Protein AF-0000000086154673 (afdb_homodimer)

Structure (mmCIF, N/CA/C/O backbone):
data_AF-0000000086154673-model_v1
#
loop_
_entity.id
_entity.type
_entity.pdbx_description
1 polymer 'Uncharacterized protein'
#
loop_
_atom_site.group_PDB
_atom_site.id
_atom_site.type_symbol
_atom_site.label_atom_id
_atom_site.label_alt_id
_atom_site.label_comp_id
_atom_site.label_asym_id
_atom_site.label_entity_id
_atom_site.label_seq_id
_atom_site.pdbx_PDB_ins_code
_atom_site.Cartn_x
_atom_site.Cartn_y
_atom_site.Cartn_z
_atom_site.occupancy
_atom_site.B_iso_or_equiv
_atom_site.auth_seq_id
_atom_site.auth_comp_id
_atom_site.auth_asym_id
_atom_site.auth_atom_id
_atom_site.pdbx_PDB_model_num
ATOM 1 N N . MET A 1 1 ? 23.328 -19.953 12.781 1 16.59 1 MET A N 1
ATOM 2 C CA . MET A 1 1 ? 22.953 -18.672 13.391 1 16.59 1 MET A CA 1
ATOM 3 C C . MET A 1 1 ? 21.578 -18.219 12.906 1 16.59 1 MET A C 1
ATOM 5 O O . MET A 1 1 ? 21.359 -18.078 11.703 1 16.59 1 MET A O 1
ATOM 9 N N . ALA A 1 2 ? 20.594 -18.547 13.5 1 20.58 2 ALA A N 1
ATOM 10 C CA . ALA A 1 2 ? 19.172 -18.422 13.195 1 20.58 2 ALA A CA 1
ATOM 11 C C . ALA A 1 2 ? 18.781 -16.969 12.969 1 20.58 2 ALA A C 1
ATOM 13 O O . ALA A 1 2 ? 19.031 -16.109 13.828 1 20.58 2 ALA A O 1
ATOM 14 N N . SER A 1 3 ? 19 -16.516 11.852 1 25.69 3 SER A N 1
ATOM 15 C CA . SER A 1 3 ? 18.766 -15.133 11.484 1 25.69 3 SER A CA 1
ATOM 16 C C . SER A 1 3 ? 17.484 -14.602 12.141 1 25.69 3 SER A C 1
ATOM 18 O O . SER A 1 3 ? 16.406 -15.18 11.977 1 25.69 3 SER A O 1
ATOM 20 N N . THR A 1 4 ? 17.734 -14.273 13.281 1 26.78 4 THR A N 1
ATOM 21 C CA . THR A 1 4 ? 16.734 -13.734 14.203 1 26.78 4 THR A CA 1
ATOM 22 C C . THR A 1 4 ? 15.852 -12.703 13.5 1 26.78 4 THR A C 1
ATOM 24 O O . THR A 1 4 ? 16.359 -11.734 12.938 1 26.78 4 THR A O 1
ATOM 27 N N . CYS A 1 5 ? 15 -13.141 12.781 1 32.12 5 CYS A N 1
ATOM 28 C CA . CYS A 1 5 ? 13.977 -12.398 12.055 1 32.12 5 CYS A CA 1
ATOM 29 C C . CYS A 1 5 ? 13.602 -11.117 12.797 1 32.12 5 CYS A C 1
ATOM 31 O O . CYS A 1 5 ? 13 -11.172 13.867 1 32.12 5 CYS A O 1
ATOM 33 N N . THR A 1 6 ? 14.461 -10.375 13.125 1 36.59 6 THR A N 1
ATOM 34 C CA . THR A 1 6 ? 14.289 -9.109 13.828 1 36.59 6 THR A CA 1
ATOM 35 C C . THR A 1 6 ? 13.07 -8.359 13.297 1 36.59 6 THR A C 1
ATOM 37 O O . THR A 1 6 ? 12.945 -8.133 12.086 1 36.59 6 THR A O 1
ATOM 40 N N . GLY A 1 7 ? 11.797 -8.711 13.82 1 46 7 GLY A N 1
ATOM 41 C CA . GLY A 1 7 ? 10.383 -8.594 13.477 1 46 7 GLY A CA 1
ATOM 42 C C . GLY A 1 7 ? 10.023 -7.234 12.906 1 46 7 GLY A C 1
ATOM 43 O O . GLY A 1 7 ? 8.859 -6.836 12.93 1 46 7 GLY A O 1
ATOM 44 N N . LEU A 1 8 ? 10.82 -6.191 12.938 1 56.22 8 LEU A N 1
ATOM 45 C CA . LEU A 1 8 ? 10.484 -4.883 12.383 1 56.22 8 LEU A CA 1
ATOM 46 C C . LEU A 1 8 ? 10.297 -4.965 10.867 1 56.22 8 LEU A C 1
ATOM 48 O O . LEU A 1 8 ? 11.031 -5.688 10.188 1 56.22 8 LEU A O 1
ATOM 52 N N . ARG A 1 9 ? 9.234 -4.367 10.578 1 71.5 9 ARG A N 1
ATOM 53 C CA . ARG A 1 9 ? 9.062 -4.234 9.133 1 71.5 9 ARG A CA 1
ATOM 54 C C . ARG A 1 9 ? 10.078 -3.258 8.547 1 71.5 9 ARG A C 1
ATOM 56 O O . ARG A 1 9 ? 10.234 -2.139 9.047 1 71.5 9 ARG A O 1
ATOM 63 N N . ARG A 1 10 ? 10.875 -3.709 7.609 1 72.38 10 ARG A N 1
ATOM 64 C CA . ARG A 1 10 ? 11.969 -2.916 7.051 1 72.38 10 ARG A CA 1
ATOM 65 C C . ARG A 1 10 ? 12.039 -3.078 5.535 1 72.38 10 ARG A C 1
ATOM 67 O O . ARG A 1 10 ? 11.789 -4.164 5.012 1 72.38 10 ARG A O 1
ATOM 74 N N . VAL A 1 11 ? 12.312 -1.932 4.996 1 73.38 11 VAL A N 1
ATOM 75 C CA . VAL A 1 11 ? 12.727 -2.031 3.6 1 73.38 11 VAL A CA 1
ATOM 76 C C . VAL A 1 11 ? 14.07 -2.744 3.508 1 73.38 11 VAL A C 1
ATOM 78 O O . VAL A 1 11 ? 15.031 -2.361 4.184 1 73.38 11 VAL A O 1
ATOM 81 N N . PRO A 1 12 ? 14.094 -3.771 2.768 1 77.19 12 PRO A N 1
ATOM 82 C CA . PRO A 1 12 ? 15.375 -4.48 2.682 1 77.19 12 PRO A CA 1
ATOM 83 C C . PRO A 1 12 ? 16.469 -3.639 2.043 1 77.19 12 PRO A C 1
ATOM 85 O O . PRO A 1 12 ? 16.203 -2.865 1.118 1 77.19 12 PRO A O 1
ATOM 88 N N . PRO A 1 13 ? 17.625 -3.736 2.572 1 75.5 13 PRO A N 1
ATOM 89 C CA . PRO A 1 13 ? 18.75 -3.031 1.96 1 75.5 13 PRO A CA 1
ATOM 90 C C . PRO A 1 13 ? 19.219 -3.682 0.659 1 75.5 13 PRO A C 1
ATOM 92 O O . PRO A 1 13 ? 20.406 -3.996 0.511 1 75.5 13 PRO A O 1
ATOM 95 N N . CYS A 1 14 ? 18.375 -3.988 -0.207 1 81.62 14 CYS A N 1
ATOM 96 C CA . CYS A 1 14 ? 18.594 -4.641 -1.493 1 81.62 14 CYS A CA 1
ATOM 97 C C . CYS A 1 14 ? 17.828 -3.934 -2.604 1 81.62 14 CYS A C 1
ATOM 99 O O . CYS A 1 14 ? 16.609 -3.754 -2.508 1 81.62 14 CYS A O 1
ATOM 101 N N . ALA A 1 15 ? 18.578 -3.508 -3.557 1 82.38 15 ALA A N 1
ATOM 102 C CA . ALA A 1 15 ? 17.984 -2.871 -4.73 1 82.38 15 ALA A CA 1
ATOM 103 C C . ALA A 1 15 ? 18.062 -3.783 -5.949 1 82.38 15 ALA A C 1
ATOM 105 O O . ALA A 1 15 ? 19.125 -4.336 -6.25 1 82.38 15 ALA A O 1
ATOM 106 N N . PRO A 1 16 ? 16.938 -3.957 -6.578 1 86.81 16 PRO A N 1
ATOM 107 C CA . PRO A 1 16 ? 17.047 -4.672 -7.852 1 86.81 16 PRO A CA 1
ATOM 108 C C . PRO A 1 16 ? 18.062 -4.031 -8.797 1 86.81 16 PRO A C 1
ATOM 110 O O . PRO A 1 16 ? 18.094 -2.809 -8.945 1 86.81 16 PRO A O 1
ATOM 113 N N . PRO A 1 17 ? 18.875 -4.809 -9.391 1 88.69 17 PRO A N 1
ATOM 114 C CA . PRO A 1 17 ? 19.859 -4.254 -10.32 1 88.69 17 PRO A CA 1
ATOM 115 C C . PRO A 1 17 ? 19.203 -3.531 -11.5 1 88.69 17 PRO A C 1
ATOM 117 O O . PRO A 1 17 ? 18.172 -3.975 -12.016 1 88.69 17 PRO A O 1
ATOM 120 N N . PRO A 1 18 ? 19.859 -2.465 -11.938 1 84.38 18 PRO A N 1
ATOM 121 C CA . PRO A 1 18 ? 19.312 -1.725 -13.078 1 84.38 18 PRO A CA 1
ATOM 122 C C . PRO A 1 18 ? 19.109 -2.604 -14.312 1 84.38 18 PRO A C 1
ATOM 124 O O . PRO A 1 18 ? 18.172 -2.398 -15.078 1 84.38 18 PRO A O 1
ATOM 127 N N . GLU A 1 19 ? 20 -3.553 -14.492 1 90 19 GLU A N 1
ATOM 128 C CA . GLU A 1 19 ? 19.891 -4.453 -15.641 1 90 19 GLU A CA 1
ATOM 129 C C . GLU A 1 19 ? 18.625 -5.301 -15.555 1 90 19 GLU A C 1
ATOM 131 O O . GLU A 1 19 ? 18.016 -5.609 -16.578 1 90 19 GLU A O 1
ATOM 136 N N . LEU A 1 20 ? 18.297 -5.723 -14.359 1 92.94 20 LEU A N 1
ATOM 137 C CA . LEU A 1 20 ? 17.062 -6.457 -14.172 1 92.94 20 LEU A CA 1
ATOM 138 C C . LEU A 1 20 ? 15.852 -5.59 -14.523 1 92.94 20 LEU A C 1
ATOM 140 O O . LEU A 1 20 ? 14.945 -6.035 -15.234 1 92.94 20 LEU A O 1
ATOM 144 N N . ILE A 1 21 ? 15.883 -4.355 -14.062 1 88.25 21 ILE A N 1
ATOM 145 C CA . ILE A 1 21 ? 14.797 -3.426 -14.32 1 88.25 21 ILE A CA 1
ATOM 146 C C . ILE A 1 21 ? 14.641 -3.215 -15.828 1 88.25 21 ILE A C 1
ATOM 148 O O . ILE A 1 21 ? 13.531 -3.283 -16.359 1 88.25 21 ILE A O 1
ATOM 152 N N . ALA A 1 22 ? 15.742 -2.959 -16.406 1 88.25 22 ALA A N 1
ATOM 153 C CA . ALA A 1 22 ? 15.719 -2.764 -17.859 1 88.25 22 ALA A CA 1
ATOM 154 C C . ALA A 1 22 ? 15.164 -3.994 -18.578 1 88.25 22 ALA A C 1
ATOM 156 O O . ALA A 1 22 ? 14.352 -3.873 -19.484 1 88.25 22 ALA A O 1
ATOM 157 N N . ALA A 1 23 ? 15.594 -5.145 -18.156 1 93.69 23 ALA A N 1
ATOM 158 C CA . ALA A 1 23 ? 15.133 -6.391 -18.766 1 93.69 23 ALA A CA 1
ATOM 159 C C . ALA A 1 23 ? 13.633 -6.578 -18.547 1 93.69 23 ALA A C 1
ATOM 161 O O . ALA A 1 23 ? 12.93 -7.059 -19.438 1 93.69 23 ALA A O 1
ATOM 162 N N . MET A 1 24 ? 13.18 -6.258 -17.375 1 92.69 24 MET A N 1
ATOM 163 C CA . MET A 1 24 ? 11.758 -6.387 -17.062 1 92.69 24 MET A CA 1
ATOM 164 C C . MET A 1 24 ? 10.93 -5.438 -17.922 1 92.69 24 MET A C 1
ATOM 166 O O . MET A 1 24 ? 9.859 -5.809 -18.406 1 92.69 24 MET A O 1
ATOM 170 N N . VAL A 1 25 ? 11.406 -4.234 -18.078 1 88.56 25 VAL A N 1
ATOM 171 C CA . VAL A 1 25 ? 10.719 -3.266 -18.922 1 88.56 25 VAL A CA 1
ATOM 172 C C . VAL A 1 25 ? 10.672 -3.771 -20.359 1 88.56 25 VAL A C 1
ATOM 174 O O . VAL A 1 25 ? 9.625 -3.74 -21 1 88.56 25 VAL A O 1
ATOM 177 N N . ASP A 1 26 ? 11.75 -4.254 -20.812 1 91.81 26 ASP A N 1
ATOM 178 C CA . ASP A 1 26 ? 11.828 -4.816 -22.156 1 91.81 26 ASP A CA 1
ATOM 179 C C . ASP A 1 26 ? 10.867 -5.988 -22.328 1 91.81 26 ASP A C 1
ATOM 181 O O . ASP A 1 26 ? 10.336 -6.223 -23.406 1 91.81 26 ASP A O 1
ATOM 185 N N . ALA A 1 27 ? 10.664 -6.652 -21.203 1 94.81 27 ALA A N 1
ATOM 186 C CA . ALA A 1 27 ? 9.812 -7.84 -21.219 1 94.81 27 ALA A CA 1
ATOM 187 C C . ALA A 1 27 ? 8.344 -7.465 -21.031 1 94.81 27 ALA A C 1
ATOM 189 O O . ALA A 1 27 ? 7.473 -8.336 -21 1 94.81 27 ALA A O 1
ATOM 190 N N . GLY A 1 28 ? 8.086 -6.172 -20.797 1 90.5 28 GLY A N 1
ATOM 191 C CA . GLY A 1 28 ? 6.691 -5.754 -20.812 1 90.5 28 GLY A CA 1
ATOM 192 C C . GLY A 1 28 ? 6.258 -5.078 -19.516 1 90.5 28 GLY A C 1
ATOM 193 O O . GLY A 1 28 ? 5.102 -4.672 -19.391 1 90.5 28 GLY A O 1
ATOM 194 N N . ALA A 1 29 ? 7.117 -5.07 -18.547 1 89.44 29 ALA A N 1
ATOM 195 C CA . ALA A 1 29 ? 6.777 -4.293 -17.359 1 89.44 29 ALA A CA 1
ATOM 196 C C . ALA A 1 29 ? 6.699 -2.805 -17.688 1 89.44 29 ALA A C 1
ATOM 198 O O . ALA A 1 29 ? 7.398 -2.32 -18.578 1 89.44 29 ALA A O 1
ATOM 199 N N . HIS A 1 30 ? 5.82 -2.07 -16.953 1 83.25 30 HIS A N 1
ATOM 200 C CA . HIS A 1 30 ? 5.621 -0.643 -17.172 1 83.25 30 HIS A CA 1
ATOM 201 C C . HIS A 1 30 ? 6.277 0.182 -16.078 1 83.25 30 HIS A C 1
ATOM 203 O O . HIS A 1 30 ? 5.977 0.003 -14.898 1 83.25 30 HIS A O 1
ATOM 209 N N . MET A 1 31 ? 7.242 0.851 -16.609 1 75.25 31 MET A N 1
ATOM 210 C CA . MET A 1 31 ? 7.789 1.834 -15.68 1 75.25 31 MET A CA 1
ATOM 211 C C . MET A 1 31 ? 6.883 3.057 -15.586 1 75.25 31 MET A C 1
ATOM 213 O O . MET A 1 31 ? 6.453 3.598 -16.609 1 75.25 31 MET A O 1
ATOM 217 N N . GLU A 1 32 ? 6.09 3.061 -14.672 1 54.09 32 GLU A N 1
ATOM 218 C CA . GLU A 1 32 ? 5.129 4.156 -14.609 1 54.09 32 GLU A CA 1
ATOM 219 C C . GLU A 1 32 ? 5.824 5.492 -14.367 1 54.09 32 GLU A C 1
ATOM 221 O O . GLU A 1 32 ? 6.586 5.633 -13.414 1 54.09 32 GLU A O 1
ATOM 226 N N . GLU A 1 33 ? 6.293 5.977 -15.586 1 46.03 33 GLU A N 1
ATOM 227 C CA . GLU A 1 33 ? 6.922 7.293 -15.672 1 46.03 33 GLU A CA 1
ATOM 228 C C . GLU A 1 33 ? 5.949 8.398 -15.266 1 46.03 33 GLU A C 1
ATOM 230 O O . GLU A 1 33 ? 4.754 8.305 -15.539 1 46.03 33 GLU A O 1
ATOM 235 N N . VAL A 1 34 ? 6.082 8.945 -14.156 1 36.53 34 VAL A N 1
ATOM 236 C CA . VAL A 1 34 ? 5.309 10.18 -14.078 1 36.53 34 VAL A CA 1
ATOM 237 C C . VAL A 1 34 ? 5.637 11.078 -15.266 1 36.53 34 VAL A C 1
ATOM 239 O O . VAL A 1 34 ? 6.77 11.07 -15.758 1 36.53 34 VAL A O 1
ATOM 242 N N . GLU A 1 35 ? 4.773 11.469 -16.016 1 34.97 35 GLU A N 1
ATOM 243 C CA . GLU A 1 35 ? 4.801 12.469 -17.094 1 34.97 35 GLU A CA 1
ATOM 244 C C . GLU A 1 35 ? 5.59 13.703 -16.672 1 34.97 35 GLU A C 1
ATOM 246 O O . GLU A 1 35 ? 5.352 14.266 -15.594 1 34.97 35 GLU A O 1
ATOM 251 N N . GLY A 1 36 ? 6.965 13.867 -17 1 31.97 36 GLY A N 1
ATOM 252 C CA . GLY A 1 36 ? 7.793 15.062 -17.078 1 31.97 36 GLY A CA 1
ATOM 253 C C . GLY A 1 36 ? 9.211 14.836 -16.594 1 31.97 36 GLY A C 1
ATOM 254 O O . GLY A 1 36 ? 9.945 15.789 -16.344 1 31.97 36 GLY A O 1
ATOM 255 N N . GLY A 1 37 ? 9.484 13.688 -15.992 1 33.53 37 GLY A N 1
ATOM 256 C CA . GLY A 1 37 ? 10.859 13.719 -15.523 1 33.53 37 GLY A CA 1
ATOM 257 C C . GLY A 1 37 ? 11.875 13.594 -16.656 1 33.53 37 GLY A C 1
ATOM 258 O O . GLY A 1 37 ? 11.602 12.961 -17.672 1 33.53 37 GLY A O 1
ATOM 259 N N . GLU A 1 38 ? 12.586 14.594 -16.797 1 32.56 38 GLU A N 1
ATOM 260 C CA . GLU A 1 38 ? 13.75 14.594 -17.672 1 32.56 38 GLU A CA 1
ATOM 261 C C . GLU A 1 38 ? 14.617 13.359 -17.438 1 32.56 38 GLU A C 1
ATOM 263 O O . GLU A 1 38 ? 14.641 12.812 -16.328 1 32.56 38 GLU A O 1
ATOM 268 N N . GLU A 1 39 ? 15.102 12.617 -18.5 1 35.38 39 GLU A N 1
ATOM 269 C CA . GLU A 1 39 ? 16.031 11.508 -18.688 1 35.38 39 GLU A CA 1
ATOM 270 C C . GLU A 1 39 ? 17.234 11.641 -17.766 1 35.38 39 GLU A C 1
ATOM 272 O O . GLU A 1 39 ? 18.25 10.961 -17.969 1 35.38 39 GLU A O 1
ATOM 277 N N . GLY A 1 40 ? 17.469 12.609 -16.984 1 33.56 40 GLY A N 1
ATOM 278 C CA . GLY A 1 40 ? 18.844 12.609 -16.516 1 33.56 40 GLY A CA 1
ATOM 279 C C . GLY A 1 40 ? 19.219 11.352 -15.734 1 33.56 40 GLY A C 1
ATOM 280 O O . GLY A 1 40 ? 18.344 10.555 -15.391 1 33.56 40 GLY A O 1
ATOM 281 N N . ASP A 1 41 ? 20.609 11.117 -15.438 1 37.56 41 ASP A N 1
ATOM 282 C CA . ASP A 1 41 ? 21.406 9.984 -14.969 1 37.56 41 ASP A CA 1
ATOM 283 C C . ASP A 1 41 ? 20.75 9.305 -13.773 1 37.56 41 ASP A C 1
ATOM 285 O O . ASP A 1 41 ? 20.812 8.078 -13.633 1 37.56 41 ASP A O 1
ATOM 289 N N . ASP A 1 42 ? 20.906 9.945 -12.516 1 42.69 42 ASP A N 1
ATOM 290 C CA . ASP A 1 42 ? 20.812 9.281 -11.211 1 42.69 42 ASP A CA 1
ATOM 291 C C . ASP A 1 42 ? 19.391 8.812 -10.93 1 42.69 42 ASP A C 1
ATOM 293 O O . ASP A 1 42 ? 18.5 9.633 -10.719 1 42.69 42 ASP A O 1
ATOM 297 N N . ARG A 1 43 ? 19.094 7.762 -11.508 1 43.16 43 ARG A N 1
ATOM 298 C CA . ARG A 1 43 ? 17.766 7.203 -11.773 1 43.16 43 ARG A CA 1
ATOM 299 C C . ARG A 1 43 ? 16.984 7.004 -10.484 1 43.16 43 ARG A C 1
ATOM 301 O O . ARG A 1 43 ? 17.375 6.191 -9.641 1 43.16 43 ARG A O 1
ATOM 308 N N . PRO A 1 44 ? 16.25 8.102 -9.984 1 47.19 44 PRO A N 1
ATOM 309 C CA . PRO A 1 44 ? 15.375 7.949 -8.82 1 47.19 44 PRO A CA 1
ATOM 310 C C . PRO A 1 44 ? 14.477 6.719 -8.914 1 47.19 44 PRO A C 1
ATOM 312 O O . PRO A 1 44 ? 14.188 6.242 -10.016 1 47.19 44 PRO A O 1
ATOM 315 N N . LEU A 1 45 ? 14.383 5.895 -7.809 1 53.25 45 LEU A N 1
ATOM 316 C CA . LEU A 1 45 ? 13.656 4.66 -7.531 1 53.25 45 LEU A CA 1
ATOM 317 C C . LEU A 1 45 ? 12.219 4.746 -8.039 1 53.25 45 LEU A C 1
ATOM 319 O O . LEU A 1 45 ? 11.555 5.766 -7.855 1 53.25 45 LEU A O 1
ATOM 323 N N . CYS A 1 46 ? 11.828 3.939 -9.125 1 66.38 46 CYS A N 1
ATOM 324 C CA . CYS A 1 46 ? 10.609 3.953 -9.93 1 66.38 46 CYS A CA 1
ATOM 325 C C . CYS A 1 46 ? 9.648 2.857 -9.477 1 66.38 46 CYS A C 1
ATOM 327 O O . CYS A 1 46 ? 10.031 1.969 -8.719 1 66.38 46 CYS A O 1
ATOM 329 N N . VAL A 1 47 ? 8.453 3.107 -9.586 1 74.31 47 VAL A N 1
ATOM 330 C CA . VAL A 1 47 ? 7.414 2.09 -9.492 1 74.31 47 VAL A CA 1
ATOM 331 C C . VAL A 1 47 ? 7.348 1.296 -10.789 1 74.31 47 VAL A C 1
ATOM 333 O O . VAL A 1 47 ? 7.207 1.874 -11.875 1 74.31 47 VAL A O 1
ATOM 336 N N . LEU A 1 48 ? 7.645 -0.012 -10.688 1 85.5 48 LEU A N 1
ATOM 337 C CA . LEU A 1 48 ? 7.531 -0.931 -11.82 1 85.5 48 LEU A CA 1
ATOM 338 C C . LEU A 1 48 ? 6.262 -1.769 -11.711 1 85.5 48 LEU A C 1
ATOM 340 O O . LEU A 1 48 ? 6.023 -2.41 -10.68 1 85.5 48 LEU A O 1
ATOM 344 N N . ARG A 1 49 ? 5.477 -1.688 -12.75 1 87.94 49 ARG A N 1
ATOM 345 C CA . ARG A 1 49 ? 4.238 -2.459 -12.758 1 87.94 49 ARG A CA 1
ATOM 346 C C . ARG A 1 49 ? 4.344 -3.656 -13.695 1 87.94 49 ARG A C 1
ATOM 348 O O . ARG A 1 49 ? 4.66 -3.502 -14.875 1 87.94 49 ARG A O 1
ATOM 355 N N . ILE A 1 50 ? 4.141 -4.812 -13.125 1 89.81 50 ILE A N 1
ATOM 356 C CA . ILE A 1 50 ? 4.012 -6.055 -13.883 1 89.81 50 ILE A CA 1
ATOM 357 C C . ILE A 1 50 ? 2.535 -6.43 -14.008 1 89.81 50 ILE A C 1
ATOM 359 O O . ILE A 1 50 ? 1.831 -6.547 -13 1 89.81 50 ILE A O 1
ATOM 363 N N . ASP A 1 51 ? 2.039 -6.605 -15.117 1 85.38 51 ASP A N 1
ATOM 364 C CA . ASP A 1 51 ? 0.607 -6.746 -15.367 1 85.38 51 ASP A CA 1
ATOM 365 C C . ASP A 1 51 ? 0.056 -8 -14.695 1 85.38 51 ASP A C 1
ATOM 367 O O . ASP A 1 51 ? -1.032 -7.977 -14.117 1 85.38 51 ASP A O 1
ATOM 371 N N . LYS A 1 52 ? 0.848 -9.055 -14.906 1 89.12 52 LYS A N 1
ATOM 372 C CA . LYS A 1 52 ? 0.311 -10.297 -14.359 1 89.12 52 LYS A CA 1
ATOM 373 C C . LYS A 1 52 ? 1.429 -11.281 -14.031 1 89.12 52 LYS A C 1
ATOM 375 O O . LYS A 1 52 ? 2.488 -11.258 -14.664 1 89.12 52 LYS A O 1
ATOM 380 N N . VAL A 1 53 ? 1.025 -12.133 -13.164 1 86.31 53 VAL A N 1
ATOM 381 C CA . VAL A 1 53 ? 1.893 -13.266 -12.859 1 86.31 53 VAL A CA 1
ATOM 382 C C . VAL A 1 53 ? 2.035 -14.164 -14.086 1 86.31 53 VAL A C 1
ATOM 384 O O . VAL A 1 53 ? 1.133 -14.227 -14.922 1 86.31 53 VAL A O 1
ATOM 387 N N . GLU A 1 54 ? 3.17 -14.695 -14.352 1 84 54 GLU A N 1
ATOM 388 C CA . GLU A 1 54 ? 3.516 -15.633 -15.414 1 84 54 GLU A CA 1
ATOM 389 C C . GLU A 1 54 ? 3.887 -14.891 -16.703 1 84 54 GLU A C 1
ATOM 391 O O . GLU A 1 54 ? 4.168 -15.516 -17.719 1 84 54 GLU A O 1
ATOM 396 N N . SER A 1 55 ? 3.785 -13.578 -16.641 1 89.94 55 SER A N 1
ATOM 397 C CA . SER A 1 55 ? 4.332 -12.82 -17.766 1 89.94 55 SER A CA 1
ATOM 398 C C . SER A 1 55 ? 5.848 -12.984 -17.844 1 89.94 55 SER A C 1
ATOM 400 O O . SER A 1 55 ? 6.477 -13.484 -16.922 1 89.94 55 SER A O 1
ATOM 402 N N . LYS A 1 56 ? 6.348 -12.562 -18.922 1 93.38 56 LYS A N 1
ATOM 403 C CA . LYS A 1 56 ? 7.797 -12.625 -19.094 1 93.38 56 LYS A CA 1
ATOM 404 C C . LYS A 1 56 ? 8.508 -11.75 -18.078 1 93.38 56 LYS A C 1
ATOM 406 O O . LYS A 1 56 ? 9.508 -12.164 -17.484 1 93.38 56 LYS A O 1
ATOM 411 N N . ALA A 1 57 ? 7.996 -10.57 -17.922 1 93.5 57 ALA A N 1
ATOM 412 C CA . ALA A 1 57 ? 8.578 -9.664 -16.938 1 93.5 57 ALA A CA 1
ATOM 413 C C . ALA A 1 57 ? 8.531 -10.273 -15.531 1 93.5 57 ALA A C 1
ATOM 415 O O . ALA A 1 57 ? 9.492 -10.172 -14.766 1 93.5 57 ALA A O 1
ATOM 416 N N . TRP A 1 58 ? 7.449 -10.883 -15.211 1 94.5 58 TRP A N 1
ATOM 417 C CA . TRP A 1 58 ? 7.293 -11.531 -13.922 1 94.5 58 TRP A CA 1
ATOM 418 C C . TRP A 1 58 ? 8.344 -12.617 -13.727 1 94.5 58 TRP A C 1
ATOM 420 O O . TRP A 1 58 ? 8.945 -12.727 -12.648 1 94.5 58 TRP A O 1
ATOM 430 N N . LYS A 1 59 ? 8.562 -13.414 -14.727 1 95.19 59 LYS A N 1
ATOM 431 C CA . LYS A 1 59 ? 9.523 -14.516 -14.633 1 95.19 59 LYS A CA 1
ATOM 432 C C . LYS A 1 59 ? 10.93 -13.992 -14.328 1 95.19 59 LYS A C 1
ATOM 434 O O . LYS A 1 59 ? 11.672 -14.609 -13.562 1 95.19 59 LYS A O 1
ATOM 439 N N . LEU A 1 60 ? 11.227 -12.914 -14.891 1 95.56 60 LEU A N 1
ATOM 440 C CA . LEU A 1 60 ? 12.516 -12.289 -14.609 1 95.56 60 LEU A CA 1
ATOM 441 C C . LEU A 1 60 ? 12.617 -11.883 -13.141 1 95.56 60 LEU A C 1
ATOM 443 O O . LEU A 1 60 ? 13.641 -12.125 -12.5 1 95.56 60 LEU A O 1
ATOM 447 N N . TYR A 1 61 ? 11.609 -11.297 -12.633 1 95.31 61 TYR A N 1
ATOM 448 C CA . TYR A 1 61 ? 11.578 -10.898 -11.234 1 95.31 61 TYR A CA 1
ATOM 449 C C . TYR A 1 61 ? 11.648 -12.117 -10.32 1 95.31 61 TYR A C 1
ATOM 451 O O . TYR A 1 61 ? 12.43 -12.141 -9.359 1 95.31 61 TYR A O 1
ATOM 459 N N . GLN A 1 62 ? 10.867 -13.062 -10.633 1 94.88 62 GLN A N 1
ATOM 460 C CA . GLN A 1 62 ? 10.836 -14.289 -9.844 1 94.88 62 GLN A CA 1
ATOM 461 C C . GLN A 1 62 ? 12.211 -14.953 -9.805 1 94.88 62 GLN A C 1
ATOM 463 O O . GLN A 1 62 ? 12.688 -15.352 -8.742 1 94.88 62 GLN A O 1
ATOM 468 N N . ASP A 1 63 ? 12.844 -15.07 -10.938 1 94.75 63 ASP A N 1
ATOM 469 C CA . ASP A 1 63 ? 14.18 -15.656 -11.016 1 94.75 63 ASP A CA 1
ATOM 470 C C . ASP A 1 63 ? 15.172 -14.891 -10.133 1 94.75 63 ASP A C 1
ATOM 472 O O . ASP A 1 63 ? 15.984 -15.5 -9.438 1 94.75 63 ASP A O 1
ATOM 476 N N . TRP A 1 64 ? 15.039 -13.602 -10.18 1 96.06 64 TRP A N 1
ATOM 477 C CA . TRP A 1 64 ? 15.93 -12.766 -9.383 1 96.06 64 TRP A CA 1
ATOM 478 C C . TRP A 1 64 ? 15.695 -12.992 -7.891 1 96.06 64 TRP A C 1
ATOM 480 O O . TRP A 1 64 ? 16.656 -13.094 -7.113 1 96.06 64 TRP A O 1
ATOM 490 N N . THR A 1 65 ? 14.445 -13.031 -7.484 1 94.31 65 THR A N 1
ATOM 491 C CA . THR A 1 65 ? 14.141 -13.227 -6.07 1 94.31 65 THR A CA 1
ATOM 492 C C . THR A 1 65 ? 14.664 -14.578 -5.594 1 94.31 65 THR A C 1
ATOM 494 O O . THR A 1 65 ? 15.062 -14.727 -4.438 1 94.31 65 THR A O 1
ATOM 497 N N . GLU A 1 66 ? 14.672 -15.562 -6.441 1 91.69 66 GLU A N 1
ATOM 498 C CA . GLU A 1 66 ? 15.148 -16.891 -6.094 1 91.69 66 GLU A CA 1
ATOM 499 C C . GLU A 1 66 ? 16.656 -16.906 -5.859 1 91.69 66 GLU A C 1
ATOM 501 O O . GLU A 1 66 ? 17.188 -17.781 -5.18 1 91.69 66 GLU A O 1
ATOM 506 N N . LEU A 1 67 ? 17.297 -15.859 -6.371 1 92.06 67 LEU A N 1
ATOM 507 C CA . LEU A 1 67 ? 18.75 -15.766 -6.246 1 92.06 67 LEU A CA 1
ATOM 508 C C . LEU A 1 67 ? 19.141 -15.016 -4.977 1 92.06 67 LEU A C 1
ATOM 510 O O . LEU A 1 67 ? 20.297 -15.047 -4.566 1 92.06 67 LEU A O 1
ATOM 514 N N . LEU A 1 68 ? 18.266 -14.219 -4.336 1 88.94 68 LEU A N 1
ATOM 515 C CA . LEU A 1 68 ? 18.578 -13.289 -3.258 1 88.94 68 LEU A CA 1
ATOM 516 C C . LEU A 1 68 ? 18.812 -14.039 -1.947 1 88.94 68 LEU A C 1
ATOM 518 O O . LEU A 1 68 ? 19.5 -13.531 -1.056 1 88.94 68 LEU A O 1
ATOM 522 N N . GLY A 1 69 ? 18.578 -15.266 -1.802 1 79.38 69 GLY A N 1
ATOM 523 C CA . GLY A 1 69 ? 18.797 -15.977 -0.552 1 79.38 69 GLY A CA 1
ATOM 524 C C . GLY A 1 69 ? 17.969 -15.422 0.596 1 79.38 69 GLY A C 1
ATOM 525 O O . GLY A 1 69 ? 16.734 -15.328 0.496 1 79.38 69 GLY A O 1
ATOM 526 N N . ASP A 1 70 ? 18.75 -14.727 1.701 1 81.75 70 ASP A N 1
ATOM 527 C CA . ASP A 1 70 ? 18.094 -14.336 2.951 1 81.75 70 ASP A CA 1
ATOM 528 C C . ASP A 1 70 ? 17.719 -12.859 2.936 1 81.75 70 ASP A C 1
ATOM 530 O O . ASP A 1 70 ? 18.156 -12.094 3.791 1 81.75 70 ASP A O 1
ATOM 534 N N . VAL A 1 71 ? 16.969 -12.414 1.938 1 85.56 71 VAL A N 1
ATOM 535 C CA . VAL A 1 71 ? 16.453 -11.055 1.855 1 85.56 71 VAL A CA 1
ATOM 536 C C . VAL A 1 71 ? 14.93 -11.078 2.002 1 85.56 71 VAL A C 1
ATOM 538 O O . VAL A 1 71 ? 14.242 -11.859 1.332 1 85.56 71 VAL A O 1
ATOM 541 N N . ASP A 1 72 ? 14.469 -10.219 2.859 1 85.88 72 ASP A N 1
ATOM 542 C CA . ASP A 1 72 ? 13.055 -10.195 3.197 1 85.88 72 ASP A CA 1
ATOM 543 C C . ASP A 1 72 ? 12.367 -8.969 2.6 1 85.88 72 ASP A C 1
ATOM 545 O O . ASP A 1 72 ? 12.398 -7.883 3.182 1 85.88 72 ASP A O 1
ATOM 549 N N . PRO A 1 73 ? 11.727 -9.148 1.475 1 88.44 73 PRO A N 1
ATOM 550 C CA . PRO A 1 73 ? 11.023 -7.992 0.916 1 88.44 73 PRO A CA 1
ATOM 551 C C . PRO A 1 73 ? 9.812 -7.578 1.758 1 88.44 73 PRO A C 1
ATOM 553 O O . PRO A 1 73 ? 9.258 -8.398 2.492 1 88.44 73 PRO A O 1
ATOM 556 N N . LEU A 1 74 ? 9.523 -6.328 1.694 1 88.62 74 LEU A N 1
ATOM 557 C CA . LEU A 1 74 ? 8.258 -5.832 2.219 1 88.62 74 LEU A CA 1
ATOM 558 C C . LEU A 1 74 ? 7.133 -6.043 1.212 1 88.62 74 LEU A C 1
ATOM 560 O O . LEU A 1 74 ? 7.266 -5.684 0.04 1 88.62 74 LEU A O 1
ATOM 564 N N . VAL A 1 75 ? 6.07 -6.691 1.724 1 92 75 VAL A N 1
ATOM 565 C CA . VAL A 1 75 ? 5.023 -7.117 0.8 1 92 75 VAL A CA 1
ATOM 566 C C . VAL A 1 75 ? 3.656 -6.691 1.334 1 92 75 VAL A C 1
ATOM 568 O O . VAL A 1 75 ? 3.4 -6.773 2.537 1 92 75 VAL A O 1
ATOM 571 N N . GLN A 1 76 ? 2.83 -6.188 0.44 1 93.19 76 GLN A N 1
ATOM 572 C CA . GLN A 1 76 ? 1.432 -5.949 0.776 1 93.19 76 GLN A CA 1
ATOM 573 C C . GLN A 1 76 ? 0.535 -6.117 -0.447 1 93.19 76 GLN A C 1
ATOM 575 O O . GLN A 1 76 ? 1.011 -6.062 -1.583 1 93.19 76 GLN A O 1
ATOM 580 N N . ALA A 1 77 ? -0.736 -6.316 -0.192 1 96.56 77 ALA A N 1
ATOM 581 C CA . ALA A 1 77 ? -1.749 -6.352 -1.243 1 96.56 77 ALA A CA 1
ATOM 582 C C . ALA A 1 77 ? -2.582 -5.074 -1.245 1 96.56 77 ALA A C 1
ATOM 584 O O . ALA A 1 77 ? -3.012 -4.602 -0.189 1 96.56 77 ALA A O 1
ATOM 585 N N . VAL A 1 78 ? -2.762 -4.523 -2.424 1 94.31 78 VAL A N 1
ATOM 586 C CA . VAL A 1 78 ? -3.609 -3.348 -2.6 1 94.31 78 VAL A CA 1
ATOM 587 C C . VAL A 1 78 ? -4.566 -3.57 -3.771 1 94.31 78 VAL A C 1
ATOM 589 O O . VAL A 1 78 ? -4.398 -4.516 -4.543 1 94.31 78 VAL A O 1
ATOM 592 N N . PHE A 1 79 ? -5.602 -2.793 -3.756 1 94.75 79 PHE A N 1
ATOM 593 C CA . PHE A 1 79 ? -6.523 -2.844 -4.883 1 94.75 79 PHE A CA 1
ATOM 594 C C . PHE A 1 79 ? -6.199 -1.751 -5.895 1 94.75 79 PHE A C 1
ATOM 596 O O . PHE A 1 79 ? -6.496 -0.576 -5.664 1 94.75 79 PHE A O 1
ATOM 603 N N . ALA A 1 80 ? -5.547 -2.148 -6.941 1 91.12 80 ALA A N 1
ATOM 604 C CA . ALA A 1 80 ? -5.078 -1.202 -7.949 1 91.12 80 ALA A CA 1
ATOM 605 C C . ALA A 1 80 ? -5.23 -1.777 -9.352 1 91.12 80 ALA A C 1
ATOM 607 O O . ALA A 1 80 ? -4.242 -1.947 -10.07 1 91.12 80 ALA A O 1
ATOM 608 N N . PRO A 1 81 ? -6.418 -2.016 -9.719 1 90.62 81 PRO A N 1
ATOM 609 C CA . PRO A 1 81 ? -6.613 -2.508 -11.078 1 90.62 81 PRO A CA 1
ATOM 610 C C . PRO A 1 81 ? -6.195 -1.492 -12.141 1 90.62 81 PRO A C 1
ATOM 612 O O . PRO A 1 81 ? -6.18 -0.288 -11.875 1 90.62 81 PRO A O 1
ATOM 615 N N . SER A 1 82 ? -5.77 -2.002 -13.289 1 83.94 82 SER A N 1
ATOM 616 C CA . SER A 1 82 ? -5.508 -1.105 -14.414 1 83.94 82 SER A CA 1
ATOM 617 C C . SER A 1 82 ? -6.793 -0.455 -14.914 1 83.94 82 SER A C 1
ATOM 619 O O . SER A 1 82 ? -7.887 -0.995 -14.719 1 83.94 82 SER A O 1
ATOM 621 N N . THR A 1 83 ? -6.598 0.659 -15.555 1 83.69 83 THR A N 1
ATOM 622 C CA . THR A 1 83 ? -7.738 1.388 -16.094 1 83.69 83 THR A CA 1
ATOM 623 C C . THR A 1 83 ? -8.508 0.524 -17.094 1 83.69 83 THR A C 1
ATOM 625 O O . THR A 1 83 ? -9.727 0.643 -17.219 1 83.69 83 THR A O 1
ATOM 628 N N . ALA A 1 84 ? -7.781 -0.334 -17.766 1 85.81 84 ALA A N 1
ATOM 629 C CA . ALA A 1 84 ? -8.398 -1.181 -18.797 1 85.81 84 ALA A CA 1
ATOM 630 C C . ALA A 1 84 ? -9.305 -2.229 -18.156 1 85.81 84 ALA A C 1
ATOM 632 O O . ALA A 1 84 ? -10.227 -2.736 -18.797 1 85.81 84 ALA A O 1
ATOM 633 N N . LEU A 1 85 ? -9.109 -2.51 -16.891 1 90.5 85 LEU A N 1
ATOM 634 C CA . LEU A 1 85 ? -9.852 -3.566 -16.203 1 90.5 85 LEU A CA 1
ATOM 635 C C . LEU A 1 85 ? -11.125 -3.014 -15.57 1 90.5 85 LEU A C 1
ATOM 637 O O . LEU A 1 85 ? -12.125 -3.723 -15.461 1 90.5 85 LEU A O 1
ATOM 641 N N . VAL A 1 86 ? -11.008 -1.812 -15.188 1 89.44 86 VAL A N 1
ATOM 642 C CA . VAL A 1 86 ? -12.102 -1.223 -14.422 1 89.44 86 VAL A CA 1
ATOM 643 C C . VAL A 1 86 ? -13.359 -1.141 -15.297 1 89.44 86 VAL A C 1
ATOM 645 O O . VAL A 1 86 ? -13.281 -0.754 -16.469 1 89.44 86 VAL A O 1
ATOM 648 N N . GLY A 1 87 ? -14.445 -1.545 -14.75 1 88.06 87 GLY A N 1
ATOM 649 C CA . GLY A 1 87 ? -15.711 -1.517 -15.477 1 88.06 87 GLY A CA 1
ATOM 650 C C . GLY A 1 87 ? -15.984 -2.795 -16.25 1 88.06 87 GLY A C 1
ATOM 651 O O . GLY A 1 87 ? -17.047 -2.941 -16.859 1 88.06 87 GLY A O 1
ATOM 652 N N . THR A 1 88 ? -15.008 -3.66 -16.297 1 92.06 88 THR A N 1
ATOM 653 C CA . THR A 1 88 ? -15.211 -4.945 -16.953 1 92.06 88 THR A CA 1
ATOM 654 C C . THR A 1 88 ? -15.594 -6.02 -15.938 1 92.06 88 THR A C 1
ATOM 656 O O . THR A 1 88 ? -15.414 -5.836 -14.727 1 92.06 88 THR A O 1
ATOM 659 N N . PRO A 1 89 ? -16.031 -7.125 -16.422 1 92.38 89 PRO A N 1
ATOM 660 C CA . PRO A 1 89 ? -16.391 -8.211 -15.508 1 92.38 89 PRO A CA 1
ATOM 661 C C . PRO A 1 89 ? -15.172 -8.836 -14.828 1 92.38 89 PRO A C 1
ATOM 663 O O . PRO A 1 89 ? -15.328 -9.602 -13.867 1 92.38 89 PRO A O 1
ATOM 666 N N . LEU A 1 90 ? -14.07 -8.516 -15.297 1 94.81 90 LEU A N 1
ATOM 667 C CA . LEU A 1 90 ? -12.859 -9.086 -14.711 1 94.81 90 LEU A CA 1
ATOM 668 C C . LEU A 1 90 ? -12.469 -8.336 -13.445 1 94.81 90 LEU A C 1
ATOM 670 O O . LEU A 1 90 ? -11.641 -8.812 -12.672 1 94.81 90 LEU A O 1
ATOM 674 N N . CYS A 1 91 ? -12.969 -7.215 -13.242 1 95.56 91 CYS A N 1
ATOM 675 C CA . CYS A 1 91 ? -12.695 -6.426 -12.047 1 95.56 91 CYS A CA 1
ATOM 676 C C . CYS A 1 91 ? -13.805 -6.582 -11.016 1 95.56 91 CYS A C 1
ATOM 678 O O . CYS A 1 91 ? -14.969 -6.309 -11.312 1 95.56 91 CYS A O 1
ATOM 680 N N . PRO A 1 92 ? -13.516 -7.039 -9.922 1 95.31 92 PRO A N 1
ATOM 681 C CA . PRO A 1 92 ? -14.562 -7.203 -8.914 1 95.31 92 PRO A CA 1
ATOM 682 C C . PRO A 1 92 ? -15.219 -5.879 -8.523 1 95.31 92 PRO A C 1
ATOM 684 O O . PRO A 1 92 ? -14.586 -4.824 -8.625 1 95.31 92 PRO A O 1
ATOM 687 N N . PRO A 1 93 ? -16.484 -5.977 -8.156 1 94.19 93 PRO A N 1
ATOM 688 C CA . PRO A 1 93 ? -17.125 -4.766 -7.648 1 94.19 93 PRO A CA 1
ATOM 689 C C . PRO A 1 93 ? -16.484 -4.25 -6.367 1 94.19 93 PRO A C 1
ATOM 691 O O . PRO A 1 93 ? -15.906 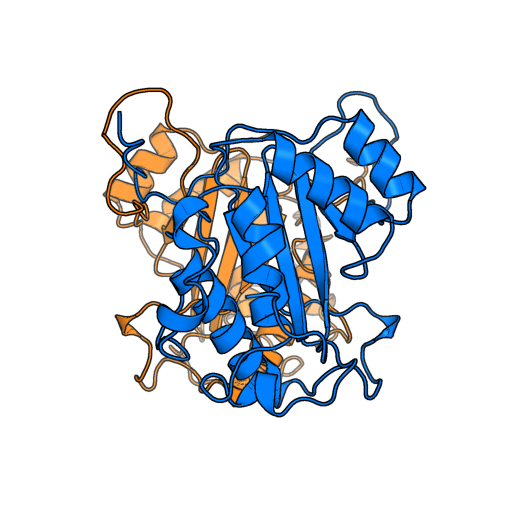-5.027 -5.605 1 94.19 93 PRO A O 1
ATOM 694 N N . LEU A 1 94 ? -16.609 -2.982 -6.086 1 93.88 94 LEU A N 1
ATOM 695 C CA . LEU A 1 94 ? -15.969 -2.33 -4.953 1 93.88 94 LEU A CA 1
ATOM 696 C C . LEU A 1 94 ? -16.438 -2.941 -3.635 1 93.88 94 LEU A C 1
ATOM 698 O O . LEU A 1 94 ? -15.695 -2.932 -2.646 1 93.88 94 LEU A O 1
ATOM 702 N N . THR A 1 95 ? -17.609 -3.518 -3.611 1 94.62 95 THR A N 1
ATOM 703 C CA . THR A 1 95 ? -18.172 -4.082 -2.389 1 94.62 95 THR A CA 1
ATOM 704 C C . THR A 1 95 ? -17.406 -5.328 -1.965 1 94.62 95 THR A C 1
ATOM 706 O O . THR A 1 95 ? -17.484 -5.754 -0.811 1 94.62 95 THR A O 1
ATOM 709 N N . LEU A 1 96 ? -16.578 -5.93 -2.863 1 96.38 96 LEU A N 1
ATOM 710 C CA . LEU A 1 96 ? -15.836 -7.148 -2.553 1 96.38 96 LEU A CA 1
ATOM 711 C C . LEU A 1 96 ? -14.406 -6.82 -2.152 1 96.38 96 LEU A C 1
ATOM 713 O O . LEU A 1 96 ? -13.695 -7.672 -1.608 1 96.38 96 LEU A O 1
ATOM 717 N N . VAL A 1 97 ? -14.008 -5.598 -2.363 1 96.25 97 VAL A N 1
ATOM 718 C CA . VAL A 1 97 ? -12.602 -5.215 -2.271 1 96.25 97 VAL A CA 1
ATOM 719 C C . VAL A 1 97 ? -12.109 -5.395 -0.837 1 96.25 97 VAL A C 1
ATOM 721 O O . VAL A 1 97 ? -11.008 -5.914 -0.61 1 96.25 97 VAL A O 1
ATOM 724 N N . GLY A 1 98 ? -12.891 -5.012 0.093 1 95.44 98 GLY A N 1
ATOM 725 C CA . GLY A 1 98 ? -12.484 -5.168 1.481 1 95.44 98 GLY A CA 1
ATOM 726 C C . GLY A 1 98 ? -12.211 -6.609 1.862 1 95.44 98 GLY A C 1
ATOM 727 O O . GLY A 1 98 ? -11.203 -6.902 2.512 1 95.44 98 GLY A O 1
ATOM 728 N N . GLY A 1 99 ? -13.102 -7.453 1.472 1 96.69 99 GLY A N 1
ATOM 729 C CA . GLY A 1 99 ? -12.906 -8.875 1.739 1 96.69 99 GLY A CA 1
ATOM 730 C C . GLY A 1 99 ? -11.703 -9.461 1.025 1 96.69 99 G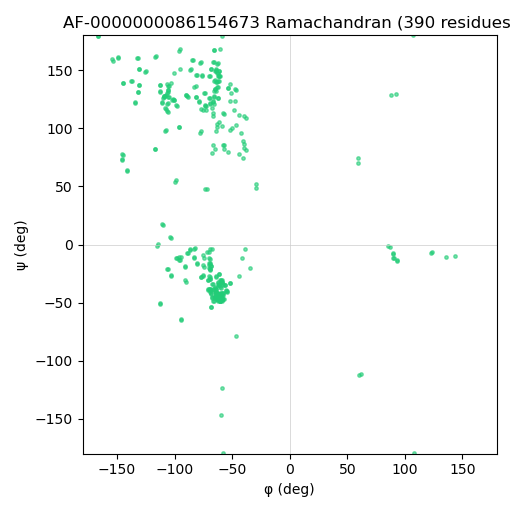LY A C 1
ATOM 731 O O . GLY A 1 99 ? -10.953 -10.242 1.605 1 96.69 99 GLY A O 1
ATOM 732 N N . ILE A 1 100 ? -11.531 -9.047 -0.199 1 97.88 100 ILE A N 1
ATOM 733 C CA . ILE A 1 100 ? -10.414 -9.523 -1.01 1 97.88 100 ILE A CA 1
ATOM 734 C C . ILE A 1 100 ? -9.094 -9.117 -0.36 1 97.88 100 ILE A C 1
ATOM 736 O O . ILE A 1 100 ? -8.211 -9.953 -0.165 1 97.88 100 ILE A O 1
ATOM 740 N N . LEU A 1 101 ? -9.023 -7.859 0.006 1 97.62 101 LEU A N 1
ATOM 741 C CA . LEU A 1 101 ? -7.777 -7.352 0.574 1 97.62 101 LEU A CA 1
ATOM 742 C C . LEU A 1 101 ? -7.527 -7.953 1.953 1 97.62 101 LEU A C 1
ATOM 744 O O . LEU A 1 101 ? -6.383 -8.234 2.312 1 97.62 101 LEU A O 1
ATOM 748 N N . ASN A 1 102 ? -8.547 -8.109 2.705 1 96.56 102 ASN A N 1
ATOM 749 C CA . ASN A 1 102 ? -8.391 -8.766 4 1 96.56 102 ASN A CA 1
ATOM 750 C C . ASN A 1 102 ? -7.824 -10.172 3.854 1 96.56 102 ASN A C 1
ATOM 752 O O . ASN A 1 102 ? -6.871 -10.539 4.539 1 96.56 102 ASN A O 1
ATOM 756 N N . GLU A 1 103 ? -8.383 -10.945 2.963 1 97.38 103 GLU A N 1
ATOM 757 C CA . GLU A 1 103 ? -7.941 -12.328 2.766 1 97.38 103 GLU A CA 1
ATOM 758 C C . GLU A 1 103 ? -6.531 -12.375 2.189 1 97.38 103 GLU A C 1
ATOM 760 O O . GLU A 1 103 ? -5.684 -13.133 2.672 1 97.38 103 GLU A O 1
ATOM 765 N N . ALA A 1 104 ? -6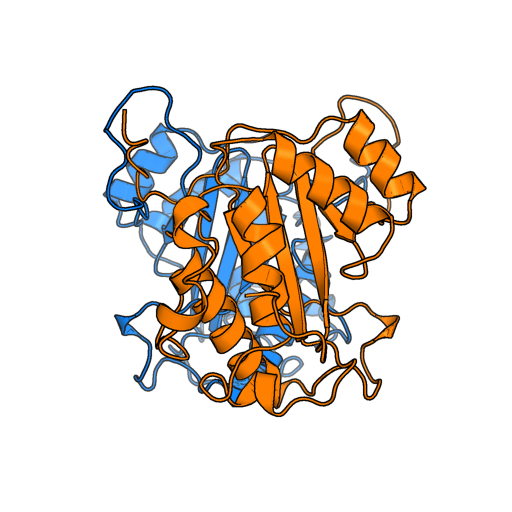.25 -11.57 1.18 1 97.5 104 ALA A N 1
ATOM 766 C CA . ALA A 1 104 ? -4.926 -11.562 0.558 1 97.5 104 ALA A CA 1
ATOM 767 C C . ALA A 1 104 ? -3.848 -11.188 1.57 1 97.5 104 ALA A C 1
ATOM 769 O O . ALA A 1 104 ? -2.818 -11.859 1.664 1 97.5 104 ALA A O 1
ATOM 770 N N . ASN A 1 105 ? -4.078 -10.125 2.312 1 96.25 105 ASN A N 1
ATOM 771 C CA . ASN A 1 105 ? -3.09 -9.695 3.295 1 96.25 105 ASN A CA 1
ATOM 772 C C . ASN A 1 105 ? -3.01 -10.672 4.469 1 96.25 105 ASN A C 1
ATOM 774 O O . ASN A 1 105 ? -1.95 -10.828 5.078 1 96.25 105 ASN A O 1
ATOM 778 N N . SER A 1 106 ? -4.055 -11.367 4.766 1 94.56 106 SER A N 1
ATOM 779 C CA . SER A 1 106 ? -3.994 -12.422 5.766 1 94.56 106 SER A CA 1
ATOM 780 C C . SER A 1 106 ? -3.055 -13.539 5.332 1 94.56 106 SER A C 1
ATOM 782 O O . SER A 1 106 ? -2.252 -14.031 6.129 1 94.56 106 SER A O 1
ATOM 784 N N . ILE A 1 107 ? -3.168 -13.898 4.133 1 94.56 107 ILE A N 1
ATOM 785 C CA . ILE A 1 107 ? -2.305 -14.938 3.58 1 94.56 107 ILE A CA 1
ATOM 786 C C . ILE A 1 107 ? -0.848 -14.484 3.646 1 94.56 107 ILE A C 1
ATOM 788 O O . ILE A 1 107 ? 0.025 -15.242 4.078 1 94.56 107 ILE A O 1
ATOM 792 N N . ILE A 1 108 ? -0.596 -13.266 3.248 1 93.75 108 ILE A N 1
ATOM 793 C CA . ILE A 1 108 ? 0.755 -12.719 3.314 1 93.75 108 ILE A CA 1
ATOM 794 C C . ILE A 1 108 ? 1.272 -12.789 4.75 1 93.75 108 ILE A C 1
ATOM 796 O O . ILE A 1 108 ? 2.395 -13.242 4.988 1 93.75 108 ILE A O 1
ATOM 800 N N . ASN A 1 109 ? 0.47 -12.383 5.691 1 92.12 109 ASN A N 1
ATOM 801 C CA . ASN A 1 109 ? 0.855 -12.375 7.098 1 92.12 109 ASN A CA 1
ATOM 802 C C . ASN A 1 109 ? 1.179 -13.781 7.594 1 92.12 109 ASN A C 1
ATOM 804 O O . ASN A 1 109 ? 2.17 -13.984 8.297 1 92.12 109 ASN A O 1
ATOM 808 N N . GLN A 1 110 ? 0.405 -14.695 7.227 1 90.94 110 GLN A N 1
ATOM 809 C CA . GLN A 1 110 ? 0.515 -16.047 7.762 1 90.94 110 GLN A CA 1
ATOM 810 C C . GLN A 1 110 ? 1.681 -16.797 7.125 1 90.94 110 GLN A C 1
ATOM 812 O O . GLN A 1 110 ? 2.32 -17.641 7.773 1 90.94 110 GLN A O 1
ATOM 817 N N . LEU A 1 111 ? 2.01 -16.438 5.926 1 90.88 111 LEU A N 1
ATOM 818 C CA . LEU A 1 111 ? 3.078 -17.141 5.23 1 90.88 111 LEU A CA 1
ATOM 819 C C . LEU A 1 111 ? 4.41 -16.422 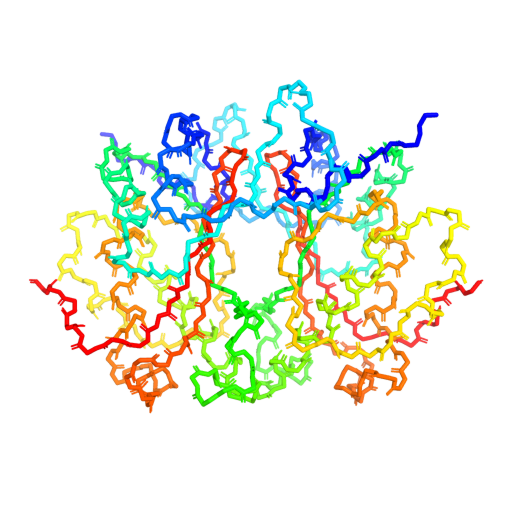5.395 1 90.88 111 LEU A C 1
ATOM 821 O O . LEU A 1 111 ? 5.465 -16.953 5.055 1 90.88 111 LEU A O 1
ATOM 825 N N . ALA A 1 112 ? 4.336 -15.242 5.863 1 88.62 112 ALA A N 1
ATOM 826 C CA . ALA A 1 112 ? 5.508 -14.375 5.957 1 88.62 112 ALA A CA 1
ATOM 827 C C . ALA A 1 112 ? 6.633 -15.055 6.73 1 88.62 112 ALA A C 1
ATOM 829 O O . ALA A 1 112 ? 7.801 -14.953 6.352 1 88.62 112 ALA A O 1
ATOM 830 N N . PRO A 1 113 ? 6.316 -15.758 7.812 1 83.69 113 PRO A N 1
ATOM 831 C CA . PRO A 1 113 ? 7.398 -16.344 8.609 1 83.69 113 PRO A CA 1
ATOM 832 C C . PRO A 1 113 ? 7.898 -17.672 8.047 1 83.69 113 PRO A C 1
ATOM 834 O O . PRO A 1 113 ? 8.82 -18.266 8.602 1 83.69 113 PRO A O 1
ATOM 837 N N . LEU A 1 114 ? 7.27 -18.125 7.004 1 80.56 114 LEU A N 1
ATOM 838 C CA . LEU A 1 114 ? 7.645 -19.438 6.473 1 80.56 114 LEU A CA 1
ATOM 839 C C . LEU A 1 114 ? 9.031 -19.391 5.836 1 80.56 114 LEU A C 1
ATOM 841 O O . LEU A 1 114 ? 9.375 -18.422 5.168 1 80.56 114 LEU A O 1
ATOM 845 N N . SER A 1 115 ? 9.766 -20.312 6.363 1 67 115 SER A N 1
ATOM 846 C CA . SER A 1 115 ? 11.047 -20.516 5.699 1 67 115 SER A CA 1
ATOM 847 C C . SER A 1 115 ? 10.922 -21.469 4.516 1 67 115 SER A C 1
ATOM 849 O O . SER A 1 115 ? 9.906 -22.141 4.371 1 67 115 SER A O 1
ATOM 851 N N . THR A 1 116 ? 11.883 -21.344 3.654 1 62.66 116 THR A N 1
ATOM 852 C CA . THR A 1 116 ? 11.891 -22.219 2.486 1 62.66 116 THR A CA 1
ATOM 853 C C . THR A 1 116 ? 11.766 -23.672 2.904 1 62.66 116 THR A C 1
ATOM 855 O O . THR A 1 116 ? 11.18 -24.484 2.186 1 62.66 116 THR A O 1
ATOM 858 N N . GLU A 1 117 ? 12.305 -23.922 3.998 1 60.56 117 GLU A N 1
ATOM 859 C CA . GLU A 1 117 ? 12.281 -25.297 4.453 1 60.56 117 GLU A CA 1
ATOM 860 C C . GLU A 1 117 ? 10.867 -25.734 4.824 1 60.56 117 GLU A C 1
ATOM 862 O O . GLU A 1 117 ? 10.539 -26.922 4.762 1 60.56 117 GLU A O 1
ATOM 867 N N . ASP A 1 118 ? 10.062 -24.75 5.09 1 58.75 118 ASP A N 1
ATOM 868 C CA . ASP A 1 118 ? 8.703 -25.031 5.52 1 58.75 118 ASP A CA 1
ATOM 869 C C . ASP A 1 118 ? 7.703 -24.781 4.387 1 58.75 118 ASP A C 1
ATOM 871 O O . ASP A 1 118 ? 6.492 -24.781 4.609 1 58.75 118 ASP A O 1
ATOM 875 N N . SER A 1 119 ? 8.227 -24.5 3.215 1 55.97 119 SER A N 1
ATOM 876 C CA . SER A 1 119 ? 7.391 -24.078 2.094 1 55.97 119 SER A CA 1
ATOM 877 C C . SER A 1 119 ? 6.344 -25.141 1.754 1 55.97 119 SER A C 1
ATOM 879 O O . SER A 1 119 ? 5.254 -24.812 1.278 1 55.97 119 SER A O 1
ATOM 881 N N . GLY A 1 120 ? 6.652 -26.375 1.986 1 56.72 120 GLY A N 1
ATOM 882 C CA . GLY A 1 120 ? 5.668 -27.422 1.726 1 56.72 120 GLY A CA 1
ATOM 883 C C . GLY A 1 120 ? 4.496 -27.391 2.686 1 56.72 120 GLY A C 1
ATOM 884 O O . GLY A 1 120 ? 3.502 -28.094 2.484 1 56.72 120 GLY A O 1
ATOM 885 N N . LYS A 1 121 ? 4.602 -26.484 3.627 1 58.28 121 LYS A N 1
ATOM 886 C CA . LYS A 1 121 ? 3.586 -26.469 4.676 1 58.28 121 LYS A CA 1
ATOM 887 C C . LYS A 1 121 ? 2.699 -25.234 4.574 1 58.28 121 LYS A C 1
ATOM 889 O O . LYS A 1 121 ? 2.07 -24.828 5.555 1 58.28 121 LYS A O 1
ATOM 894 N N . GLY A 1 122 ? 2.707 -24.609 3.475 1 59.66 122 GLY A N 1
ATOM 895 C CA . GLY A 1 122 ? 1.982 -23.359 3.33 1 59.66 122 GLY A CA 1
ATOM 896 C C . GLY A 1 122 ? 0.512 -23.484 3.68 1 59.66 122 GLY A C 1
ATOM 897 O O . GLY A 1 122 ? -0.024 -22.656 4.422 1 59.66 122 GLY A O 1
ATOM 898 N N . GLU A 1 123 ? -0.029 -24.484 3.324 1 65.62 123 GLU A N 1
ATOM 899 C CA . GLU A 1 123 ? -1.465 -24.641 3.541 1 65.62 123 GLU A CA 1
ATOM 900 C C . GLU A 1 123 ? -1.771 -24.953 5.004 1 65.62 123 GLU A C 1
ATOM 902 O O . GLU A 1 123 ? -2.834 -24.578 5.508 1 65.62 123 GLU A O 1
ATOM 907 N N . ASP A 1 124 ? -0.814 -25.531 5.59 1 74.94 124 ASP A N 1
ATOM 908 C CA . ASP A 1 124 ? -1.056 -25.969 6.965 1 74.94 124 ASP A CA 1
ATOM 909 C C . ASP A 1 124 ? -1.056 -24.766 7.922 1 74.94 124 ASP A C 1
ATOM 911 O O . ASP A 1 124 ? -1.66 -24.828 8.992 1 74.94 124 ASP A O 1
ATOM 915 N N . VAL A 1 125 ? -0.479 -23.734 7.441 1 83.38 125 VAL A N 1
ATOM 916 C CA . VAL A 1 125 ? -0.339 -22.594 8.352 1 83.38 125 VAL A CA 1
ATOM 917 C C . VAL A 1 125 ? -1.5 -21.625 8.148 1 83.38 125 VAL A C 1
ATOM 919 O O . VAL A 1 125 ? -1.757 -20.766 9 1 83.38 125 VAL A O 1
ATOM 922 N N . LEU A 1 126 ? -2.191 -21.875 7.145 1 90.56 126 LEU A N 1
ATOM 923 C CA . LEU A 1 126 ? -3.291 -20.984 6.805 1 90.56 126 LEU A CA 1
ATOM 924 C C . LEU A 1 126 ? -4.508 -21.266 7.684 1 90.56 126 LEU A C 1
ATOM 926 O O . LEU A 1 126 ? -5.031 -22.391 7.688 1 90.56 126 LEU A O 1
ATOM 930 N N . THR A 1 127 ? -4.961 -20.266 8.375 1 91.81 127 THR A N 1
ATOM 931 C CA . THR A 1 127 ? -6.043 -20.453 9.328 1 91.81 127 THR A CA 1
ATOM 932 C C . THR A 1 127 ? -7.289 -19.688 8.891 1 91.81 127 THR A C 1
ATOM 934 O O . THR A 1 127 ? -8.344 -19.781 9.531 1 91.81 127 THR A O 1
ATOM 937 N N . GLY A 1 128 ? -7.266 -19.016 7.816 1 94.19 128 GLY A N 1
ATOM 938 C CA . GLY A 1 128 ? -8.352 -18.141 7.391 1 94.19 128 GLY A CA 1
ATOM 939 C C . GLY A 1 128 ? -8.023 -16.672 7.539 1 94.19 128 GLY A C 1
ATOM 940 O O . GLY A 1 128 ? -6.934 -16.312 7.98 1 94.19 128 GLY A O 1
ATOM 941 N N . PRO A 1 129 ? -9 -15.859 7.156 1 94.56 129 PRO A N 1
ATOM 942 C CA . PRO A 1 129 ? -8.758 -14.422 7.23 1 94.56 129 PRO A CA 1
ATOM 943 C C . PRO A 1 129 ? -8.5 -13.938 8.656 1 94.56 129 PRO A C 1
ATOM 945 O O . PRO A 1 129 ? -9.172 -14.383 9.594 1 94.56 129 PRO A O 1
ATOM 948 N N . LEU A 1 130 ? -7.52 -13.109 8.812 1 92.06 130 LEU A N 1
ATOM 949 C CA . LEU A 1 130 ? -7.219 -12.461 10.086 1 92.06 130 LEU A CA 1
ATOM 950 C C . LEU A 1 130 ? -8.18 -11.305 10.352 1 92.06 130 LEU A C 1
ATOM 952 O O . LEU A 1 130 ? -8.727 -10.719 9.414 1 92.06 130 LEU A O 1
ATOM 956 N N . GLN A 1 131 ? -8.305 -11.023 11.555 1 87.25 131 GLN A N 1
ATOM 957 C CA . GLN A 1 131 ? -9.164 -9.898 11.93 1 87.25 131 GLN A CA 1
ATOM 958 C C . GLN A 1 131 ? -8.555 -8.57 11.477 1 87.25 131 GLN A C 1
ATOM 960 O O . GLN A 1 131 ? -9.266 -7.676 11.031 1 87.25 131 GLN A O 1
ATOM 965 N N . ALA A 1 132 ? -7.27 -8.484 11.617 1 86.25 132 ALA A N 1
ATOM 966 C CA . ALA A 1 132 ? -6.551 -7.258 11.273 1 86.25 132 ALA A CA 1
ATOM 967 C C . ALA A 1 132 ? -5.168 -7.574 10.703 1 86.25 132 ALA A C 1
ATOM 969 O O . ALA A 1 132 ? -4.16 -7.449 11.406 1 86.25 132 ALA A O 1
ATOM 970 N N . PRO A 1 133 ? -5.227 -7.961 9.453 1 89.06 133 PRO A N 1
ATOM 971 C CA . PRO A 1 133 ? -3.904 -8.219 8.883 1 89.06 133 PRO A CA 1
ATOM 972 C C . PRO A 1 133 ? -3.021 -6.973 8.852 1 89.06 133 PRO A C 1
ATOM 974 O O . PRO A 1 133 ? -3.514 -5.871 8.617 1 89.06 133 PRO A O 1
ATOM 977 N N . VAL A 1 134 ? -1.785 -7.195 9.047 1 84.25 134 VAL A N 1
ATOM 978 C CA . VAL A 1 134 ? -0.799 -6.121 9.016 1 84.25 134 VAL A CA 1
ATOM 979 C C . VAL A 1 134 ? -0.396 -5.828 7.57 1 84.25 134 VAL A C 1
ATOM 981 O O . VAL A 1 134 ? -0.209 -6.754 6.773 1 84.25 134 VAL A O 1
ATOM 984 N N . MET A 1 135 ? -0.344 -4.52 7.285 1 86.44 135 MET A N 1
ATOM 985 C CA . MET A 1 135 ? 0.121 -4.133 5.957 1 86.44 135 MET A CA 1
ATOM 986 C C . MET A 1 135 ? 1.643 -4.031 5.918 1 86.44 135 MET A C 1
ATOM 988 O O . MET A 1 135 ? 2.277 -3.773 6.945 1 86.44 135 MET A O 1
ATOM 992 N N . MET A 1 136 ? 2.184 -4.285 4.742 1 86.19 136 MET A N 1
ATOM 993 C CA . MET A 1 136 ? 3.617 -4.156 4.496 1 86.19 136 MET A CA 1
ATOM 994 C C . MET A 1 136 ? 4.41 -5.074 5.422 1 86.19 136 MET A C 1
ATOM 996 O O . MET A 1 136 ? 5.199 -4.605 6.242 1 86.19 136 MET A O 1
ATOM 1000 N N . VAL A 1 137 ? 4.316 -6.293 5.199 1 87.12 137 VAL A N 1
ATOM 1001 C CA . VAL A 1 137 ? 4.992 -7.285 6.031 1 87.12 137 VAL A CA 1
ATOM 1002 C C . VAL A 1 137 ? 6.227 -7.812 5.305 1 87.12 137 VAL A C 1
ATOM 1004 O O . VAL A 1 137 ? 6.203 -8.008 4.086 1 87.12 137 VAL A O 1
ATOM 1007 N N . ASN A 1 138 ? 7.273 -7.965 6.113 1 87.38 138 ASN A N 1
ATOM 1008 C CA . ASN A 1 138 ? 8.43 -8.656 5.547 1 87.38 138 ASN A CA 1
ATOM 1009 C C . ASN A 1 138 ? 8.18 -10.156 5.414 1 87.38 138 ASN A C 1
ATOM 1011 O O . ASN A 1 138 ? 7.836 -10.82 6.395 1 87.38 138 ASN A O 1
ATOM 1015 N N . VAL A 1 139 ? 8.242 -10.625 4.266 1 87.81 139 VAL A N 1
ATOM 1016 C CA . VAL A 1 139 ? 8.164 -12.062 4.02 1 87.81 139 VAL A CA 1
ATOM 1017 C C . VAL A 1 139 ? 9.562 -12.672 4.078 1 87.81 139 VAL A C 1
ATOM 1019 O O . VAL A 1 139 ? 10.484 -12.195 3.416 1 87.81 139 VAL A O 1
ATOM 1022 N N . ASP A 1 140 ? 9.609 -13.734 4.93 1 86.44 140 ASP A N 1
ATOM 1023 C CA . ASP A 1 140 ? 10.898 -14.391 5.129 1 86.44 140 ASP A CA 1
ATOM 1024 C C . ASP A 1 140 ? 11.391 -15.031 3.832 1 86.44 140 ASP A C 1
ATOM 1026 O O . ASP A 1 140 ? 10.93 -16.109 3.449 1 86.44 140 ASP A O 1
ATOM 1030 N N . ARG A 1 141 ? 12.273 -14.305 3.121 1 87.38 141 ARG A N 1
ATOM 1031 C CA . ARG A 1 141 ? 12.914 -14.719 1.879 1 87.38 141 ARG A CA 1
ATOM 1032 C C . ARG A 1 141 ? 12.117 -14.25 0.666 1 87.38 141 ARG A C 1
ATOM 1034 O O . ARG A 1 141 ? 10.922 -14.531 0.552 1 87.38 141 ARG A O 1
ATOM 1041 N N . ALA A 1 142 ? 12.758 -13.688 -0.155 1 90.94 142 ALA A N 1
ATOM 1042 C CA . ALA A 1 142 ? 12.156 -13.148 -1.373 1 90.94 142 ALA A CA 1
ATOM 1043 C C . ALA A 1 142 ? 11.539 -14.258 -2.217 1 90.94 142 ALA A C 1
ATOM 1045 O O . ALA A 1 142 ? 10.461 -14.078 -2.793 1 90.94 142 ALA A O 1
ATOM 1046 N N . SER A 1 143 ? 12.164 -15.414 -2.205 1 91.06 143 SER A N 1
ATOM 1047 C CA . SER A 1 143 ? 11.672 -16.516 -3.018 1 91.06 143 SER A CA 1
ATOM 1048 C C . SER A 1 143 ? 10.32 -17.031 -2.506 1 91.06 143 SER A C 1
ATOM 1050 O O . SER A 1 143 ? 9.461 -17.406 -3.295 1 91.06 143 SER A O 1
ATOM 1052 N N . VAL A 1 144 ? 10.078 -17.016 -1.245 1 88.81 144 VAL A N 1
ATOM 1053 C CA . VAL A 1 144 ? 8.82 -17.453 -0.648 1 88.81 144 VAL A CA 1
ATOM 1054 C C . VAL A 1 144 ? 7.691 -16.516 -1.075 1 88.81 144 VAL A C 1
ATOM 1056 O O . VAL A 1 144 ? 6.586 -16.953 -1.39 1 88.81 144 VAL A O 1
ATOM 1059 N N . SER A 1 145 ? 8.016 -15.266 -1.126 1 91.88 145 SER A N 1
ATOM 1060 C CA . SER A 1 145 ? 7.004 -14.273 -1.476 1 91.88 145 SER A CA 1
ATOM 1061 C C . SER A 1 145 ? 6.492 -14.484 -2.896 1 91.88 145 SER A C 1
ATOM 1063 O O . SER A 1 145 ? 5.336 -14.172 -3.197 1 91.88 145 SER A O 1
ATOM 1065 N N . THR A 1 146 ? 7.332 -15.055 -3.754 1 92.88 146 THR A N 1
ATOM 1066 C CA . THR A 1 146 ? 6.941 -15.156 -5.156 1 92.88 146 THR A CA 1
ATOM 1067 C C . THR A 1 146 ? 6.488 -16.578 -5.492 1 92.88 146 THR A C 1
ATOM 1069 O O . THR A 1 146 ? 5.629 -16.766 -6.352 1 92.88 146 THR A O 1
ATOM 1072 N N . THR A 1 147 ? 6.973 -17.531 -4.777 1 89.5 147 THR A N 1
ATOM 1073 C CA . THR A 1 147 ? 6.742 -18.906 -5.203 1 89.5 147 THR A CA 1
ATOM 1074 C C . THR A 1 147 ? 5.707 -19.578 -4.305 1 89.5 147 THR A C 1
ATOM 1076 O O . THR A 1 147 ? 5.117 -20.594 -4.684 1 89.5 147 THR A O 1
ATOM 1079 N N . VAL A 1 148 ? 5.531 -19.062 -3.158 1 90.06 148 VAL A N 1
ATOM 1080 C CA . VAL A 1 148 ? 4.605 -19.688 -2.223 1 90.06 148 VAL A CA 1
ATOM 1081 C C . VAL A 1 148 ? 3.393 -18.781 -2.006 1 90.06 14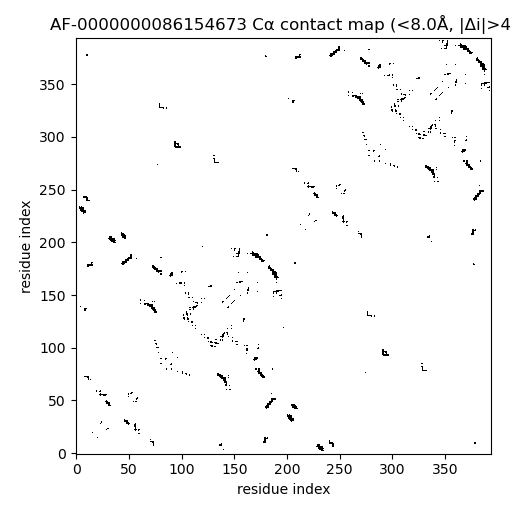8 VAL A C 1
ATOM 1083 O O . VAL A 1 148 ? 2.254 -19.203 -2.234 1 90.06 148 VAL A O 1
ATOM 1086 N N . VAL A 1 149 ? 3.656 -17.531 -1.695 1 92.38 149 VAL A N 1
ATOM 1087 C CA . VAL A 1 149 ? 2.604 -16.609 -1.289 1 92.38 149 VAL A CA 1
ATOM 1088 C C . VAL A 1 149 ? 1.654 -16.359 -2.459 1 92.38 149 VAL A C 1
ATOM 1090 O O . VAL A 1 149 ? 0.436 -16.484 -2.314 1 92.38 149 VAL A O 1
ATOM 1093 N N . LEU A 1 150 ? 2.203 -16.062 -3.617 1 93.62 150 LEU A N 1
ATOM 1094 C CA . LEU A 1 150 ? 1.375 -15.617 -4.73 1 93.62 150 LEU A CA 1
ATOM 1095 C C . LEU A 1 150 ? 0.486 -16.75 -5.238 1 93.62 150 LEU A C 1
ATOM 1097 O O . LEU A 1 150 ? -0.715 -16.562 -5.441 1 93.62 150 LEU A O 1
ATOM 1101 N N . PRO A 1 151 ? 1.009 -17.984 -5.355 1 91.88 151 PRO A N 1
ATOM 1102 C CA . PRO A 1 151 ? 0.118 -19.062 -5.773 1 91.88 151 PRO A CA 1
ATOM 1103 C C . PRO A 1 151 ? -1.024 -19.297 -4.789 1 91.88 151 PRO A C 1
ATOM 1105 O O . PRO A 1 151 ? -2.145 -19.609 -5.203 1 91.88 151 PRO A O 1
ATOM 1108 N N . VAL A 1 152 ? -0.772 -19.109 -3.529 1 92.94 152 VAL A N 1
ATOM 1109 C CA . VAL A 1 152 ? -1.816 -19.312 -2.529 1 92.94 152 VAL A CA 1
ATOM 1110 C C . VAL A 1 152 ? -2.871 -18.203 -2.658 1 92.94 152 VAL A C 1
ATOM 1112 O O . VAL A 1 152 ? -4.07 -18.484 -2.564 1 92.94 152 VAL A O 1
ATOM 1115 N N . ILE A 1 153 ? -2.463 -17 -2.924 1 95.06 153 ILE A N 1
ATOM 1116 C CA . ILE A 1 153 ? -3.408 -15.906 -3.105 1 95.06 153 ILE A CA 1
ATOM 1117 C C . ILE A 1 153 ? -4.258 -16.156 -4.348 1 95.06 153 ILE A C 1
ATOM 1119 O O . ILE A 1 153 ? -5.461 -15.891 -4.352 1 95.06 153 ILE A O 1
ATOM 1123 N N . ALA A 1 154 ? -3.646 -16.703 -5.344 1 95.5 154 ALA A N 1
ATOM 1124 C CA . ALA A 1 154 ? -4.34 -16.938 -6.609 1 95.5 154 ALA A CA 1
ATOM 1125 C C . ALA A 1 154 ? -5.387 -18.031 -6.473 1 95.5 154 ALA A C 1
ATOM 1127 O O . ALA A 1 154 ? -6.359 -18.078 -7.23 1 95.5 154 ALA A O 1
ATOM 1128 N N . ASN A 1 155 ? -5.145 -18.938 -5.609 1 94.06 155 ASN A N 1
ATOM 1129 C CA . ASN A 1 155 ? -6.043 -20.078 -5.402 1 94.06 155 ASN A CA 1
ATOM 1130 C C . ASN A 1 155 ? -6.078 -20.5 -3.938 1 94.06 155 ASN A C 1
ATOM 1132 O O . ASN A 1 155 ? -5.688 -21.625 -3.605 1 94.06 155 ASN A O 1
ATOM 1136 N N . PRO A 1 156 ? -6.754 -19.594 -3.281 1 91.75 156 PRO A N 1
ATOM 1137 C CA . PRO A 1 156 ? -6.777 -19.969 -1.865 1 91.75 156 PRO A CA 1
ATOM 1138 C C . PRO A 1 156 ? -7.836 -21.031 -1.55 1 91.75 156 PRO A C 1
ATOM 1140 O O . PRO A 1 156 ? -8.766 -21.234 -2.338 1 91.75 156 PRO A O 1
ATOM 1143 N N . GLY A 1 157 ? -7.668 -21.953 -0.65 1 89.88 157 GLY A N 1
ATOM 1144 C CA . GLY A 1 157 ? -8.641 -22.938 -0.216 1 89.88 157 GLY A CA 1
ATOM 1145 C C . GLY A 1 157 ? -9.914 -22.312 0.334 1 89.88 157 GLY A C 1
ATOM 1146 O O . GLY A 1 157 ? -10.094 -21.109 0.274 1 89.88 157 GLY A O 1
ATOM 1147 N N . ASP A 1 158 ? -10.844 -23.078 0.735 1 92.31 158 ASP A N 1
ATOM 1148 C CA . ASP A 1 158 ? -12.188 -22.656 1.129 1 92.31 158 ASP A CA 1
ATOM 1149 C C . ASP A 1 158 ? -12.164 -21.891 2.451 1 92.31 158 ASP A C 1
ATOM 1151 O O . ASP A 1 158 ? -13.148 -21.25 2.826 1 92.31 158 ASP A O 1
ATOM 1155 N N . LYS A 1 159 ? -10.977 -21.859 3.078 1 95 159 LYS A N 1
ATOM 1156 C CA . LYS A 1 159 ? -10.828 -21.047 4.289 1 95 159 LYS A CA 1
ATOM 1157 C C . LYS A 1 159 ? -10.883 -19.562 3.971 1 95 159 LYS A C 1
ATOM 1159 O O . LYS A 1 159 ? -11.062 -18.734 4.867 1 95 159 LYS A O 1
ATOM 1164 N N . TYR A 1 160 ? -10.711 -19.203 2.781 1 96.38 160 TYR A N 1
ATOM 1165 C CA . TYR A 1 160 ? -10.75 -17.844 2.293 1 96.38 160 TYR A CA 1
ATOM 1166 C C . TYR A 1 160 ? -11.883 -17.656 1.291 1 96.38 160 TYR A C 1
ATOM 1168 O O . TYR A 1 160 ? -11.648 -17.594 0.082 1 96.38 160 TYR A O 1
ATOM 1176 N N . PRO A 1 161 ? -13.031 -17.453 1.812 1 97 161 PRO A N 1
ATOM 1177 C CA . PRO A 1 161 ? -14.25 -17.625 1.011 1 97 161 PRO A CA 1
ATOM 1178 C C . PRO A 1 161 ? -14.414 -16.531 -0.047 1 97 161 PRO A C 1
ATOM 1180 O O . PRO A 1 161 ? -15.023 -16.781 -1.093 1 97 161 PRO A O 1
ATOM 1183 N N . VAL A 1 162 ? -13.953 -15.328 0.149 1 97.56 162 VAL A N 1
ATOM 1184 C CA . VAL A 1 162 ? -14.172 -14.234 -0.786 1 97.56 162 VAL A CA 1
ATOM 1185 C C . VAL A 1 162 ? -13.406 -14.492 -2.08 1 97.56 162 VAL A C 1
ATOM 1187 O O . VAL A 1 162 ? -13.992 -14.539 -3.162 1 97.56 162 VAL A O 1
ATOM 1190 N N . ILE A 1 163 ? -12.117 -14.742 -1.965 1 97.25 163 ILE A N 1
ATOM 1191 C CA . ILE A 1 163 ? -11.312 -15 -3.154 1 97.25 163 ILE A CA 1
ATOM 1192 C C . ILE A 1 163 ? -11.68 -16.359 -3.742 1 97.25 163 ILE A C 1
ATOM 1194 O O . ILE A 1 163 ? -11.742 -16.516 -4.965 1 97.25 163 ILE A O 1
ATOM 1198 N N . HIS A 1 164 ? -11.914 -17.312 -2.91 1 96.19 164 HIS A N 1
ATOM 1199 C CA . HIS A 1 164 ? -12.258 -18.656 -3.352 1 96.19 164 HIS A CA 1
ATOM 1200 C C . HIS A 1 164 ? -13.508 -18.641 -4.234 1 96.19 164 HIS A C 1
ATOM 1202 O O . HIS A 1 164 ? -13.617 -19.438 -5.168 1 96.19 164 HIS A O 1
ATOM 1208 N N . ALA A 1 165 ? -14.406 -17.781 -3.951 1 96.56 165 ALA A N 1
ATOM 1209 C CA . ALA A 1 165 ? -15.688 -17.75 -4.652 1 96.56 165 ALA A CA 1
ATOM 1210 C C . ALA A 1 165 ? -15.57 -16.984 -5.969 1 96.56 165 ALA A C 1
ATOM 1212 O O . ALA A 1 165 ? -16.484 -17.031 -6.801 1 96.56 165 ALA A O 1
ATOM 1213 N N . MET A 1 166 ? -14.469 -16.312 -6.156 1 96.56 166 MET A N 1
ATOM 1214 C CA . MET A 1 166 ? -14.305 -15.516 -7.371 1 96.56 166 MET A CA 1
ATOM 1215 C C . MET A 1 166 ? -14.133 -16.422 -8.594 1 96.56 166 MET A C 1
ATOM 1217 O O . MET A 1 166 ? -13.492 -17.469 -8.508 1 96.56 166 MET A O 1
ATOM 1221 N N . PRO A 1 167 ? -14.672 -16 -9.734 1 95.31 167 PRO A N 1
ATOM 1222 C CA . PRO A 1 167 ? -14.414 -16.734 -10.969 1 95.31 167 PRO A CA 1
ATOM 1223 C C . PRO A 1 167 ? -12.938 -16.75 -11.352 1 95.31 167 PRO A C 1
ATOM 1225 O O . PRO A 1 167 ? -12.227 -15.773 -11.109 1 95.31 167 PRO A O 1
ATOM 1228 N N . TYR A 1 168 ? -12.562 -17.844 -11.969 1 94.06 168 TYR A N 1
ATOM 1229 C CA . TYR A 1 168 ? -11.195 -17.922 -12.469 1 94.06 168 TYR A CA 1
ATOM 1230 C C . TYR A 1 168 ? -10.938 -16.844 -13.516 1 94.06 168 TYR A C 1
ATOM 1232 O O . TYR A 1 168 ? -11.828 -16.516 -14.312 1 94.06 168 TYR A O 1
ATOM 1240 N N . GLY A 1 169 ? -9.719 -16.25 -13.469 1 93.81 169 GLY A N 1
ATOM 1241 C CA . GLY A 1 169 ? -9.359 -15.219 -14.438 1 93.81 169 GLY A CA 1
ATOM 1242 C C . GLY A 1 169 ? -9.648 -13.812 -13.945 1 93.81 169 GLY A C 1
ATOM 1243 O O . GLY A 1 169 ? -9.148 -12.836 -14.508 1 93.81 169 GLY A O 1
ATOM 1244 N N . GLN A 1 170 ? -10.406 -13.633 -12.891 1 96 170 GLN A N 1
ATOM 1245 C CA . GLN A 1 170 ? -10.742 -12.312 -12.359 1 96 170 GLN A CA 1
ATOM 1246 C C . GLN A 1 170 ? -9.562 -11.719 -11.586 1 96 170 GLN A C 1
ATOM 1248 O O . GLN A 1 170 ? -8.828 -12.438 -10.914 1 96 170 GLN A O 1
ATOM 1253 N N . TYR A 1 171 ? -9.523 -10.453 -11.727 1 96.44 171 TYR A N 1
ATOM 1254 C CA . TYR A 1 171 ? -8.539 -9.688 -10.977 1 96.44 171 TYR A CA 1
ATOM 1255 C C . TYR A 1 171 ? -8.812 -9.758 -9.477 1 96.44 171 TYR A C 1
ATOM 1257 O O . TYR A 1 171 ? -9.953 -9.57 -9.039 1 96.44 171 TYR A O 1
ATOM 1265 N N . ILE A 1 172 ? -7.844 -10.117 -8.711 1 97.19 172 ILE A N 1
ATOM 1266 C CA . ILE A 1 172 ? -7.961 -10.164 -7.254 1 97.19 172 ILE A CA 1
ATOM 1267 C C . ILE A 1 172 ? -7.453 -8.859 -6.652 1 97.19 172 ILE A C 1
ATOM 1269 O O . ILE A 1 172 ? -8.234 -8.055 -6.145 1 97.19 172 ILE A O 1
ATOM 1273 N N . CYS A 1 173 ? -6.207 -8.602 -6.816 1 97.06 173 CYS A N 1
ATOM 1274 C CA . CYS A 1 173 ? -5.512 -7.453 -6.242 1 97.06 173 CYS A CA 1
ATOM 1275 C C . CYS A 1 173 ? -4.148 -7.258 -6.891 1 97.06 173 CYS A C 1
ATOM 1277 O O . CYS A 1 173 ? -3.818 -7.934 -7.867 1 97.06 173 CYS A O 1
ATOM 1279 N N . THR A 1 174 ? -3.434 -6.242 -6.457 1 95.31 174 THR A N 1
ATOM 1280 C CA . THR A 1 174 ? -2.043 -5.988 -6.812 1 95.31 174 THR A CA 1
ATOM 1281 C C . THR A 1 174 ? -1.125 -6.234 -5.621 1 95.31 174 THR A C 1
ATOM 1283 O O . THR A 1 174 ? -1.379 -5.734 -4.52 1 95.31 174 THR A O 1
ATOM 1286 N N . ILE A 1 175 ? -0.131 -7.066 -5.867 1 96.25 175 ILE A N 1
ATOM 1287 C CA . ILE A 1 175 ? 0.893 -7.266 -4.848 1 96.25 175 ILE A CA 1
ATOM 1288 C C . ILE A 1 175 ? 2.027 -6.266 -5.051 1 96.25 175 ILE A C 1
ATOM 1290 O O . ILE A 1 175 ? 2.535 -6.109 -6.164 1 96.25 175 ILE A O 1
ATOM 1294 N N . GLN A 1 176 ? 2.328 -5.598 -3.977 1 91.69 176 GLN A N 1
ATOM 1295 C CA . GLN A 1 176 ? 3.418 -4.629 -4.02 1 91.69 176 GLN A CA 1
ATOM 1296 C C . GLN A 1 176 ? 4.625 -5.125 -3.227 1 91.69 176 GLN A C 1
ATOM 1298 O O . GLN A 1 176 ? 4.488 -5.551 -2.078 1 91.69 176 GLN A O 1
ATOM 1303 N N . TYR A 1 177 ? 5.742 -5.094 -3.896 1 90.75 177 TYR A N 1
ATOM 1304 C CA . TYR A 1 177 ? 7.039 -5.34 -3.281 1 90.75 177 TYR A CA 1
ATOM 1305 C C . TYR A 1 177 ? 7.828 -4.043 -3.129 1 90.75 177 TYR A C 1
ATOM 1307 O O . TYR A 1 177 ? 7.949 -3.27 -4.082 1 90.75 177 TYR A O 1
ATOM 1315 N N . VAL A 1 178 ? 8.297 -3.939 -1.928 1 84.25 178 VAL A N 1
ATOM 1316 C CA . VAL A 1 178 ? 9.102 -2.748 -1.676 1 84.25 178 VAL A CA 1
ATOM 1317 C C . VAL A 1 178 ? 10.57 -3.135 -1.544 1 84.25 178 VAL A C 1
ATOM 1319 O O . VAL A 1 178 ? 10.93 -3.947 -0.688 1 84.25 178 VAL A O 1
ATOM 1322 N N . TRP A 1 179 ? 11.312 -2.617 -2.424 1 81.56 179 TRP A N 1
ATOM 1323 C CA . TRP A 1 179 ? 12.766 -2.74 -2.416 1 81.56 179 TRP A CA 1
ATOM 1324 C C . TRP A 1 179 ? 13.43 -1.375 -2.264 1 81.56 179 TRP A C 1
ATOM 1326 O O . TRP A 1 179 ? 12.773 -0.341 -2.404 1 81.56 179 TRP A O 1
ATOM 1336 N N . THR A 1 180 ? 14.656 -1.464 -1.878 1 75.81 180 THR A N 1
ATOM 1337 C CA . THR A 1 180 ? 15.398 -0.208 -1.882 1 75.81 180 THR A CA 1
ATOM 1338 C C . THR A 1 180 ? 15.383 0.427 -3.27 1 75.81 180 THR A C 1
ATOM 1340 O O . THR A 1 180 ? 15.836 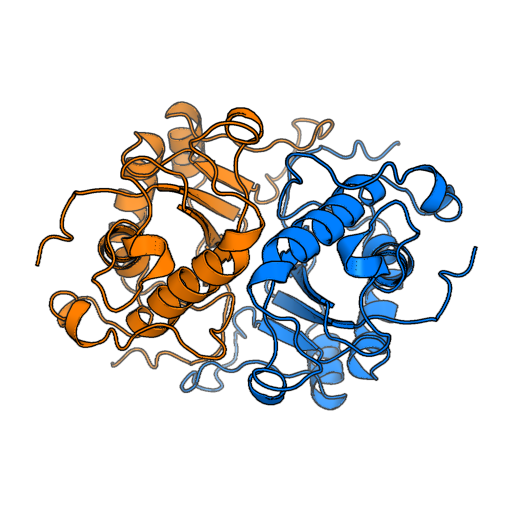-0.182 -4.242 1 75.81 180 THR A O 1
ATOM 1343 N N . GLY A 1 181 ? 14.688 1.565 -3.379 1 70.19 181 GLY A N 1
ATOM 1344 C CA . GLY A 1 181 ? 14.727 2.355 -4.598 1 70.19 181 GLY A CA 1
ATOM 1345 C C . GLY A 1 181 ? 13.641 1.971 -5.59 1 70.19 181 GLY A C 1
ATOM 1346 O O . GLY A 1 181 ? 13.453 2.646 -6.602 1 70.19 181 GLY A O 1
ATOM 1347 N N . VAL A 1 182 ? 12.977 0.85 -5.355 1 77.38 182 VAL A N 1
ATOM 1348 C CA . VAL A 1 182 ? 12.031 0.423 -6.379 1 77.38 182 VAL A CA 1
ATOM 1349 C C . VAL A 1 182 ? 10.82 -0.231 -5.719 1 77.38 182 VAL A C 1
ATOM 1351 O O . VAL A 1 182 ? 10.961 -0.983 -4.754 1 77.38 182 VAL A O 1
ATOM 1354 N N . PHE A 1 183 ? 9.656 0.106 -6.266 1 83.88 183 PHE A N 1
ATOM 1355 C CA . PHE A 1 183 ? 8.438 -0.643 -6 1 83.88 183 PHE A CA 1
ATOM 1356 C C . PHE A 1 183 ? 8.062 -1.507 -7.195 1 83.88 183 PHE A C 1
ATOM 1358 O O . PHE A 1 183 ? 8.023 -1.023 -8.328 1 83.88 183 PHE A O 1
ATOM 1365 N N . ILE A 1 184 ? 7.891 -2.713 -6.895 1 89.31 184 ILE A N 1
ATOM 1366 C CA . ILE A 1 184 ? 7.422 -3.625 -7.934 1 89.31 184 ILE A CA 1
ATOM 1367 C C . ILE A 1 184 ? 5.996 -4.07 -7.625 1 89.31 184 ILE A C 1
ATOM 1369 O O . ILE A 1 184 ? 5.711 -4.551 -6.523 1 89.31 184 ILE A O 1
ATOM 1373 N N . SER A 1 185 ? 5.148 -3.783 -8.57 1 91.69 185 SER A N 1
ATOM 1374 C CA . SER A 1 185 ? 3.748 -4.172 -8.438 1 91.69 185 SER A CA 1
ATOM 1375 C C . SER A 1 185 ? 3.371 -5.246 -9.453 1 91.69 185 SER A C 1
ATOM 1377 O O . SER A 1 185 ? 3.771 -5.172 -10.617 1 91.69 185 SER A O 1
ATOM 1379 N N . VAL A 1 186 ? 2.646 -6.188 -8.992 1 94.25 186 VAL A N 1
ATOM 1380 C CA . VAL A 1 186 ? 2.248 -7.281 -9.883 1 94.25 186 VAL A CA 1
ATOM 1381 C C . VAL A 1 186 ? 0.748 -7.535 -9.742 1 94.25 186 VAL A C 1
ATOM 1383 O O . VAL A 1 186 ? 0.236 -7.672 -8.625 1 94.25 186 VAL A O 1
ATOM 1386 N N . GLY A 1 187 ? 0.07 -7.609 -10.867 1 94.25 187 GLY A N 1
ATOM 1387 C CA . GLY A 1 187 ? -1.345 -7.945 -10.859 1 94.25 187 GLY A CA 1
ATOM 1388 C C . GLY A 1 187 ? -1.604 -9.414 -10.57 1 94.25 187 GLY A C 1
ATOM 1389 O O . GLY A 1 187 ? -0.957 -10.289 -11.148 1 94.25 187 GLY A O 1
ATOM 1390 N N . MET A 1 188 ? -2.496 -9.648 -9.625 1 96.31 188 MET A N 1
ATOM 1391 C CA . MET A 1 188 ? -2.879 -11 -9.242 1 96.31 188 MET A CA 1
ATOM 1392 C C . MET A 1 188 ? -4.262 -11.352 -9.781 1 96.31 188 MET A C 1
ATOM 1394 O O . MET A 1 188 ? -5.191 -10.547 -9.688 1 96.31 188 MET A O 1
ATOM 1398 N N . TYR A 1 189 ? -4.352 -12.523 -10.289 1 95.88 189 TYR A N 1
ATOM 1399 C CA . TYR A 1 189 ? -5.613 -13 -10.836 1 95.88 189 TYR A CA 1
ATOM 1400 C C . TYR A 1 189 ? -5.953 -14.383 -10.297 1 95.88 189 TYR A C 1
ATOM 1402 O O . TYR A 1 189 ? -5.059 -15.172 -9.984 1 95.88 189 TYR A O 1
ATOM 1410 N N . ARG A 1 190 ? -7.176 -14.625 -10.227 1 96.75 190 ARG A N 1
ATOM 1411 C CA . ARG A 1 190 ? -7.66 -15.93 -9.797 1 96.75 190 ARG A CA 1
ATOM 1412 C C . ARG A 1 190 ? -7.199 -17.031 -10.758 1 96.75 190 ARG A C 1
ATOM 1414 O O . ARG A 1 190 ? -7.328 -16.891 -11.977 1 96.75 190 ARG A O 1
ATOM 1421 N N . SER A 1 191 ? -6.598 -17.969 -10.203 1 92.5 191 SER A N 1
ATOM 1422 C CA . SER A 1 191 ? -6.086 -19.062 -11.016 1 92.5 191 SER A CA 1
ATOM 1423 C C . SER A 1 191 ? -6.598 -20.422 -10.508 1 92.5 191 SER A C 1
ATOM 1425 O O . SER A 1 191 ? -6.938 -20.562 -9.336 1 92.5 191 SER A O 1
ATOM 1427 N N . ASN A 1 192 ? -6.766 -21.344 -11.43 1 86.25 192 ASN A N 1
ATOM 1428 C CA . ASN A 1 192 ? -7.121 -22.719 -11.047 1 86.25 192 ASN A CA 1
ATOM 1429 C C . ASN A 1 192 ? -5.887 -23.562 -10.773 1 86.25 192 ASN A C 1
ATOM 1431 O O . ASN A 1 192 ? -6 -24.734 -10.398 1 86.25 192 ASN A O 1
ATOM 1435 N N . ALA A 1 193 ? -4.797 -22.906 -11.086 1 69.62 193 ALA A N 1
ATOM 1436 C CA . ALA A 1 193 ? -3.561 -23.656 -10.906 1 69.62 193 ALA A CA 1
ATOM 1437 C C . ALA A 1 193 ? -3.307 -23.953 -9.43 1 69.62 193 ALA A C 1
ATOM 1439 O O . ALA A 1 193 ? -3.514 -23.078 -8.57 1 69.62 193 ALA A O 1
ATOM 1440 N N . THR A 1 194 ? -3.391 -25.172 -8.984 1 55.62 194 THR A N 1
ATOM 1441 C CA . THR A 1 194 ? -3.125 -25.578 -7.605 1 55.62 194 THR A CA 1
ATOM 1442 C C . THR A 1 194 ? -1.655 -25.375 -7.254 1 55.62 194 THR A C 1
ATOM 1444 O O . THR A 1 194 ? -0.777 -25.531 -8.102 1 55.62 194 THR A O 1
ATOM 1447 N N . VAL A 1 195 ? -1.341 -24.5 -6.168 1 50.19 195 VAL A N 1
ATOM 1448 C CA . VAL A 1 195 ? -0.005 -24.391 -5.59 1 50.19 195 VAL A CA 1
ATOM 1449 C C . VAL A 1 195 ? 0.635 -25.766 -5.5 1 50.19 195 VAL A C 1
ATOM 1451 O O . VAL A 1 195 ? 0.006 -26.719 -5.035 1 50.19 195 VAL A O 1
ATOM 1454 N N . LEU A 1 196 ? 1.593 -25.984 -6.273 1 37.97 196 LEU A N 1
ATOM 1455 C CA . LEU A 1 196 ? 2.268 -27.266 -6.188 1 37.97 196 LEU A CA 1
ATOM 1456 C C . LEU A 1 196 ? 2.65 -27.594 -4.746 1 37.97 196 LEU A C 1
ATOM 1458 O O . LEU A 1 196 ? 3.283 -26.781 -4.07 1 37.97 196 LEU A O 1
ATOM 1462 N N . ALA A 1 197 ? 1.909 -28.422 -4.016 1 33.09 197 ALA A N 1
ATOM 1463 C CA . ALA A 1 197 ? 2.434 -29.188 -2.889 1 33.09 197 ALA A CA 1
ATOM 1464 C C . ALA A 1 197 ? 3.77 -29.844 -3.238 1 33.09 197 ALA A C 1
ATOM 1466 O O . ALA A 1 197 ? 3.986 -30.25 -4.379 1 33.09 197 ALA A O 1
ATOM 1467 N N . MET B 1 1 ? 13.016 27.891 -12.281 1 17.84 1 MET B N 1
ATOM 1468 C CA . MET B 1 1 ? 13.172 26.609 -12.969 1 17.84 1 MET B CA 1
ATOM 1469 C C . MET B 1 1 ? 12.078 25.625 -12.555 1 17.84 1 MET B C 1
ATOM 1471 O O . MET B 1 1 ? 11.914 25.344 -11.359 1 17.84 1 MET B O 1
ATOM 1475 N N . ALA B 1 2 ? 11.016 25.531 -13.164 1 21.88 2 ALA B N 1
ATOM 1476 C CA . ALA B 1 2 ? 9.758 24.844 -12.891 1 21.88 2 ALA B CA 1
ATOM 1477 C C . ALA B 1 2 ? 9.992 23.344 -12.695 1 21.88 2 ALA B C 1
ATOM 1479 O O . ALA B 1 2 ? 10.602 22.688 -13.539 1 21.88 2 ALA B O 1
ATOM 1480 N N . SER B 1 3 ? 10.305 23.016 -11.523 1 26.53 3 SER B N 1
ATOM 1481 C CA . SER B 1 3 ? 10.68 21.641 -11.18 1 26.53 3 SER B CA 1
ATOM 1482 C C . SER B 1 3 ? 9.812 20.625 -11.914 1 26.53 3 SER B C 1
ATOM 1484 O O . SER B 1 3 ? 8.578 20.688 -11.844 1 26.53 3 SER B O 1
ATOM 1486 N N . THR B 1 4 ? 10.258 20.359 -13.039 1 26.92 4 THR B N 1
ATOM 1487 C CA . THR B 1 4 ? 9.688 19.406 -14 1 26.92 4 THR B CA 1
ATOM 1488 C C . THR B 1 4 ? 9.203 18.156 -13.289 1 26.92 4 THR B C 1
ATOM 1490 O O . THR B 1 4 ? 9.984 17.469 -12.617 1 26.92 4 THR B O 1
ATOM 1493 N N . CYS B 1 5 ? 8.148 18.219 -12.617 1 31.47 5 CYS B N 1
ATOM 1494 C CA . CYS B 1 5 ? 7.41 17.156 -11.953 1 31.47 5 CYS B CA 1
ATOM 1495 C C . CYS B 1 5 ? 7.602 15.828 -12.672 1 31.47 5 CYS B C 1
ATOM 1497 O O . CYS B 1 5 ? 7.059 15.625 -13.758 1 31.47 5 CYS B O 1
ATOM 1499 N N . THR B 1 6 ? 8.695 15.453 -12.969 1 36.66 6 THR B N 1
ATOM 1500 C CA . THR B 1 6 ? 9.062 14.234 -13.672 1 36.66 6 THR B CA 1
ATOM 1501 C C . THR B 1 6 ? 8.219 13.055 -13.188 1 36.66 6 THR B C 1
ATOM 1503 O O . THR B 1 6 ? 8.078 12.836 -11.984 1 36.66 6 THR B O 1
ATOM 1506 N N . GLY B 1 7 ? 6.984 12.805 -13.836 1 45.75 7 GLY B N 1
ATOM 1507 C CA . GLY B 1 7 ? 5.793 11.977 -13.695 1 45.75 7 GLY B CA 1
ATOM 1508 C C . GLY B 1 7 ? 6.086 10.609 -13.109 1 45.75 7 GLY B C 1
ATOM 1509 O O . GLY B 1 7 ? 5.234 9.719 -13.148 1 45.75 7 GLY B O 1
ATOM 1510 N N . LEU B 1 8 ? 7.273 10.078 -13.125 1 55.59 8 LEU B N 1
ATOM 1511 C CA . LEU B 1 8 ? 7.531 8.75 -12.57 1 55.59 8 LEU B CA 1
ATOM 1512 C C . LEU B 1 8 ? 7.328 8.742 -11.062 1 55.59 8 LEU B C 1
ATOM 1514 O O . LEU B 1 8 ? 7.699 9.695 -10.375 1 55.59 8 LEU B O 1
ATOM 1518 N N . ARG B 1 9 ? 6.574 7.703 -10.773 1 72 9 ARG B N 1
ATOM 1519 C CA . ARG B 1 9 ? 6.469 7.504 -9.336 1 72 9 ARG B CA 1
ATOM 1520 C C . ARG B 1 9 ? 7.801 7.039 -8.75 1 72 9 ARG B C 1
ATOM 1522 O O . ARG B 1 9 ? 8.406 6.094 -9.25 1 72 9 ARG B O 1
ATOM 1529 N N . ARG B 1 10 ? 8.336 7.848 -7.785 1 72.56 10 ARG B N 1
ATOM 1530 C CA . ARG B 1 10 ? 9.656 7.578 -7.227 1 72.56 10 ARG B CA 1
ATOM 1531 C C . ARG B 1 10 ? 9.664 7.762 -5.715 1 72.56 10 ARG B C 1
ATOM 1533 O O . ARG B 1 10 ? 8.969 8.641 -5.188 1 72.56 10 ARG B O 1
ATOM 1540 N N . VAL B 1 11 ? 10.391 6.836 -5.156 1 73.38 11 VAL B N 1
ATOM 1541 C CA . VAL B 1 11 ? 10.734 7.098 -3.762 1 73.38 11 VAL B CA 1
ATOM 1542 C C . VAL B 1 11 ? 11.664 8.305 -3.676 1 73.38 11 VAL B C 1
ATOM 1544 O O . VAL B 1 11 ? 12.695 8.344 -4.348 1 73.38 11 VAL B O 1
ATOM 1547 N N . PRO B 1 12 ? 11.25 9.266 -2.939 1 77.06 12 PRO B N 1
ATOM 1548 C CA . PRO B 1 12 ? 12.117 10.445 -2.865 1 77.06 12 PRO B CA 1
ATOM 1549 C C . PRO B 1 12 ? 13.477 10.133 -2.23 1 77.06 12 PRO B C 1
ATOM 1551 O O . PRO B 1 12 ? 13.555 9.32 -1.31 1 77.06 12 PRO B O 1
ATOM 1554 N N . PRO B 1 13 ? 14.484 10.695 -2.768 1 76 13 PRO B N 1
ATOM 1555 C CA . PRO B 1 13 ? 15.805 10.531 -2.158 1 76 13 PRO B CA 1
ATOM 1556 C C . PRO B 1 13 ? 15.953 11.312 -0.856 1 76 13 PRO B C 1
ATOM 1558 O O . PRO B 1 13 ? 16.906 12.094 -0.706 1 76 13 PRO B O 1
ATOM 1561 N N . CYS B 1 14 ? 15.062 11.242 0.02 1 81.69 14 CYS B N 1
ATOM 1562 C CA . CYS B 1 14 ? 15 11.93 1.305 1 81.69 14 CYS B CA 1
ATOM 1563 C C . CYS B 1 14 ? 14.602 10.969 2.418 1 81.69 14 CYS B C 1
ATOM 1565 O O . CYS B 1 14 ? 13.57 10.297 2.326 1 81.69 14 CYS B O 1
ATOM 1567 N N . ALA B 1 15 ? 15.461 10.898 3.375 1 82.5 15 ALA B N 1
ATOM 1568 C CA . ALA B 1 15 ? 15.188 10.07 4.547 1 82.5 15 ALA B CA 1
ATOM 1569 C C . ALA B 1 15 ? 14.883 10.93 5.77 1 82.5 15 ALA B C 1
ATOM 1571 O O . ALA B 1 15 ? 15.617 11.875 6.07 1 82.5 15 ALA B O 1
ATOM 1572 N N . PRO B 1 16 ? 13.773 10.617 6.391 1 86.69 16 PRO B N 1
ATOM 1573 C CA . PRO B 1 16 ? 13.586 11.312 7.668 1 86.69 16 PRO B CA 1
ATOM 1574 C C . PRO B 1 16 ? 14.773 11.141 8.609 1 86.69 16 PRO B C 1
ATOM 1576 O O . PRO B 1 16 ? 15.289 10.031 8.766 1 86.69 16 PRO B O 1
ATOM 1579 N N . PRO B 1 17 ? 15.195 12.188 9.203 1 88.81 17 PRO B N 1
ATOM 1580 C CA . PRO B 1 17 ? 16.328 12.086 10.133 1 88.81 17 PRO B CA 1
ATOM 1581 C C . PRO B 1 17 ? 16.031 11.164 11.312 1 88.81 17 PRO B C 1
ATOM 1583 O O . PRO B 1 17 ? 14.914 11.141 11.82 1 88.81 17 PRO B O 1
ATOM 1586 N N . PRO B 1 18 ? 17.062 10.461 11.75 1 84.38 18 PRO B N 1
ATOM 1587 C CA . PRO B 1 18 ? 16.875 9.555 12.883 1 84.38 18 PRO B CA 1
ATOM 1588 C C . PRO B 1 18 ? 16.328 10.273 14.125 1 84.38 18 PRO B C 1
ATOM 1590 O O . PRO B 1 18 ? 15.555 9.695 14.883 1 84.38 18 PRO B O 1
ATOM 1593 N N . GLU B 1 19 ? 16.75 11.5 14.305 1 89.94 19 GLU B N 1
ATOM 1594 C CA . GLU B 1 19 ? 16.281 12.273 15.453 1 89.94 19 GLU B CA 1
ATOM 1595 C C . GLU B 1 19 ? 14.781 12.523 15.375 1 89.94 19 GLU B C 1
ATOM 1597 O O . GLU B 1 19 ? 14.094 12.547 16.391 1 89.94 19 GLU B O 1
ATOM 1602 N N . LEU B 1 20 ? 14.305 12.773 14.18 1 92.88 20 LEU B N 1
ATOM 1603 C CA . LEU B 1 20 ? 12.867 12.922 13.992 1 92.88 20 LEU B CA 1
ATOM 1604 C C . LEU B 1 20 ? 12.133 11.641 14.352 1 92.88 20 LEU B C 1
ATOM 1606 O O . LEU B 1 20 ? 11.125 11.672 15.055 1 92.88 20 LEU B O 1
ATOM 1610 N N . ILE B 1 21 ? 12.656 10.539 13.883 1 88.38 21 ILE B N 1
ATOM 1611 C CA . ILE B 1 21 ? 12.047 9.242 14.141 1 88.38 21 ILE B CA 1
ATOM 1612 C C . ILE B 1 21 ? 12 8.984 15.641 1 88.38 21 ILE B C 1
ATOM 1614 O O . ILE B 1 21 ? 10.961 8.586 16.172 1 88.38 21 ILE B O 1
ATOM 1618 N N . ALA B 1 22 ? 13.109 9.211 16.234 1 88.19 22 ALA B N 1
ATOM 1619 C CA . ALA B 1 22 ? 13.18 9.023 17.672 1 88.19 22 ALA B CA 1
ATOM 1620 C C . ALA B 1 22 ? 12.164 9.914 18.391 1 88.19 22 ALA B C 1
ATOM 1622 O O . ALA B 1 22 ? 11.469 9.461 19.312 1 88.19 22 ALA B O 1
ATOM 1623 N N . ALA B 1 23 ? 12.078 11.141 17.984 1 93.69 23 ALA B N 1
ATOM 1624 C CA . ALA B 1 23 ? 11.148 12.086 18.578 1 93.69 23 ALA B CA 1
ATOM 1625 C C . ALA B 1 23 ? 9.703 11.633 18.375 1 93.69 23 ALA B C 1
ATOM 1627 O O . ALA B 1 23 ? 8.867 11.781 19.281 1 93.69 23 ALA B O 1
ATOM 1628 N N . MET B 1 24 ? 9.422 11.148 17.188 1 92.62 24 MET B N 1
ATOM 1629 C CA . MET B 1 24 ? 8.07 10.68 16.891 1 92.62 24 MET B CA 1
ATOM 1630 C C . MET B 1 24 ? 7.715 9.469 17.75 1 92.62 24 MET B C 1
ATOM 1632 O O . MET B 1 24 ? 6.586 9.367 18.234 1 92.62 24 MET B O 1
ATOM 1636 N N . VAL B 1 25 ? 8.648 8.57 17.922 1 88.62 25 VAL B N 1
ATOM 1637 C CA . VAL B 1 25 ? 8.414 7.402 18.766 1 88.62 25 VAL B CA 1
ATOM 1638 C C . VAL B 1 25 ? 8.172 7.852 20.203 1 88.62 25 VAL B C 1
ATOM 1640 O O . VAL B 1 25 ? 7.234 7.387 20.859 1 88.62 25 VAL B O 1
ATOM 1643 N N . ASP B 1 26 ? 8.961 8.742 20.656 1 91.88 26 ASP B N 1
ATOM 1644 C CA . ASP B 1 26 ? 8.797 9.297 22 1 91.88 26 ASP B CA 1
ATOM 1645 C C . ASP B 1 26 ? 7.434 9.961 22.156 1 91.88 26 ASP B C 1
ATOM 1647 O O . ASP B 1 26 ? 6.855 9.953 23.25 1 91.88 26 ASP B O 1
ATOM 1651 N N . ALA B 1 27 ? 6.977 10.477 21.031 1 94.81 27 ALA B N 1
ATOM 1652 C CA . ALA B 1 27 ? 5.707 11.195 21.047 1 94.81 27 ALA B CA 1
ATOM 1653 C C . ALA B 1 27 ? 4.531 10.242 20.859 1 94.81 27 ALA B C 1
ATOM 1655 O O . ALA B 1 27 ? 3.375 10.672 20.828 1 94.81 27 ALA B O 1
ATOM 1656 N N . GLY B 1 28 ? 4.816 8.945 20.641 1 90.44 28 GLY B N 1
ATOM 1657 C CA . GLY B 1 28 ? 3.725 7.984 20.656 1 90.44 28 GLY B CA 1
ATOM 1658 C C . GLY B 1 28 ? 3.613 7.188 19.375 1 90.44 28 GLY B C 1
ATOM 1659 O O . GLY B 1 28 ? 2.734 6.332 19.234 1 90.44 28 GLY B O 1
ATOM 1660 N N . ALA B 1 29 ? 4.391 7.547 18.391 1 89.44 29 ALA B N 1
ATOM 1661 C CA . ALA B 1 29 ? 4.406 6.695 17.203 1 89.44 29 ALA B CA 1
ATOM 1662 C C . ALA B 1 29 ? 4.957 5.312 17.531 1 89.44 29 ALA B C 1
ATOM 1664 O O . ALA B 1 29 ? 5.805 5.164 18.406 1 89.44 29 ALA B O 1
ATOM 1665 N N . HIS B 1 30 ? 4.473 4.277 16.797 1 83.31 30 HIS B N 1
ATOM 1666 C CA . HIS B 1 30 ? 4.887 2.898 17.031 1 83.31 30 HIS B CA 1
ATOM 1667 C C . HIS B 1 30 ? 5.82 2.418 15.922 1 83.31 30 HIS B C 1
ATOM 1669 O O . HIS B 1 30 ? 5.465 2.457 14.742 1 83.31 30 HIS B O 1
ATOM 1675 N N . MET B 1 31 ? 6.965 2.199 16.438 1 75.12 31 MET B N 1
ATOM 1676 C CA . MET B 1 31 ? 7.859 1.516 15.508 1 75.12 31 MET B CA 1
ATOM 1677 C C . MET B 1 31 ? 7.523 0.032 15.414 1 75.12 31 MET B C 1
ATOM 1679 O O . MET B 1 31 ? 7.348 -0.632 16.438 1 75.12 31 MET B O 1
ATOM 1683 N N . GLU B 1 32 ? 6.812 -0.307 14.461 1 55.12 32 GLU B N 1
ATOM 1684 C CA . GLU B 1 32 ? 6.355 -1.692 14.414 1 55.12 32 GLU B CA 1
ATOM 1685 C C . GLU B 1 32 ? 7.523 -2.652 14.203 1 55.12 32 GLU B C 1
ATOM 1687 O O . GLU B 1 32 ? 8.297 -2.502 13.258 1 55.12 32 GLU B O 1
ATOM 1692 N N . GLU B 1 33 ? 8.078 -2.936 15.43 1 46.69 33 GLU B N 1
ATOM 1693 C CA . GLU B 1 33 ? 9.141 -3.93 15.531 1 46.69 33 GLU B CA 1
ATOM 1694 C C . GLU B 1 33 ? 8.648 -5.312 15.109 1 46.69 33 GLU B C 1
ATOM 1696 O O . GLU B 1 33 ? 7.496 -5.668 15.359 1 46.69 33 GLU B O 1
ATOM 1701 N N . VAL B 1 34 ? 8.977 -5.785 13.961 1 37.66 34 VAL B N 1
ATOM 1702 C CA . VAL B 1 34 ? 8.688 -7.215 13.875 1 37.66 34 VAL B CA 1
ATOM 1703 C C . VAL B 1 34 ? 9.289 -7.938 15.078 1 37.66 34 VAL B C 1
ATOM 1705 O O . VAL B 1 34 ? 10.312 -7.512 15.617 1 37.66 34 VAL B O 1
ATOM 1708 N N . GLU B 1 35 ? 8.633 -8.711 15.742 1 35.44 35 GLU B N 1
ATOM 1709 C CA . GLU B 1 35 ? 9.047 -9.641 16.781 1 35.44 35 GLU B CA 1
ATOM 1710 C C . GLU B 1 35 ? 10.266 -10.445 16.359 1 35.44 35 GLU B C 1
ATOM 1712 O O . GLU B 1 35 ? 10.289 -11.016 15.266 1 35.44 35 GLU B O 1
ATOM 1717 N N . GLY B 1 36 ? 11.57 -10.117 16.859 1 32.16 36 GLY B N 1
ATOM 1718 C CA . GLY B 1 36 ? 12.805 -10.883 16.953 1 32.16 36 GLY B CA 1
ATOM 1719 C C . GLY B 1 36 ? 14.031 -10.109 16.516 1 32.16 36 GLY B C 1
ATOM 1720 O O . GLY B 1 36 ? 15.086 -10.695 16.266 1 32.16 36 GLY B O 1
ATOM 1721 N N . GLY B 1 37 ? 13.859 -8.961 15.906 1 34.31 37 GLY B N 1
ATOM 1722 C CA . GLY B 1 37 ? 15.148 -8.445 15.469 1 34.31 37 GLY B CA 1
ATOM 1723 C C . GLY B 1 37 ? 16 -7.926 16.609 1 34.31 37 GLY B C 1
ATOM 1724 O O . GLY B 1 37 ? 15.469 -7.473 17.641 1 34.31 37 GLY B O 1
ATOM 1725 N N . GLU B 1 38 ? 17.094 -8.547 16.734 1 33.19 38 GLU B N 1
ATOM 1726 C CA . GLU B 1 38 ? 18.125 -8.117 17.656 1 33.19 38 GLU B CA 1
ATOM 1727 C C . GLU B 1 38 ? 18.469 -6.637 17.469 1 33.19 38 GLU B C 1
ATOM 1729 O O . GLU B 1 38 ? 18.328 -6.105 16.359 1 33.19 38 GLU B O 1
ATOM 1734 N N . GLU B 1 39 ? 18.672 -5.801 18.484 1 35.47 39 GLU B N 1
ATOM 1735 C CA . GLU B 1 39 ? 19.031 -4.406 18.719 1 35.47 39 GLU B CA 1
ATOM 1736 C C . GLU B 1 39 ? 20.172 -3.971 17.812 1 35.47 39 GLU B C 1
ATOM 1738 O O . GLU B 1 39 ? 20.719 -2.871 17.953 1 35.47 39 GLU B O 1
ATOM 1743 N N . GLY B 1 40 ? 21.094 -4.824 17.312 1 34.19 40 GLY B N 1
ATOM 1744 C CA . GLY B 1 40 ? 22.391 -4.27 16.984 1 34.19 40 GLY B CA 1
ATOM 1745 C C . GLY B 1 40 ? 22.328 -3.152 15.961 1 34.19 40 GLY B C 1
ATOM 1746 O O . GLY B 1 40 ? 22.203 -1.98 16.328 1 34.19 40 GLY B O 1
ATOM 1747 N N . ASP B 1 41 ? 23.156 -3.381 14.758 1 38.56 41 ASP B N 1
ATOM 1748 C CA . ASP B 1 41 ? 23.812 -2.389 13.906 1 38.56 41 ASP B CA 1
ATOM 1749 C C . ASP B 1 41 ? 22.781 -1.433 13.297 1 38.56 41 ASP B C 1
ATOM 1751 O O . ASP B 1 41 ? 21.578 -1.604 13.477 1 38.56 41 ASP B O 1
ATOM 1755 N N . ASP B 1 42 ? 23.188 -0.954 11.867 1 42.91 42 ASP B N 1
ATOM 1756 C CA . ASP B 1 42 ? 22.812 0.128 10.961 1 42.91 42 ASP B CA 1
ATOM 1757 C C . ASP B 1 42 ? 21.328 0.076 10.625 1 42.91 42 ASP B C 1
ATOM 1759 O O . ASP B 1 42 ? 20.844 -0.924 10.094 1 42.91 42 ASP B O 1
ATOM 1763 N N . ARG B 1 43 ? 20.609 0.837 11.188 1 42.72 43 ARG B N 1
ATOM 1764 C CA . ARG B 1 43 ? 19.172 0.899 11.453 1 42.72 43 ARG B CA 1
ATOM 1765 C C . ARG B 1 43 ? 18.375 0.762 10.156 1 42.72 43 ARG B C 1
ATOM 1767 O O . ARG B 1 43 ? 18.406 1.647 9.297 1 42.72 43 ARG B O 1
ATOM 1774 N N . PRO B 1 44 ? 18.188 -0.53 9.594 1 46.81 44 PRO B N 1
ATOM 1775 C CA . PRO B 1 44 ? 17.312 -0.69 8.438 1 46.81 44 PRO B CA 1
ATOM 1776 C C . PRO B 1 44 ? 15.977 0.022 8.609 1 46.81 44 PRO B C 1
ATOM 1778 O O . PRO B 1 44 ? 15.477 0.146 9.727 1 46.81 44 PRO B O 1
ATOM 1781 N N . LEU B 1 45 ? 15.617 0.923 7.699 1 52.88 45 LEU B N 1
ATOM 1782 C CA . LEU B 1 45 ? 14.445 1.798 7.641 1 52.88 45 LEU B CA 1
ATOM 1783 C C . LEU B 1 45 ? 13.164 1.015 7.906 1 52.88 45 LEU B C 1
ATOM 1785 O O . LEU B 1 45 ? 13.016 -0.117 7.438 1 52.88 45 LEU B O 1
ATOM 1789 N N . CYS B 1 46 ? 12.398 1.319 9.055 1 65.94 46 CYS B N 1
ATOM 1790 C CA . CYS B 1 46 ? 11.281 0.73 9.789 1 65.94 46 CYS B CA 1
ATOM 1791 C C . CYS B 1 46 ? 9.953 1.335 9.344 1 65.94 46 CYS B C 1
ATOM 1793 O O . CYS B 1 46 ? 9.93 2.318 8.602 1 65.94 46 CYS B O 1
ATOM 1795 N N . VAL B 1 47 ? 8.984 0.647 9.422 1 74.56 47 VAL B N 1
ATOM 1796 C CA . VAL B 1 47 ? 7.613 1.135 9.328 1 74.56 47 VAL B CA 1
ATOM 1797 C C . VAL B 1 47 ? 7.227 1.83 10.633 1 74.56 47 VAL B C 1
ATOM 1799 O O . VAL B 1 47 ? 7.348 1.249 11.711 1 74.56 47 VAL B O 1
ATOM 1802 N N . LEU B 1 48 ? 6.965 3.16 10.531 1 85.44 48 LEU B N 1
ATOM 1803 C CA . LEU B 1 48 ? 6.48 3.947 11.664 1 85.44 48 LEU B CA 1
ATOM 1804 C C . LEU B 1 48 ? 4.977 4.18 11.555 1 85.44 48 LEU B C 1
ATOM 1806 O O . LEU B 1 48 ? 4.488 4.66 10.531 1 85.44 48 LEU B O 1
ATOM 1810 N N . ARG B 1 49 ? 4.293 3.793 12.609 1 88 49 ARG B N 1
ATOM 1811 C CA . ARG B 1 49 ? 2.846 3.977 12.617 1 88 49 ARG B CA 1
ATOM 1812 C C . ARG B 1 49 ? 2.441 5.109 13.547 1 88 49 ARG B C 1
ATOM 1814 O O . ARG B 1 49 ? 2.791 5.102 14.734 1 88 49 ARG B O 1
ATOM 1821 N N . ILE B 1 50 ? 1.784 6.078 12.977 1 89.81 50 ILE B N 1
ATOM 1822 C CA . ILE B 1 50 ? 1.147 7.152 13.734 1 89.81 50 ILE B CA 1
ATOM 1823 C C . ILE B 1 50 ? -0.348 6.875 13.859 1 89.81 50 ILE B C 1
ATOM 1825 O O . ILE B 1 50 ? -1.041 6.684 12.859 1 89.81 50 ILE B O 1
ATOM 1829 N N . ASP B 1 51 ? -0.864 6.828 14.969 1 85.56 51 ASP B N 1
ATOM 1830 C CA . ASP B 1 51 ? -2.227 6.371 15.227 1 85.56 51 ASP B CA 1
ATOM 1831 C C . ASP B 1 51 ? -3.246 7.277 14.539 1 85.56 51 ASP B C 1
ATOM 1833 O O . ASP B 1 51 ? -4.219 6.793 13.953 1 85.56 51 ASP B O 1
ATOM 1837 N N . LYS B 1 52 ? -2.963 8.562 14.742 1 89.19 52 LYS B N 1
ATOM 1838 C CA . LYS B 1 52 ? -3.967 9.461 14.172 1 89.19 52 LYS B CA 1
ATOM 1839 C C . LYS B 1 52 ? -3.367 10.828 13.859 1 89.19 52 LYS B C 1
ATOM 1841 O O . LYS B 1 52 ? -2.396 11.242 14.492 1 89.19 52 LYS B O 1
ATOM 1846 N N . VAL B 1 53 ? -4.078 11.461 13 1 86.81 53 VAL B N 1
ATOM 1847 C CA . VAL B 1 53 ? -3.766 12.852 12.695 1 86.81 53 VAL B CA 1
ATOM 1848 C C . VAL B 1 53 ? -4.004 13.719 13.93 1 86.81 53 VAL B C 1
ATOM 1850 O O . VAL B 1 53 ? -4.844 13.391 14.773 1 86.81 53 VAL B O 1
ATOM 1853 N N . GLU B 1 54 ? -3.203 14.68 14.18 1 84.12 54 GLU B N 1
ATOM 1854 C CA . GLU B 1 54 ? -3.275 15.672 15.25 1 84.12 54 GLU B CA 1
ATOM 1855 C C . GLU B 1 54 ? -2.643 15.141 16.531 1 84.12 54 GLU B C 1
ATOM 1857 O O . GLU B 1 54 ? -2.656 15.82 17.562 1 84.12 54 GLU B O 1
ATOM 1862 N N . SER B 1 55 ? -2.18 13.898 16.469 1 90.06 55 SER B N 1
ATOM 1863 C CA . SER B 1 55 ? -1.37 13.43 17.594 1 90.06 55 SER B CA 1
ATOM 1864 C C . SER B 1 55 ? -0.057 14.203 17.672 1 90.06 55 SER B C 1
ATOM 1866 O O . SER B 1 55 ? 0.312 14.922 16.75 1 90.06 55 SER B O 1
ATOM 1868 N N . LYS B 1 56 ? 0.58 14.031 18.766 1 93.25 56 LYS B N 1
ATOM 1869 C CA . LYS B 1 56 ? 1.872 14.688 18.938 1 93.25 56 LYS B CA 1
ATOM 1870 C C . LYS B 1 56 ? 2.885 14.188 17.906 1 93.25 56 LYS B C 1
ATOM 1872 O O . LYS B 1 56 ? 3.619 14.977 17.312 1 93.25 56 LYS B O 1
ATOM 1877 N N . ALA B 1 57 ? 2.895 12.898 17.75 1 93.56 57 ALA B N 1
ATOM 1878 C CA . ALA B 1 57 ? 3.799 12.32 16.75 1 93.56 57 ALA B CA 1
ATOM 1879 C C . ALA B 1 57 ? 3.494 12.859 15.359 1 93.56 57 ALA B C 1
ATOM 1881 O O . ALA B 1 57 ? 4.41 13.164 14.594 1 93.56 57 ALA B O 1
ATOM 1882 N N . TRP B 1 58 ? 2.268 12.961 15.062 1 94.69 58 TRP B N 1
ATOM 1883 C CA . TRP B 1 58 ? 1.85 13.492 13.766 1 94.69 58 TRP B CA 1
ATOM 1884 C C . TRP B 1 58 ? 2.357 14.922 13.578 1 94.69 58 TRP B C 1
ATOM 1886 O O . TRP B 1 58 ? 2.855 15.266 12.5 1 94.69 58 TRP B O 1
ATOM 1896 N N . LYS B 1 59 ? 2.23 15.734 14.586 1 95.25 59 LYS B N 1
ATOM 1897 C CA . LYS B 1 59 ? 2.648 17.125 14.492 1 95.25 59 LYS B CA 1
ATOM 1898 C C . LYS B 1 59 ? 4.141 17.234 14.188 1 95.25 59 LYS B C 1
ATOM 1900 O O . LYS B 1 59 ? 4.559 18.109 13.414 1 95.25 59 LYS B O 1
ATOM 1905 N N . LEU B 1 60 ? 4.855 16.391 14.727 1 95.44 60 LEU B N 1
ATOM 1906 C CA . LEU B 1 60 ? 6.289 16.359 14.445 1 95.44 60 LEU B CA 1
ATOM 1907 C C . LEU B 1 60 ? 6.543 16.031 12.977 1 95.44 60 LEU B C 1
ATOM 1909 O O . LEU B 1 60 ? 7.375 16.672 12.328 1 95.44 60 LEU B O 1
ATOM 1913 N N . TYR B 1 61 ? 5.867 15.094 12.477 1 95.38 61 TYR B N 1
ATOM 1914 C CA . TYR B 1 61 ? 6.004 14.719 11.078 1 95.38 61 TYR B CA 1
ATOM 1915 C C . TYR B 1 61 ? 5.559 15.852 10.164 1 95.38 61 TYR B C 1
ATOM 1917 O O . TYR B 1 61 ? 6.258 16.188 9.203 1 95.38 61 TYR B O 1
ATOM 1925 N N . GLN B 1 62 ? 4.449 16.375 10.484 1 94.81 62 GLN B N 1
ATOM 1926 C CA . GLN B 1 62 ? 3.91 17.469 9.688 1 94.81 62 GLN B CA 1
ATOM 1927 C C . GLN B 1 62 ? 4.883 18.641 9.648 1 94.81 62 GLN B C 1
ATOM 1929 O O . GLN B 1 62 ? 5.145 19.203 8.578 1 94.81 62 GLN B O 1
ATOM 1934 N N . ASP B 1 63 ? 5.406 19.016 10.781 1 94.69 63 ASP B N 1
ATOM 1935 C CA . ASP B 1 63 ? 6.375 20.109 10.859 1 94.69 63 ASP B CA 1
ATOM 1936 C C . ASP B 1 63 ? 7.59 19.828 9.977 1 94.69 63 ASP B C 1
ATOM 1938 O O . ASP B 1 63 ? 8.078 20.719 9.281 1 94.69 63 ASP B O 1
ATOM 1942 N N . TRP B 1 64 ? 8.016 18.609 10.023 1 96 64 TRP B N 1
ATOM 1943 C CA . TRP B 1 64 ? 9.172 18.219 9.227 1 96 64 TRP B CA 1
ATOM 1944 C C . TRP B 1 64 ? 8.867 18.328 7.734 1 96 64 TRP B C 1
ATOM 1946 O O . TRP B 1 64 ? 9.695 18.812 6.957 1 96 64 TRP B O 1
ATOM 1956 N N . THR B 1 65 ? 7.703 17.844 7.332 1 94.38 65 THR B N 1
ATOM 1957 C CA . THR B 1 65 ? 7.344 17.906 5.922 1 94.38 65 THR B CA 1
ATOM 1958 C C . THR B 1 65 ? 7.258 19.344 5.438 1 94.38 65 THR B C 1
ATOM 1960 O O . THR B 1 65 ? 7.559 19.641 4.281 1 94.38 65 THR B O 1
ATOM 1963 N N . GLU B 1 66 ? 6.867 20.234 6.289 1 91.56 66 GLU B N 1
ATOM 1964 C CA . GLU B 1 66 ? 6.75 21.656 5.941 1 91.56 66 GLU B CA 1
ATOM 1965 C C . GLU B 1 66 ? 8.117 22.281 5.699 1 91.56 66 GLU B C 1
ATOM 1967 O O . GLU B 1 66 ? 8.234 23.297 5.008 1 91.56 66 GLU B O 1
ATOM 1972 N N . LEU B 1 67 ? 9.133 21.609 6.203 1 92 67 LEU B N 1
ATOM 1973 C CA . LEU B 1 67 ? 10.492 22.125 6.078 1 92 67 LEU B CA 1
ATOM 1974 C C . LEU B 1 67 ? 11.164 21.594 4.812 1 92 67 LEU B C 1
ATOM 1976 O O . LEU B 1 67 ? 12.211 22.094 4.406 1 92 67 LEU B O 1
ATOM 1980 N N . LEU B 1 68 ? 10.688 20.5 4.188 1 89.25 68 LEU B N 1
ATOM 1981 C CA . LEU B 1 68 ? 11.367 19.781 3.117 1 89.25 68 LEU B CA 1
ATOM 1982 C C . LEU B 1 68 ? 11.289 20.562 1.804 1 89.25 68 LEU B C 1
ATOM 1984 O O . LEU B 1 68 ? 12.117 20.375 0.914 1 89.25 68 LEU B O 1
ATOM 1988 N N . GLY B 1 69 ? 10.523 21.578 1.646 1 79.31 69 GLY B N 1
ATOM 1989 C CA . GLY B 1 69 ? 10.43 22.312 0.395 1 79.31 69 GLY B CA 1
ATOM 1990 C C . GLY B 1 69 ? 9.922 21.469 -0.757 1 79.31 69 GLY B C 1
ATOM 1991 O O . GLY B 1 69 ? 8.844 20.875 -0.668 1 79.31 69 GLY B O 1
ATOM 1992 N N . ASP B 1 70 ? 10.922 21.156 -1.832 1 81.94 70 ASP B N 1
ATOM 1993 C CA . ASP B 1 70 ? 10.508 20.547 -3.09 1 81.94 70 ASP B CA 1
ATOM 1994 C C . ASP B 1 70 ? 10.781 19.031 -3.08 1 81.94 70 ASP B C 1
ATOM 1996 O O . ASP B 1 70 ? 11.492 18.531 -3.943 1 81.94 70 ASP B O 1
ATOM 2000 N N . VAL B 1 71 ? 10.289 18.328 -2.088 1 86.12 71 VAL B N 1
ATOM 2001 C CA . VAL B 1 71 ? 10.375 16.875 -2.014 1 86.12 71 VAL B CA 1
ATOM 2002 C C . VAL B 1 71 ? 8.984 16.266 -2.152 1 86.12 71 VAL B C 1
ATOM 2004 O O . VAL B 1 71 ? 8.047 16.688 -1.472 1 86.12 71 VAL B O 1
ATOM 2007 N N . ASP B 1 72 ? 8.922 15.289 -3.014 1 86.12 72 ASP B N 1
ATOM 2008 C CA . ASP B 1 72 ? 7.637 14.68 -3.34 1 86.12 72 ASP B CA 1
ATOM 2009 C C . ASP B 1 72 ? 7.523 13.281 -2.734 1 86.12 72 ASP B C 1
ATOM 2011 O O . ASP B 1 72 ? 8.023 12.312 -3.307 1 86.12 72 ASP B O 1
ATOM 2015 N N . PRO B 1 73 ? 6.867 13.188 -1.626 1 88.56 73 PRO B N 1
ATOM 2016 C CA . PRO B 1 73 ? 6.703 11.844 -1.064 1 88.56 73 PRO B CA 1
ATOM 2017 C C . PRO B 1 73 ? 5.789 10.961 -1.909 1 88.56 73 PRO B C 1
ATOM 2019 O O . PRO B 1 73 ? 4.945 11.469 -2.652 1 88.56 73 PRO B O 1
ATOM 2022 N N . LEU B 1 74 ? 6.043 9.703 -1.854 1 88.69 74 LEU B N 1
ATOM 2023 C CA . LEU B 1 74 ? 5.109 8.719 -2.389 1 88.69 74 LEU B CA 1
ATOM 2024 C C . LEU B 1 74 ? 3.996 8.43 -1.387 1 88.69 74 LEU B C 1
ATOM 2026 O O . LEU B 1 74 ? 4.266 8.141 -0.218 1 88.69 74 LEU B O 1
ATOM 2030 N N . VAL B 1 75 ? 2.764 8.578 -1.888 1 92 75 VAL B N 1
ATOM 2031 C CA . VAL B 1 75 ? 1.636 8.523 -0.963 1 92 75 VAL B CA 1
ATOM 2032 C C . VAL B 1 75 ? 0.571 7.566 -1.499 1 92 75 VAL B C 1
ATOM 2034 O O . VAL B 1 75 ? 0.302 7.543 -2.701 1 92 75 VAL B O 1
ATOM 2037 N N . GLN B 1 76 ? 0.024 6.766 -0.603 1 93.25 76 GLN B N 1
ATOM 2038 C CA . GLN B 1 76 ? -1.152 5.973 -0.939 1 93.25 76 GLN B CA 1
ATOM 2039 C C . GLN B 1 76 ? -2.039 5.754 0.284 1 93.25 76 GLN B C 1
ATOM 2041 O O . GLN B 1 76 ? -1.584 5.902 1.42 1 93.25 76 GLN B O 1
ATOM 2046 N N . ALA B 1 77 ? -3.273 5.406 0.026 1 96.62 77 ALA B N 1
ATOM 2047 C CA . ALA B 1 77 ? -4.211 5.02 1.076 1 96.62 77 ALA B CA 1
ATOM 2048 C C . ALA B 1 77 ? -4.441 3.51 1.079 1 96.62 77 ALA B C 1
ATOM 2050 O O . ALA B 1 77 ? -4.645 2.904 0.024 1 96.62 77 ALA B O 1
ATOM 2051 N N . VAL B 1 78 ? -4.379 2.938 2.271 1 94.44 78 VAL B N 1
ATOM 2052 C CA . VAL B 1 78 ? -4.664 1.519 2.447 1 94.44 78 VAL B CA 1
ATOM 2053 C C . VAL B 1 78 ? -5.625 1.326 3.621 1 94.44 78 VAL B C 1
ATOM 2055 O O . VAL B 1 78 ? -5.867 2.258 4.391 1 94.44 78 VAL B O 1
ATOM 2058 N N . PHE B 1 79 ? -6.238 0.177 3.6 1 94.56 79 PHE B N 1
ATOM 2059 C CA . PHE B 1 79 ? -7.094 -0.164 4.73 1 94.56 79 PHE B CA 1
ATOM 2060 C C . PHE B 1 79 ? -6.344 -1.026 5.738 1 94.56 79 PHE B C 1
ATOM 2062 O O . PHE B 1 79 ? -6.129 -2.219 5.504 1 94.56 79 PHE B O 1
ATOM 2069 N N . ALA B 1 80 ? -5.906 -0.384 6.785 1 91.25 80 ALA B N 1
ATOM 2070 C CA . ALA B 1 80 ? -5.09 -1.054 7.793 1 91.25 80 ALA B CA 1
ATOM 2071 C C . ALA B 1 80 ? -5.457 -0.589 9.195 1 91.25 80 ALA B C 1
ATOM 2073 O O . ALA B 1 80 ? -4.621 -0.025 9.906 1 91.25 80 ALA B O 1
ATOM 2074 N N . PRO B 1 81 ? -6.633 -0.868 9.57 1 90.56 81 PRO B N 1
ATOM 2075 C CA . PRO B 1 81 ? -7.008 -0.491 10.93 1 90.56 81 PRO B CA 1
ATOM 2076 C C . PRO B 1 81 ? -6.203 -1.234 11.992 1 90.56 81 PRO B C 1
ATOM 2078 O O . PRO B 1 81 ? -5.699 -2.33 11.734 1 90.56 81 PRO B O 1
ATOM 2081 N N . SER B 1 82 ? -6.02 -0.575 13.125 1 84.38 82 SER B N 1
ATOM 2082 C CA . SER B 1 82 ? -5.406 -1.275 14.25 1 84.38 82 SER B CA 1
ATOM 2083 C C . SER B 1 82 ? -6.305 -2.402 14.758 1 84.38 82 SER B C 1
ATOM 2085 O O . SER B 1 82 ? -7.52 -2.367 14.562 1 84.38 82 SER B O 1
ATOM 2087 N N . THR B 1 83 ? -5.652 -3.328 15.398 1 83.56 83 THR B N 1
ATOM 2088 C CA . THR B 1 83 ? -6.383 -4.469 15.945 1 83.56 83 THR B CA 1
ATOM 2089 C C . THR B 1 83 ? -7.441 -4.004 16.938 1 83.56 83 THR B C 1
ATOM 2091 O O . THR B 1 83 ? -8.5 -4.621 17.062 1 83.56 83 THR B O 1
ATOM 2094 N N . ALA B 1 84 ? -7.145 -2.932 17.625 1 85.56 84 ALA B N 1
ATOM 2095 C CA . ALA B 1 84 ? -8.055 -2.422 18.641 1 85.56 84 ALA B CA 1
ATOM 2096 C C . ALA B 1 84 ? -9.328 -1.857 18 1 85.56 84 ALA B C 1
ATOM 2098 O O . ALA B 1 84 ? -10.375 -1.788 18.656 1 85.56 84 ALA B O 1
ATOM 2099 N N . LEU B 1 85 ? -9.273 -1.517 16.734 1 90.56 85 LEU B N 1
ATOM 2100 C CA . LEU B 1 85 ? -10.398 -0.873 16.062 1 90.56 85 LEU B CA 1
ATOM 2101 C C . LEU B 1 85 ? -11.32 -1.91 15.43 1 90.56 85 LEU B C 1
ATOM 2103 O O . LEU B 1 85 ? -12.531 -1.684 15.312 1 90.56 85 LEU B O 1
ATOM 2107 N N . VAL B 1 86 ? -10.719 -2.967 15.055 1 89.31 86 VAL B N 1
ATOM 2108 C CA . VAL B 1 86 ? -11.461 -3.963 14.297 1 89.31 86 VAL B CA 1
ATOM 2109 C C . VAL B 1 86 ? -12.562 -4.559 15.172 1 89.31 86 VAL B C 1
ATOM 2111 O O . VAL B 1 86 ? -12.336 -4.879 16.344 1 89.31 86 VAL B O 1
ATOM 2114 N N . GLY B 1 87 ? -13.719 -4.652 14.633 1 88 87 GLY B N 1
ATOM 2115 C CA . GLY B 1 87 ? -14.844 -5.199 15.359 1 88 87 GLY B CA 1
ATOM 2116 C C . GLY B 1 87 ? -15.625 -4.152 16.141 1 88 87 GLY B C 1
ATOM 2117 O O . GLY B 1 87 ? -16.641 -4.457 16.75 1 88 87 GLY B O 1
ATOM 2118 N N . THR B 1 88 ? -15.094 -2.957 16.172 1 91.94 88 THR B N 1
ATOM 2119 C CA . THR B 1 88 ? -15.812 -1.869 16.828 1 91.94 88 THR B CA 1
ATOM 2120 C C . THR B 1 88 ? -16.609 -1.062 15.812 1 91.94 88 THR B C 1
ATOM 2122 O O . THR B 1 88 ? -16.375 -1.152 14.609 1 91.94 88 THR B O 1
ATOM 2125 N N . PRO B 1 89 ? -17.484 -0.256 16.297 1 92.38 89 PRO B N 1
ATOM 2126 C CA . PRO B 1 89 ? -18.281 0.579 15.383 1 92.38 89 PRO B CA 1
ATOM 2127 C C . PRO B 1 89 ? -17.438 1.652 14.695 1 92.38 89 PRO B C 1
ATOM 2129 O O . PRO B 1 89 ? -17.906 2.281 13.742 1 92.38 89 PRO B O 1
ATOM 2132 N N . LEU B 1 90 ? -16.297 1.846 15.148 1 94.88 90 LEU B N 1
ATOM 2133 C CA . LEU B 1 90 ? -15.438 2.867 14.555 1 94.88 90 LEU B CA 1
ATOM 2134 C C . LEU B 1 90 ? -14.766 2.348 13.289 1 94.88 90 LEU B C 1
ATOM 2136 O O . LEU B 1 90 ? -14.211 3.125 12.516 1 94.88 90 LEU B O 1
ATOM 2140 N N . CYS B 1 91 ? -14.758 1.125 13.094 1 95.56 91 CYS B N 1
ATOM 2141 C CA . CYS B 1 91 ? -14.18 0.524 11.898 1 95.56 91 CYS B CA 1
ATOM 2142 C C . CYS B 1 91 ? -15.258 0.203 10.875 1 95.56 91 CYS B C 1
ATOM 2144 O O . CYS B 1 91 ? -16.203 -0.525 11.172 1 95.56 91 CYS B O 1
ATOM 2146 N N . PRO B 1 92 ? -15.18 0.744 9.789 1 95.25 92 PRO B N 1
ATOM 2147 C CA . PRO B 1 92 ? -16.203 0.453 8.781 1 95.25 92 PRO B CA 1
ATOM 2148 C C . PRO B 1 92 ? -16.234 -1.022 8.391 1 95.25 92 PRO B C 1
ATOM 2150 O O . PRO B 1 92 ? -15.227 -1.717 8.484 1 95.25 92 PRO B O 1
ATOM 2153 N N . PRO B 1 93 ? -17.438 -1.472 8.031 1 94.25 93 PRO B N 1
ATOM 2154 C CA . PRO B 1 93 ? -17.516 -2.842 7.52 1 94.25 93 PRO B CA 1
ATOM 2155 C C . PRO B 1 93 ? -16.719 -3.039 6.238 1 94.25 93 PRO B C 1
ATOM 2157 O O . PRO B 1 93 ? -16.531 -2.092 5.473 1 94.25 93 PRO B O 1
ATOM 2160 N N . LEU B 1 94 ? -16.312 -4.254 5.953 1 93.88 94 LEU B N 1
ATOM 2161 C CA . LEU B 1 94 ? -15.453 -4.578 4.816 1 93.88 94 LEU B CA 1
ATOM 2162 C C . LEU B 1 94 ? -16.125 -4.223 3.502 1 93.88 94 LEU B C 1
ATOM 2164 O O . LEU B 1 94 ? -15.461 -3.926 2.51 1 93.88 94 LEU B O 1
ATOM 2168 N N . THR B 1 95 ? -17.453 -4.188 3.49 1 94.75 95 THR B N 1
ATOM 2169 C CA . THR B 1 95 ? -18.203 -3.908 2.271 1 94.75 95 THR B CA 1
ATOM 2170 C C . THR B 1 95 ? -18.016 -2.455 1.844 1 94.75 95 THR B C 1
ATOM 2172 O O . THR B 1 95 ? -18.281 -2.105 0.689 1 94.75 95 THR B O 1
ATOM 2175 N N . LEU B 1 96 ? -17.516 -1.566 2.738 1 96.38 96 LEU B N 1
ATOM 2176 C CA . LEU B 1 96 ? -17.359 -0.151 2.428 1 96.38 96 LEU B CA 1
ATOM 2177 C C . LEU B 1 96 ? -15.914 0.151 2.027 1 96.38 96 LEU B C 1
ATOM 2179 O O . LEU B 1 96 ? -15.625 1.219 1.481 1 96.38 96 LEU B O 1
ATOM 2183 N N . VAL B 1 97 ? -15.047 -0.783 2.24 1 96.25 97 VAL B N 1
ATOM 2184 C CA . VAL B 1 97 ? -13.609 -0.539 2.146 1 96.25 97 VAL B CA 1
ATOM 2185 C C . VAL B 1 97 ? -13.242 -0.171 0.711 1 96.25 97 VAL B C 1
ATOM 2187 O O . VAL B 1 97 ? -12.469 0.76 0.482 1 96.25 97 VAL B O 1
ATOM 2190 N N . GLY B 1 98 ? -13.789 -0.856 -0.219 1 95.5 98 GLY B N 1
ATOM 2191 C CA . GLY B 1 98 ? -13.492 -0.545 -1.608 1 95.5 98 GLY B CA 1
ATOM 2192 C C . GLY B 1 98 ? -13.844 0.88 -1.989 1 95.5 98 GLY B C 1
ATOM 2193 O O . GLY B 1 98 ? -13.055 1.57 -2.635 1 95.5 98 GLY B O 1
ATOM 2194 N N . GLY B 1 99 ? -15.016 1.275 -1.597 1 96.69 99 GLY B N 1
ATOM 2195 C CA . GLY B 1 99 ? -15.438 2.641 -1.865 1 96.69 99 GLY B CA 1
ATOM 2196 C C . GLY B 1 99 ? -14.586 3.678 -1.153 1 96.69 99 GLY B C 1
ATOM 2197 O O . GLY B 1 99 ? -14.234 4.707 -1.735 1 96.69 99 GLY B O 1
ATOM 2198 N N . ILE B 1 100 ? -14.25 3.389 0.071 1 97.81 100 ILE B N 1
ATOM 2199 C CA . ILE B 1 100 ? -13.438 4.289 0.878 1 97.81 100 ILE B CA 1
ATOM 2200 C C . ILE B 1 100 ? -12.07 4.469 0.228 1 97.81 100 ILE B C 1
ATOM 2202 O O . ILE B 1 100 ? -11.609 5.598 0.029 1 97.81 100 ILE B O 1
ATOM 2206 N N . LEU B 1 101 ? -11.477 3.369 -0.144 1 97.62 101 LEU B N 1
ATOM 2207 C CA . LEU B 1 101 ? -10.133 3.426 -0.714 1 97.62 101 LEU B CA 1
ATOM 2208 C C . LEU B 1 101 ? -10.156 4.074 -2.094 1 97.62 101 LEU B C 1
ATOM 2210 O O . LEU B 1 101 ? -9.234 4.809 -2.455 1 97.62 101 LEU B O 1
ATOM 2214 N N . ASN B 1 102 ? -11.148 3.789 -2.838 1 96.62 102 ASN B N 1
ATOM 2215 C CA . ASN B 1 102 ? -11.281 4.445 -4.133 1 96.62 102 ASN B CA 1
ATOM 2216 C C . ASN B 1 102 ? -11.359 5.961 -3.99 1 96.62 102 ASN B C 1
ATOM 2218 O O . ASN B 1 102 ? -10.648 6.691 -4.684 1 96.62 102 ASN B O 1
ATOM 2222 N N . GLU B 1 103 ? -12.18 6.434 -3.102 1 97.38 103 GLU B N 1
ATOM 2223 C CA . GLU B 1 103 ? -12.359 7.867 -2.904 1 97.38 103 GLU B CA 1
ATOM 2224 C C . GLU B 1 103 ? -11.094 8.508 -2.332 1 97.38 103 GLU B C 1
ATOM 2226 O O . GLU B 1 103 ? -10.641 9.539 -2.818 1 97.38 103 GLU B O 1
ATOM 2231 N N . ALA B 1 104 ? -10.508 7.887 -1.335 1 97.5 104 ALA B N 1
ATOM 2232 C CA . ALA B 1 104 ? -9.297 8.43 -0.718 1 97.5 104 ALA B CA 1
ATOM 2233 C C . ALA B 1 104 ? -8.164 8.539 -1.734 1 97.5 104 ALA B C 1
ATOM 2235 O O . ALA B 1 104 ? -7.512 9.578 -1.835 1 97.5 104 ALA B O 1
ATOM 2236 N N . ASN B 1 105 ? -7.934 7.469 -2.465 1 96.31 105 ASN B N 1
ATOM 2237 C CA . ASN B 1 105 ? -6.859 7.492 -3.451 1 96.31 105 ASN B CA 1
ATOM 2238 C C . ASN B 1 105 ? -7.191 8.414 -4.621 1 96.31 105 ASN B C 1
ATOM 2240 O O . ASN B 1 105 ? -6.297 8.992 -5.234 1 96.31 105 ASN B O 1
ATOM 2244 N N . SER B 1 106 ? -8.438 8.602 -4.918 1 94.69 106 SER B N 1
ATOM 2245 C CA . SER B 1 106 ? -8.82 9.602 -5.914 1 94.69 106 SER B CA 1
ATOM 2246 C C . SER B 1 106 ? -8.43 11.008 -5.477 1 94.69 106 SER B C 1
ATOM 2248 O O . SER B 1 106 ? -7.902 11.781 -6.273 1 94.69 106 SER B O 1
ATOM 2250 N N . ILE B 1 107 ? -8.68 11.297 -4.281 1 94.5 107 ILE B N 1
ATOM 2251 C CA . ILE B 1 107 ? -8.32 12.594 -3.727 1 94.5 107 ILE B CA 1
ATOM 2252 C C . ILE B 1 107 ? -6.809 12.789 -3.795 1 94.5 107 ILE B C 1
ATOM 2254 O O . ILE B 1 107 ? -6.332 13.844 -4.227 1 94.5 107 ILE B O 1
ATOM 2258 N N . ILE B 1 108 ? -6.078 11.781 -3.408 1 93.69 108 ILE B N 1
ATOM 2259 C CA . ILE B 1 108 ? -4.621 11.844 -3.473 1 93.69 108 ILE B CA 1
ATOM 2260 C C . ILE B 1 108 ? -4.18 12.125 -4.906 1 93.69 108 ILE B C 1
ATOM 2262 O O . ILE B 1 108 ? -3.348 13 -5.148 1 93.69 108 ILE B O 1
ATOM 2266 N N . ASN B 1 109 ? -4.738 11.422 -5.848 1 92.19 109 ASN B N 1
ATOM 2267 C CA . ASN B 1 109 ? -4.387 11.578 -7.254 1 92.19 109 ASN B CA 1
ATOM 2268 C C . ASN B 1 109 ? -4.68 12.992 -7.75 1 92.19 109 ASN B C 1
ATOM 2270 O O . ASN B 1 109 ? -3.865 13.586 -8.453 1 92.19 109 ASN B O 1
ATOM 2274 N N . GLN B 1 110 ? -5.766 13.5 -7.383 1 91.06 110 GLN B N 1
ATOM 2275 C CA . GLN B 1 110 ? -6.234 14.781 -7.914 1 91.06 110 GLN B CA 1
ATOM 2276 C C . GLN B 1 110 ? -5.488 15.945 -7.273 1 91.06 110 GLN B C 1
ATOM 2278 O O . GLN B 1 110 ? -5.258 16.969 -7.922 1 91.06 110 GLN B O 1
ATOM 2283 N N . LEU B 1 111 ? -5.031 15.758 -6.082 1 90.81 111 LEU B N 1
ATOM 2284 C CA . LEU B 1 111 ? -4.352 16.844 -5.383 1 90.81 111 LEU B CA 1
ATOM 2285 C C . LEU B 1 111 ? -2.84 16.734 -5.551 1 90.81 111 LEU B C 1
ATOM 2287 O O . LEU B 1 111 ? -2.107 17.672 -5.215 1 90.81 111 LEU B O 1
ATOM 2291 N N . ALA B 1 112 ? -2.406 15.633 -6.016 1 88.62 112 ALA B N 1
ATOM 2292 C CA . ALA B 1 112 ? -0.979 15.328 -6.109 1 88.62 112 ALA B CA 1
ATOM 2293 C C . ALA B 1 112 ? -0.238 16.406 -6.887 1 88.62 112 ALA B C 1
ATOM 2295 O O . ALA B 1 112 ? 0.867 16.812 -6.508 1 88.62 112 ALA B O 1
ATOM 2296 N N . PRO B 1 113 ? -0.833 16.906 -7.961 1 83.69 113 PRO B N 1
ATOM 2297 C CA . PRO B 1 113 ? -0.092 17.891 -8.758 1 83.69 113 PRO B CA 1
ATOM 2298 C C . PRO B 1 113 ? -0.195 19.312 -8.195 1 83.69 113 PRO B C 1
ATOM 2300 O O . PRO B 1 113 ? 0.371 20.25 -8.773 1 83.69 113 PRO B O 1
ATOM 2303 N N . LEU B 1 114 ? -0.959 19.484 -7.156 1 80.06 114 LEU B N 1
ATOM 2304 C CA . LEU B 1 114 ? -1.166 20.828 -6.633 1 80.06 114 LEU B CA 1
ATOM 2305 C C . LEU B 1 114 ? 0.109 21.359 -5.988 1 80.06 114 LEU B C 1
ATOM 2307 O O . LEU B 1 114 ? 0.825 20.625 -5.312 1 80.06 114 LEU B O 1
ATOM 2311 N N . SER B 1 115 ? 0.427 22.516 -6.516 1 66.25 115 SER B N 1
ATOM 2312 C CA . SER B 1 115 ? 1.502 23.234 -5.836 1 66.25 115 SER B CA 1
ATOM 2313 C C . SER B 1 115 ? 0.969 24.031 -4.66 1 66.25 115 SER B C 1
ATOM 2315 O O . SER B 1 115 ? -0.241 24.234 -4.535 1 66.25 115 SER B O 1
ATOM 2317 N N . THR B 1 116 ? 1.862 24.328 -3.775 1 61.69 116 THR B N 1
ATOM 2318 C CA . THR B 1 116 ? 1.491 25.125 -2.613 1 61.69 116 THR B CA 1
ATOM 2319 C C . THR B 1 116 ? 0.768 26.406 -3.041 1 61.69 116 THR B C 1
ATOM 2321 O O . THR B 1 116 ? -0.124 26.875 -2.338 1 61.69 116 THR B O 1
ATOM 2324 N N . GLU B 1 117 ? 1.18 26.844 -4.125 1 59.88 117 GLU B N 1
ATOM 2325 C CA . GLU B 1 117 ? 0.585 28.094 -4.586 1 59.88 117 GLU B CA 1
ATOM 2326 C C . GLU B 1 117 ? -0.874 27.906 -4.988 1 59.88 117 GLU B C 1
ATOM 2328 O O . GLU B 1 117 ? -1.671 28.844 -4.93 1 59.88 117 GLU B O 1
ATOM 2333 N N . ASP B 1 118 ? -1.181 26.672 -5.277 1 58.56 118 ASP B N 1
ATOM 2334 C CA . ASP B 1 118 ? -2.533 26.359 -5.73 1 58.56 118 ASP B CA 1
ATOM 2335 C C . ASP B 1 118 ? -3.354 25.719 -4.605 1 58.56 118 ASP B C 1
ATOM 2337 O O . ASP B 1 118 ? -4.453 25.219 -4.844 1 58.56 118 ASP B O 1
ATOM 2341 N N . SER B 1 119 ? -2.764 25.672 -3.43 1 56 119 SER B N 1
ATOM 2342 C CA . SER B 1 119 ? -3.357 24.938 -2.314 1 56 119 SER B CA 1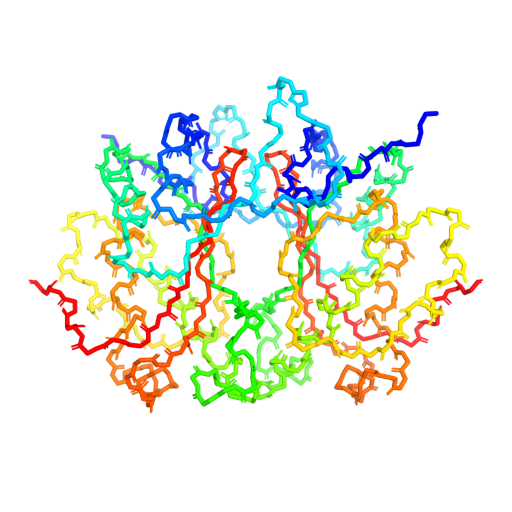
ATOM 2343 C C . SER B 1 119 ? -4.746 25.469 -1.98 1 56 119 SER B C 1
ATOM 2345 O O . SER B 1 119 ? -5.605 24.719 -1.508 1 56 119 SER B O 1
ATOM 2347 N N . GLY B 1 120 ? -4.949 26.75 -2.174 1 56.41 120 GLY B N 1
ATOM 2348 C CA . GLY B 1 120 ? -6.273 27.297 -1.925 1 56.41 120 GLY B CA 1
ATOM 2349 C C . GLY B 1 120 ? -7.32 26.797 -2.896 1 56.41 120 GLY B C 1
ATOM 2350 O O . GLY B 1 120 ? -8.516 27.031 -2.711 1 56.41 120 GLY B O 1
ATOM 2351 N N . LYS B 1 121 ? -6.836 26.016 -3.842 1 57.75 121 LYS B N 1
ATOM 2352 C CA . LYS B 1 121 ? -7.746 25.578 -4.898 1 57.75 121 LYS B CA 1
ATOM 2353 C C . LYS B 1 121 ? -8.055 24.094 -4.785 1 57.75 121 LYS B C 1
ATOM 2355 O O . LYS B 1 121 ? -8.469 23.453 -5.762 1 57.75 121 LYS B O 1
ATOM 2360 N N . GLY B 1 122 ? -7.797 23.516 -3.686 1 58.97 122 GLY B N 1
ATOM 2361 C CA . GLY B 1 122 ? -7.945 22.078 -3.531 1 58.97 122 GLY B CA 1
ATOM 2362 C C . GLY B 1 122 ? -9.336 21.578 -3.879 1 58.97 122 GLY B C 1
ATOM 2363 O O . GLY B 1 122 ? -9.484 20.609 -4.609 1 58.97 122 GLY B O 1
ATOM 2364 N N . GLU B 1 123 ? -10.25 22.281 -3.518 1 65.25 123 GLU B N 1
ATOM 2365 C CA . GLU B 1 123 ? -11.617 21.828 -3.734 1 65.25 123 GLU B CA 1
ATOM 2366 C C . GLU B 1 123 ? -12.023 21.969 -5.203 1 65.25 123 GLU B C 1
ATOM 2368 O O . GLU B 1 123 ? -12.844 21.188 -5.699 1 65.25 123 GLU B O 1
ATOM 2373 N N . ASP B 1 124 ? -11.367 22.875 -5.793 1 74.38 124 ASP B N 1
ATOM 2374 C CA . ASP B 1 124 ? -11.758 23.141 -7.176 1 74.38 124 ASP B CA 1
ATOM 2375 C C . ASP B 1 124 ? -11.258 22.047 -8.109 1 74.38 124 ASP B C 1
ATOM 2377 O O . ASP B 1 124 ? -11.828 21.828 -9.188 1 74.38 124 ASP B O 1
ATOM 2381 N N . VAL B 1 125 ? -10.32 21.328 -7.609 1 83.31 125 VAL B N 1
ATOM 2382 C CA . VAL B 1 125 ? -9.719 20.359 -8.5 1 83.31 125 VAL B CA 1
ATOM 2383 C C . VAL B 1 125 ? -10.375 18.984 -8.297 1 83.31 125 VAL B C 1
ATOM 2385 O O . VAL B 1 125 ? -10.258 18.109 -9.141 1 83.31 125 VAL B O 1
ATOM 2388 N N . LEU B 1 126 ? -11.109 18.953 -7.289 1 90.44 126 LEU B N 1
ATOM 2389 C CA . LEU B 1 126 ? -11.742 17.672 -6.949 1 90.44 126 LEU B CA 1
ATOM 2390 C C . LEU B 1 126 ? -12.961 17.422 -7.828 1 90.44 126 LEU B C 1
ATOM 2392 O O . LEU B 1 126 ? -13.898 18.234 -7.844 1 90.44 126 LEU B O 1
ATOM 2396 N N . THR B 1 127 ? -12.969 16.328 -8.508 1 91.62 127 THR B N 1
ATOM 2397 C CA . THR B 1 127 ? -14.031 16.047 -9.469 1 91.62 127 THR B CA 1
ATOM 2398 C C . THR B 1 127 ? -14.844 14.836 -9.023 1 91.62 127 THR B C 1
ATOM 2400 O O . THR B 1 127 ? -15.836 14.477 -9.672 1 91.62 127 THR B O 1
ATOM 2403 N N . GLY B 1 128 ? -14.523 14.227 -7.957 1 94.12 128 GLY B N 1
ATOM 2404 C CA . GLY B 1 128 ? -15.148 12.984 -7.531 1 94.12 128 GLY B CA 1
ATOM 2405 C C . GLY B 1 128 ? -14.242 11.781 -7.684 1 94.12 128 GLY B C 1
ATOM 2406 O O . GLY B 1 128 ? -13.094 11.906 -8.117 1 94.12 128 GLY B O 1
ATOM 2407 N N . PRO B 1 129 ? -14.805 10.633 -7.305 1 94.5 129 PRO B N 1
ATOM 2408 C CA . PRO B 1 129 ? -13.977 9.422 -7.379 1 94.5 129 PRO B CA 1
ATOM 2409 C C . PRO B 1 129 ? -13.547 9.094 -8.805 1 94.5 129 PRO B C 1
ATOM 2411 O O . PRO B 1 129 ? -14.344 9.203 -9.742 1 94.5 129 PRO B O 1
ATOM 2414 N N . LEU B 1 130 ? -12.305 8.758 -8.977 1 92 130 LEU B N 1
ATOM 2415 C CA . LEU B 1 130 ? -11.766 8.297 -10.25 1 92 130 LEU B CA 1
ATOM 2416 C C . LEU B 1 130 ? -12.156 6.844 -10.516 1 92 130 LEU B C 1
ATOM 2418 O O . LEU B 1 130 ? -12.414 6.09 -9.578 1 92 130 LEU B O 1
ATOM 2422 N N . GLN B 1 131 ? -12.141 6.512 -11.719 1 87.56 131 GLN B N 1
ATOM 2423 C CA . GLN B 1 131 ? -12.445 5.133 -12.086 1 87.56 131 GLN B CA 1
ATOM 2424 C C . GLN B 1 131 ? -11.336 4.184 -11.633 1 87.56 131 GLN B C 1
ATOM 2426 O O . GLN B 1 131 ? -11.609 3.07 -11.18 1 87.56 131 GLN B O 1
ATOM 2431 N N . ALA B 1 132 ? -10.141 4.617 -11.789 1 86.56 132 ALA B N 1
ATOM 2432 C CA . ALA B 1 132 ? -8.977 3.809 -11.445 1 86.56 132 ALA B CA 1
ATOM 2433 C C . ALA B 1 132 ? -7.848 4.672 -10.883 1 86.56 132 ALA B C 1
ATOM 2435 O O . ALA B 1 132 ? -6.883 4.977 -11.586 1 86.56 132 ALA B O 1
ATOM 2436 N N . PRO B 1 133 ? -8.062 5.027 -9.625 1 89 133 PRO B N 1
ATOM 2437 C CA . PRO B 1 133 ? -6.965 5.816 -9.062 1 89 133 PRO B CA 1
ATOM 2438 C C . PRO B 1 133 ? -5.645 5.051 -9.023 1 89 133 PRO B C 1
ATOM 2440 O O . PRO B 1 133 ? -5.633 3.844 -8.773 1 89 133 PRO B O 1
ATOM 2443 N N . VAL B 1 134 ? -4.617 5.762 -9.234 1 84.38 134 VAL B N 1
ATOM 2444 C CA . VAL B 1 134 ? -3.277 5.188 -9.203 1 84.38 134 VAL B CA 1
ATOM 2445 C C . VAL B 1 134 ? -2.793 5.082 -7.762 1 84.38 134 VAL B C 1
ATOM 2447 O O . VAL B 1 134 ? -3.006 5.992 -6.957 1 84.38 134 VAL B O 1
ATOM 2450 N N . MET B 1 135 ? -2.18 3.896 -7.5 1 86.56 135 MET B N 1
ATOM 2451 C CA . MET B 1 135 ? -1.599 3.732 -6.172 1 86.56 135 MET B CA 1
ATOM 2452 C C . MET B 1 135 ? -0.173 4.273 -6.129 1 86.56 135 MET B C 1
ATOM 2454 O O . MET B 1 135 ? 0.516 4.297 -7.148 1 86.56 135 MET B O 1
ATOM 2458 N N . MET B 1 136 ? 0.205 4.734 -4.941 1 86.19 136 MET B N 1
ATOM 2459 C CA . MET B 1 136 ? 1.554 5.238 -4.695 1 86.19 136 MET B CA 1
ATOM 2460 C C . MET B 1 136 ? 1.876 6.406 -5.621 1 86.19 136 MET B C 1
ATOM 2462 O O . MET B 1 136 ? 2.746 6.297 -6.488 1 86.19 136 MET B O 1
ATOM 2466 N N . VAL B 1 137 ? 1.326 7.496 -5.352 1 87.56 137 VAL B N 1
ATOM 2467 C CA . VAL B 1 137 ? 1.51 8.688 -6.176 1 87.56 137 VAL B CA 1
ATOM 2468 C C . VAL B 1 137 ? 2.418 9.68 -5.457 1 87.56 137 VAL B C 1
ATOM 2470 O O . VAL B 1 137 ? 2.324 9.844 -4.238 1 87.56 137 VAL B O 1
ATOM 2473 N N . ASN B 1 138 ? 3.312 10.25 -6.254 1 87.69 138 ASN B N 1
ATOM 2474 C CA . ASN B 1 138 ? 4.078 11.352 -5.691 1 87.69 138 ASN B CA 1
ATOM 2475 C C . ASN B 1 138 ? 3.23 12.617 -5.559 1 87.69 138 ASN B C 1
ATOM 2477 O O . ASN B 1 138 ? 2.654 13.086 -6.543 1 87.69 138 ASN B O 1
ATOM 2481 N N . VAL B 1 139 ? 3.096 13.062 -4.395 1 88 139 VAL B N 1
ATOM 2482 C CA . VAL B 1 139 ? 2.424 14.336 -4.148 1 88 139 VAL B CA 1
ATOM 2483 C C . VAL B 1 139 ? 3.438 15.477 -4.207 1 88 139 VAL B C 1
ATOM 2485 O O . VAL B 1 139 ? 4.477 15.422 -3.545 1 88 139 VAL B O 1
ATOM 2488 N N . ASP B 1 140 ? 3.051 16.438 -5.055 1 86.94 140 ASP B N 1
ATOM 2489 C CA . ASP B 1 140 ? 3.947 17.578 -5.242 1 86.94 140 ASP B CA 1
ATOM 2490 C C . ASP B 1 140 ? 4.117 18.359 -3.943 1 86.94 140 ASP B C 1
ATOM 2492 O O . ASP B 1 140 ? 3.232 19.125 -3.557 1 86.94 140 ASP B O 1
ATOM 2496 N N . ARG B 1 141 ? 5.227 18.141 -3.268 1 87.06 141 ARG B N 1
ATOM 2497 C CA . ARG B 1 141 ? 5.625 18.781 -2.018 1 87.06 141 ARG B CA 1
ATOM 2498 C C . ARG B 1 141 ? 5.09 18.016 -0.814 1 87.06 141 ARG B C 1
ATOM 2500 O O . ARG B 1 141 ? 3.883 17.781 -0.7 1 87.06 141 ARG B O 1
ATOM 2507 N N . ALA B 1 142 ? 5.914 17.75 0.009 1 91 142 ALA B N 1
ATOM 2508 C CA . ALA B 1 142 ? 5.582 17 1.217 1 91 142 ALA B CA 1
ATOM 2509 C C . ALA B 1 142 ? 4.551 17.75 2.061 1 91 142 ALA B C 1
ATOM 2511 O O . ALA B 1 142 ? 3.648 17.125 2.635 1 91 142 ALA B O 1
ATOM 2512 N N . SER B 1 143 ? 4.648 19.047 2.057 1 91 143 SER B N 1
ATOM 2513 C CA . SER B 1 143 ? 3.732 19.844 2.867 1 91 143 SER B CA 1
ATOM 2514 C C . SER B 1 143 ? 2.301 19.734 2.354 1 91 143 SER B C 1
ATOM 2516 O O . SER B 1 143 ? 1.352 19.734 3.143 1 91 143 SER B O 1
ATOM 2518 N N . VAL B 1 144 ? 2.084 19.609 1.093 1 88.81 144 VAL B N 1
ATOM 2519 C CA . VAL B 1 144 ? 0.759 19.484 0.496 1 88.81 144 VAL B CA 1
ATOM 2520 C C . VAL B 1 144 ? 0.128 18.156 0.927 1 88.81 144 VAL B C 1
ATOM 2522 O O . VAL B 1 144 ? -1.062 18.109 1.244 1 88.81 144 VAL B O 1
ATOM 2525 N N . SER B 1 145 ? 0.933 17.172 0.985 1 91.88 145 SER B N 1
ATOM 2526 C CA . SER B 1 145 ? 0.428 15.844 1.338 1 91.88 145 SER B CA 1
ATOM 2527 C C . SER B 1 145 ? -0.122 15.82 2.76 1 91.88 145 SER B C 1
ATOM 2529 O O . SER B 1 145 ? -1.036 15.055 3.066 1 91.88 145 SER B O 1
ATOM 2531 N N . THR B 1 146 ? 0.394 16.688 3.613 1 92.81 146 THR B N 1
ATOM 2532 C CA . THR B 1 146 ? 0.004 16.625 5.016 1 92.81 146 THR B CA 1
ATOM 2533 C C . THR B 1 146 ? -0.996 17.719 5.355 1 92.81 146 THR B C 1
ATOM 2535 O O . THR B 1 146 ? -1.851 17.547 6.227 1 92.81 146 THR B O 1
ATOM 2538 N N . THR B 1 147 ? -0.946 18.797 4.637 1 89.62 147 THR B N 1
ATOM 2539 C CA . THR B 1 147 ? -1.729 19.953 5.062 1 89.62 147 THR B CA 1
ATOM 2540 C C . THR B 1 147 ? -2.949 20.141 4.164 1 89.62 147 THR B C 1
ATOM 2542 O O . THR B 1 147 ? -3.908 20.812 4.543 1 89.62 147 THR B O 1
ATOM 2545 N N . VAL B 1 148 ? -2.9 19.594 3.01 1 90.12 148 VAL B N 1
ATOM 2546 C CA . VAL B 1 148 ? -4 19.781 2.072 1 90.12 148 VAL B CA 1
ATOM 2547 C C . VAL B 1 148 ? -4.73 18.453 1.855 1 90.12 148 VAL B C 1
ATOM 2549 O O . VAL B 1 148 ? -5.938 18.359 2.092 1 90.12 148 VAL B O 1
ATOM 2552 N N . VAL B 1 149 ? -3.963 17.438 1.558 1 92.38 149 VAL B N 1
ATOM 2553 C CA . VAL B 1 149 ? -4.535 16.156 1.152 1 92.38 149 VAL B CA 1
ATOM 2554 C C . VAL B 1 149 ? -5.297 15.531 2.322 1 92.38 149 VAL B C 1
ATOM 2556 O O . VAL B 1 149 ? -6.457 15.141 2.18 1 92.38 149 VAL B O 1
ATOM 2559 N N . LEU B 1 150 ? -4.68 15.492 3.482 1 93.69 150 LEU B N 1
ATOM 2560 C CA . LEU B 1 150 ? -5.246 14.742 4.598 1 93.69 150 LEU B CA 1
ATOM 2561 C C . LEU B 1 150 ? -6.523 15.398 5.102 1 93.69 150 LEU B C 1
ATOM 2563 O O . LEU B 1 150 ? -7.535 14.727 5.305 1 93.69 150 LEU B O 1
ATOM 2567 N N . PRO B 1 151 ? -6.543 16.719 5.211 1 91.94 151 PRO B N 1
ATOM 2568 C CA . PRO B 1 151 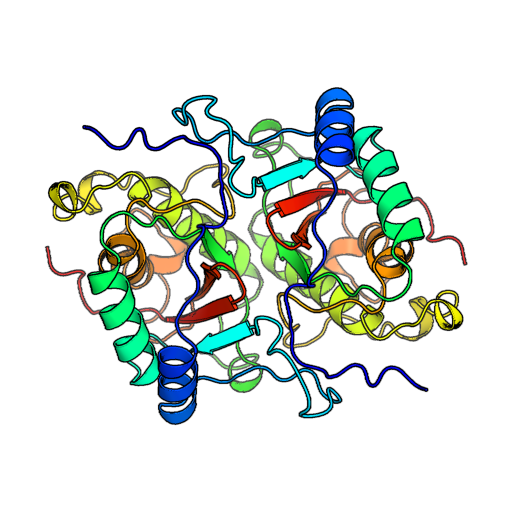? -7.805 17.344 5.633 1 91.94 151 PRO B CA 1
ATOM 2569 C C . PRO B 1 151 ? -8.945 17.078 4.652 1 91.94 151 PRO B C 1
ATOM 2571 O O . PRO B 1 151 ? -10.094 16.891 5.066 1 91.94 151 PRO B O 1
ATOM 2574 N N . VAL B 1 152 ? -8.648 17.016 3.381 1 93 152 VAL B N 1
ATOM 2575 C CA . VAL B 1 152 ? -9.68 16.766 2.383 1 93 152 VAL B CA 1
ATOM 2576 C C . VAL B 1 152 ? -10.188 15.336 2.514 1 93 152 VAL B C 1
ATOM 2578 O O . VAL B 1 152 ? -11.391 15.078 2.43 1 93 152 VAL B O 1
ATOM 2581 N N . ILE B 1 153 ? -9.305 14.406 2.775 1 95.12 153 ILE B N 1
ATOM 2582 C CA . ILE B 1 153 ? -9.711 13.016 2.957 1 95.12 153 ILE B CA 1
ATOM 2583 C C . ILE B 1 153 ? -10.586 12.891 4.199 1 95.12 153 ILE B C 1
ATOM 2585 O O . ILE B 1 153 ? -11.57 12.148 4.203 1 95.12 153 ILE B O 1
ATOM 2589 N N . ALA B 1 154 ? -10.258 13.633 5.207 1 95.62 154 ALA B N 1
ATOM 2590 C CA . ALA B 1 154 ? -10.977 13.547 6.473 1 95.62 154 ALA B CA 1
ATOM 2591 C C . ALA B 1 154 ? -12.391 14.109 6.34 1 95.62 154 ALA B C 1
ATOM 2593 O O . ALA B 1 154 ? -13.289 13.734 7.098 1 95.62 154 ALA B O 1
ATOM 2594 N N . ASN B 1 155 ? -12.555 15.031 5.473 1 94.12 155 ASN B N 1
ATOM 2595 C CA . ASN B 1 155 ? -13.844 15.672 5.273 1 94.12 155 ASN B CA 1
ATOM 2596 C C . ASN B 1 155 ? -14.062 16.047 3.809 1 94.12 155 ASN B C 1
ATOM 2598 O O . ASN B 1 155 ? -14.188 17.234 3.48 1 94.12 155 ASN B O 1
ATOM 2602 N N . PRO B 1 156 ? -14.297 14.969 3.141 1 91.88 156 PRO B N 1
ATOM 2603 C CA . PRO B 1 156 ? -14.477 15.305 1.726 1 91.88 156 PRO B CA 1
ATOM 2604 C C . PRO B 1 156 ? -15.883 15.812 1.414 1 91.88 156 PRO B C 1
ATOM 2606 O O . PRO B 1 156 ? -16.812 15.602 2.199 1 91.88 156 PRO B O 1
ATOM 2609 N N . GLY B 1 157 ? -16.109 16.719 0.515 1 90 157 GLY B N 1
ATOM 2610 C CA . GLY B 1 157 ? -17.406 17.203 0.084 1 90 157 GLY B CA 1
ATOM 2611 C C . GLY B 1 157 ? -18.312 16.109 -0.459 1 90 157 GLY B C 1
ATOM 2612 O O . GLY B 1 157 ? -17.969 14.93 -0.39 1 90 157 GLY B O 1
ATOM 2613 N N . ASP B 1 158 ? -19.469 16.406 -0.879 1 92.38 158 ASP B N 1
ATOM 2614 C CA . ASP B 1 158 ? -20.516 15.469 -1.269 1 92.38 158 ASP B CA 1
ATOM 2615 C C . ASP B 1 158 ? -20.188 14.781 -2.59 1 92.38 158 ASP B C 1
ATOM 2617 O O . ASP B 1 158 ? -20.812 13.789 -2.961 1 92.38 158 ASP B O 1
ATOM 2621 N N . LYS B 1 159 ? -19.078 15.242 -3.219 1 95 159 LYS B N 1
ATOM 2622 C CA . LYS B 1 159 ? -18.609 14.57 -4.43 1 95 159 LYS B CA 1
ATOM 2623 C C . LYS B 1 159 ? -18.047 13.195 -4.109 1 95 159 LYS B C 1
ATOM 2625 O O . LYS B 1 159 ? -17.859 12.367 -5.004 1 95 159 LYS B O 1
ATOM 2630 N N . TYR B 1 160 ? -17.734 12.953 -2.928 1 96.44 160 TYR B N 1
ATOM 2631 C CA . TYR B 1 160 ? -17.203 11.688 -2.434 1 96.44 160 TYR B CA 1
ATOM 2632 C C . TYR B 1 160 ? -18.156 11.055 -1.431 1 96.44 160 TYR B C 1
ATOM 2634 O O . TYR B 1 160 ? -17.922 11.094 -0.222 1 96.44 160 TYR B O 1
ATOM 2642 N N . PRO B 1 161 ? -19.125 10.391 -1.929 1 97 161 PRO B N 1
ATOM 2643 C CA . PRO B 1 161 ? -20.312 10.047 -1.123 1 97 161 PRO B CA 1
ATOM 2644 C C . PRO B 1 161 ? -20 8.984 -0.066 1 97 161 PRO B C 1
ATOM 2646 O O . PRO B 1 161 ? -20.656 8.945 0.981 1 97 161 PRO B O 1
ATOM 2649 N N . VAL B 1 162 ? -19.078 8.07 -0.274 1 97.62 162 VAL B N 1
ATOM 2650 C CA . VAL B 1 162 ? -18.828 6.988 0.664 1 97.62 162 VAL B CA 1
ATOM 2651 C C . VAL B 1 162 ? -18.234 7.547 1.955 1 97.62 162 VAL B C 1
ATOM 2653 O O . VAL B 1 162 ? -18.781 7.352 3.037 1 97.62 162 VAL B O 1
ATOM 2656 N N . ILE B 1 163 ? -17.156 8.312 1.831 1 97.25 163 ILE B N 1
ATOM 2657 C CA . ILE B 1 163 ? -16.531 8.883 3.02 1 97.25 163 ILE B CA 1
ATOM 2658 C C . ILE B 1 163 ? -17.422 9.969 3.605 1 97.25 163 ILE B C 1
ATOM 2660 O O . ILE B 1 163 ? -17.547 10.086 4.828 1 97.25 163 ILE B O 1
ATOM 2664 N N . HIS B 1 164 ? -18.047 10.734 2.775 1 96.25 164 HIS B N 1
ATOM 2665 C CA . HIS B 1 164 ? -18.922 11.812 3.219 1 96.25 164 HIS B CA 1
ATOM 2666 C C . HIS B 1 164 ? -20.031 11.289 4.105 1 96.25 164 HIS B C 1
ATOM 2668 O O . HIS B 1 164 ? -20.469 11.969 5.035 1 96.25 164 HIS B O 1
ATOM 2674 N N . ALA B 1 165 ? -20.5 10.125 3.834 1 96.62 165 ALA B N 1
ATOM 2675 C CA . ALA B 1 165 ? -21.641 9.555 4.539 1 96.62 165 ALA B CA 1
ATOM 2676 C C . ALA B 1 165 ? -21.219 8.914 5.855 1 96.62 165 ALA B C 1
ATOM 2678 O O . ALA B 1 165 ? -22.062 8.57 6.688 1 96.62 165 ALA B O 1
ATOM 2679 N N . MET B 1 166 ? -19.938 8.758 6.035 1 96.56 166 MET B N 1
ATOM 2680 C CA . MET B 1 166 ? -19.453 8.109 7.25 1 96.56 166 MET B CA 1
ATOM 2681 C C . MET B 1 166 ? -19.688 9 8.469 1 96.56 166 MET B C 1
ATOM 2683 O O . MET B 1 166 ? -19.531 10.219 8.391 1 96.56 166 MET B O 1
ATOM 2687 N N . PRO B 1 167 ? -19.984 8.391 9.609 1 95.38 167 PRO B N 1
ATOM 2688 C CA . PRO B 1 167 ? -20.062 9.164 10.844 1 95.38 167 PRO B CA 1
ATOM 2689 C C . PRO B 1 167 ? -18.719 9.805 11.227 1 95.38 167 PRO B C 1
ATOM 2691 O O . PRO B 1 167 ? -17.672 9.211 10.984 1 95.38 167 PRO B O 1
ATOM 2694 N N . TYR B 1 168 ? -18.844 10.945 11.844 1 94.19 168 TYR B N 1
ATOM 2695 C CA . TYR B 1 168 ? -17.625 11.586 12.344 1 94.19 168 TYR B CA 1
ATOM 2696 C C . TYR B 1 168 ? -16.938 10.719 13.383 1 94.19 168 TYR B C 1
ATOM 2698 O O . TYR B 1 168 ? -17.609 10.055 14.188 1 94.19 168 TYR B O 1
ATOM 2706 N N . GLY B 1 169 ? -15.594 10.695 13.32 1 93.88 169 GLY B N 1
ATOM 2707 C CA . GLY B 1 169 ? -14.836 9.914 14.281 1 93.88 169 GLY B CA 1
ATOM 2708 C C . GLY B 1 169 ? -14.516 8.516 13.789 1 93.88 169 GLY B C 1
ATOM 2709 O O . GLY B 1 169 ? -13.648 7.836 14.352 1 93.88 169 GLY B O 1
ATOM 2710 N N . GLN B 1 170 ? -15.125 8.031 12.742 1 96.12 170 GLN B N 1
ATOM 2711 C CA . GLN B 1 170 ? -14.883 6.695 12.203 1 96.12 170 GLN B CA 1
ATOM 2712 C C . GLN B 1 170 ? -13.57 6.637 11.43 1 96.12 170 GLN B C 1
ATOM 2714 O O . GLN B 1 170 ? -13.195 7.602 10.758 1 96.12 170 GLN B O 1
ATOM 2719 N N . TYR B 1 171 ? -13 5.508 11.57 1 96.38 171 TYR B N 1
ATOM 2720 C CA . TYR B 1 171 ? -11.781 5.219 10.82 1 96.38 171 TYR B CA 1
ATOM 2721 C C . TYR B 1 171 ? -12.062 5.164 9.32 1 96.38 171 TYR B C 1
ATOM 2723 O O . TYR B 1 171 ? -13.023 4.523 8.891 1 96.38 171 TYR B O 1
ATOM 2731 N N . ILE B 1 172 ? -11.328 5.898 8.555 1 97.12 172 ILE B N 1
ATOM 2732 C CA . ILE B 1 172 ? -11.461 5.895 7.102 1 97.12 172 ILE B CA 1
ATOM 2733 C C . ILE B 1 172 ? -10.453 4.918 6.496 1 97.12 172 ILE B C 1
ATOM 2735 O O . ILE B 1 172 ? -10.836 3.855 5.996 1 97.12 172 ILE B O 1
ATOM 2739 N N . CYS B 1 173 ? -9.211 5.203 6.66 1 97.06 173 CYS B N 1
ATOM 2740 C CA . CYS B 1 173 ? -8.109 4.449 6.082 1 97.06 173 CYS B CA 1
ATOM 2741 C C . CYS B 1 173 ? -6.785 4.836 6.734 1 97.06 173 CYS B C 1
ATOM 2743 O O . CYS B 1 173 ? -6.766 5.59 7.711 1 97.06 173 CYS B O 1
ATOM 2745 N N . THR B 1 174 ? -5.707 4.207 6.301 1 95.25 174 THR B N 1
ATOM 2746 C CA . THR B 1 174 ? -4.336 4.555 6.66 1 95.25 174 THR B CA 1
ATOM 2747 C C . THR B 1 174 ? -3.6 5.156 5.465 1 95.25 174 THR B C 1
ATOM 2749 O O . THR B 1 174 ? -3.623 4.598 4.367 1 95.25 174 THR B O 1
ATOM 2752 N N . ILE B 1 175 ? -3.049 6.328 5.719 1 96.25 175 ILE B N 1
ATOM 2753 C CA . ILE B 1 175 ? -2.203 6.934 4.695 1 96.25 175 ILE B CA 1
ATOM 2754 C C . ILE B 1 175 ? -0.754 6.496 4.898 1 96.25 175 ILE B C 1
ATOM 2756 O O . ILE B 1 175 ? -0.227 6.574 6.012 1 96.25 175 ILE B O 1
ATOM 2760 N N . GLN B 1 176 ? -0.209 6.02 3.83 1 91.81 176 GLN B N 1
ATOM 2761 C CA . GLN B 1 176 ? 1.186 5.59 3.869 1 91.81 176 GLN B CA 1
ATOM 2762 C C . GLN B 1 176 ? 2.076 6.543 3.076 1 91.81 176 GLN B C 1
ATOM 2764 O O . GLN B 1 176 ? 1.771 6.879 1.93 1 91.81 176 GLN B O 1
ATOM 2769 N N . TYR B 1 177 ? 3.102 6.973 3.752 1 90.81 177 TYR B N 1
ATOM 2770 C CA . TYR B 1 177 ? 4.176 7.738 3.133 1 90.81 177 TYR B CA 1
ATOM 2771 C C . TYR B 1 177 ? 5.434 6.891 2.979 1 90.81 177 TYR B C 1
ATOM 2773 O O . TYR B 1 177 ? 5.879 6.25 3.934 1 90.81 177 TYR B O 1
ATOM 2781 N N . VAL B 1 178 ? 5.898 6.973 1.764 1 84.56 178 VAL B N 1
ATOM 2782 C CA . VAL B 1 178 ? 7.129 6.227 1.508 1 84.56 178 VAL B CA 1
ATOM 2783 C C . VAL B 1 178 ? 8.305 7.195 1.37 1 84.56 178 VAL B C 1
ATOM 2785 O O . VAL B 1 178 ? 8.289 8.07 0.505 1 84.56 178 VAL B O 1
ATOM 2788 N N . TRP B 1 179 ? 9.195 7.051 2.256 1 81.5 179 TRP B N 1
ATOM 2789 C CA . TRP B 1 179 ? 10.461 7.77 2.246 1 81.5 179 TRP B CA 1
ATOM 2790 C C . TRP B 1 179 ? 11.633 6.805 2.094 1 81.5 179 TRP B C 1
ATOM 2792 O O . TRP B 1 179 ? 11.469 5.594 2.234 1 81.5 179 TRP B O 1
ATOM 2802 N N . THR B 1 180 ? 12.711 7.406 1.721 1 75.94 180 THR B N 1
ATOM 2803 C CA . THR B 1 180 ? 13.906 6.574 1.722 1 75.94 180 THR B CA 1
ATOM 2804 C C . THR B 1 180 ? 14.164 5.996 3.111 1 75.94 180 THR B C 1
ATOM 2806 O O . THR B 1 180 ? 14.312 6.742 4.082 1 75.94 180 THR B O 1
ATOM 2809 N N . GLY B 1 181 ? 14.039 4.664 3.234 1 70.25 181 GLY B N 1
ATOM 2810 C CA . GLY B 1 181 ? 14.406 3.969 4.457 1 70.25 181 GLY B CA 1
ATOM 2811 C C . GLY B 1 181 ? 13.266 3.863 5.453 1 70.25 181 GLY B C 1
ATOM 2812 O O . GLY B 1 181 ? 13.383 3.168 6.465 1 70.25 181 GLY B O 1
ATOM 2813 N N . VAL B 1 182 ? 12.195 4.598 5.215 1 77.69 182 VAL B N 1
ATOM 2814 C CA . VAL B 1 182 ? 11.156 4.586 6.238 1 77.69 182 VAL B CA 1
ATOM 2815 C C . VAL B 1 182 ? 9.781 4.672 5.578 1 77.69 182 VAL B C 1
ATOM 2817 O O . VAL B 1 182 ? 9.602 5.406 4.602 1 77.69 182 VAL B O 1
ATOM 2820 N N . PHE B 1 183 ? 8.852 3.896 6.117 1 83.94 183 PHE B N 1
ATOM 2821 C CA . PHE B 1 183 ? 7.426 4.066 5.852 1 83.94 183 PHE B CA 1
ATOM 2822 C C . PHE B 1 183 ? 6.723 4.691 7.047 1 83.94 183 PHE B C 1
ATOM 2824 O O . PHE B 1 183 ? 6.891 4.238 8.18 1 83.94 183 PHE B O 1
ATOM 2831 N N . ILE B 1 184 ? 6.062 5.719 6.746 1 89.44 184 ILE B N 1
ATOM 2832 C CA . ILE B 1 184 ? 5.258 6.352 7.785 1 89.44 184 ILE B CA 1
ATOM 2833 C C . ILE B 1 184 ? 3.773 6.156 7.477 1 89.44 184 ILE B C 1
ATOM 2835 O O . ILE B 1 184 ? 3.316 6.465 6.375 1 89.44 184 ILE B O 1
ATOM 2839 N N . SER B 1 185 ? 3.121 5.551 8.43 1 91.69 185 SER B N 1
ATOM 2840 C CA . SER B 1 185 ? 1.687 5.324 8.297 1 91.69 185 SER B CA 1
ATOM 2841 C C . SER B 1 185 ? 0.898 6.141 9.312 1 91.69 185 SER B C 1
ATOM 2843 O O . SER B 1 185 ? 1.295 6.242 10.477 1 91.69 185 SER B O 1
ATOM 2845 N N . VAL B 1 186 ? -0.154 6.707 8.852 1 94.19 186 VAL B N 1
ATOM 2846 C CA . VAL B 1 186 ? -0.974 7.523 9.734 1 94.19 186 VAL B CA 1
ATOM 2847 C C . VAL B 1 186 ? -2.443 7.133 9.594 1 94.19 186 VAL B C 1
ATOM 2849 O O . VAL B 1 186 ? -2.959 7.039 8.477 1 94.19 186 VAL B O 1
ATOM 2852 N N . GLY B 1 187 ? -3.111 6.91 10.711 1 94.31 187 GLY B N 1
ATOM 2853 C CA . GLY B 1 187 ? -4.539 6.625 10.695 1 94.31 187 GLY B CA 1
ATOM 2854 C C . GLY B 1 187 ? -5.387 7.852 10.414 1 94.31 187 GLY B C 1
ATOM 2855 O O . GLY B 1 187 ? -5.164 8.914 11 1 94.31 187 GLY B O 1
ATOM 2856 N N . MET B 1 188 ? -6.293 7.703 9.469 1 96.31 188 MET B N 1
ATOM 2857 C CA . MET B 1 188 ? -7.207 8.781 9.086 1 96.31 188 MET B CA 1
ATOM 2858 C C . MET B 1 188 ? -8.609 8.516 9.633 1 96.31 188 MET B C 1
ATOM 2860 O O . MET B 1 188 ? -9.117 7.402 9.539 1 96.31 188 MET B O 1
ATOM 2864 N N . TYR B 1 189 ? -9.164 9.539 10.133 1 95.94 189 TYR B N 1
ATOM 2865 C CA . TYR B 1 189 ? -10.516 9.445 10.688 1 95.94 189 TYR B CA 1
ATOM 2866 C C . TYR B 1 189 ? -11.398 10.562 10.148 1 95.94 189 TYR B C 1
ATOM 2868 O O . TYR B 1 189 ? -10.914 11.656 9.836 1 95.94 189 TYR B O 1
ATOM 2876 N N . ARG B 1 190 ? -12.609 10.273 10.086 1 96.81 190 ARG B N 1
ATOM 2877 C CA . ARG B 1 190 ? -13.594 11.266 9.656 1 96.81 190 ARG B CA 1
ATOM 2878 C C . ARG B 1 190 ? -13.633 12.453 10.609 1 96.81 190 ARG B C 1
ATOM 2880 O O . ARG B 1 190 ? -13.703 12.281 11.828 1 96.81 190 ARG B O 1
ATOM 2887 N N . SER B 1 191 ? -13.469 13.562 10.039 1 92.62 191 SER B N 1
ATOM 2888 C CA . SER B 1 191 ? -13.461 14.773 10.852 1 92.62 191 SER B CA 1
ATOM 2889 C C . SER B 1 191 ? -14.492 15.781 10.352 1 92.62 191 SER B C 1
ATOM 2891 O O . SER B 1 191 ? -14.867 15.766 9.18 1 92.62 191 SER B O 1
ATOM 2893 N N . ASN B 1 192 ? -15.008 16.562 11.289 1 86.44 192 ASN B N 1
ATOM 2894 C CA . ASN B 1 192 ? -15.906 17.641 10.914 1 86.44 192 ASN B CA 1
ATOM 2895 C C . ASN B 1 192 ? -15.148 18.938 10.625 1 86.44 192 ASN B C 1
ATOM 2897 O O . ASN B 1 192 ? -15.75 19.953 10.258 1 86.44 192 ASN B O 1
ATOM 2901 N N . ALA B 1 193 ? -13.867 18.781 10.945 1 70.06 193 ALA B N 1
ATOM 2902 C CA . ALA B 1 193 ? -13.07 20 10.758 1 70.06 193 ALA B CA 1
ATOM 2903 C C . ALA B 1 193 ? -12.969 20.359 9.273 1 70.06 193 ALA B C 1
ATOM 2905 O O . ALA B 1 193 ? -12.789 19.484 8.422 1 70.06 193 ALA B O 1
ATOM 2906 N N . THR B 1 194 ? -13.555 21.453 8.844 1 55.62 194 THR B N 1
ATOM 2907 C CA . THR B 1 194 ? -13.492 21.922 7.461 1 55.62 194 THR B CA 1
ATOM 2908 C C . THR B 1 194 ? -12.078 22.359 7.102 1 55.62 194 THR B C 1
ATOM 2910 O O . THR B 1 194 ? -11.359 22.906 7.938 1 55.62 194 THR B O 1
ATOM 2913 N N . VAL B 1 195 ? -11.391 21.672 6.074 1 50.03 195 VAL B N 1
ATOM 2914 C CA . VAL B 1 195 ? -10.133 22.125 5.488 1 50.03 195 VAL B CA 1
ATOM 2915 C C . VAL B 1 195 ? -10.133 23.641 5.363 1 50.03 195 VAL B C 1
ATOM 2917 O O . VAL B 1 195 ? -11.094 24.234 4.867 1 50.03 195 VAL B O 1
ATOM 2920 N N . LEU B 1 196 ? -9.383 24.266 6.137 1 37.72 196 LEU B N 1
ATOM 2921 C CA . LEU B 1 196 ? -9.312 25.719 6.02 1 37.72 196 LEU B CA 1
ATOM 2922 C C . LEU B 1 196 ? -9.031 26.141 4.578 1 37.72 196 LEU B C 1
ATOM 2924 O O . LEU B 1 196 ? -8.078 25.656 3.965 1 37.72 196 LEU B O 1
ATOM 2928 N N . ALA B 1 197 ? -10.055 26.531 3.811 1 33.19 197 ALA B N 1
ATOM 2929 C CA . ALA B 1 197 ? -9.852 27.422 2.668 1 33.19 197 ALA B CA 1
ATOM 2930 C C . ALA B 1 197 ? -8.938 28.578 3.029 1 33.19 197 ALA B C 1
ATOM 2932 O O . ALA B 1 197 ? -8.977 29.078 4.152 1 33.19 197 ALA B O 1
#

pLDDT: mean 81.8, std 19.25, range [16.59, 97.88]

Sequence (394 aa):
MASTCTGLRRVPPCAPPPELIAAMVDAGAHMEEVEGGEEGDDRPLCVLRIDKVESKAWKLYQDWTELLGDVDPLVQAVFAPSTALVGTPLCPPLTLVGGILNEANSIINQLAPLSTEDSGKGEDVLTGPLQAPVMMVNVDRASVSTTVVLPVIANPGDKYPVIHAMPYGQYICTIQYVWTGVFISVGMYRSNATVLAMASTCTGLRRVPPCAPPPELIAAMVDAGAHMEEVEGGEEGDDRPLCVLRIDKVESKAWKLYQDWTELLGDVDPLVQAVFAPSTALVGTPLCPPLTLVGGILNEANSIINQLAPLSTEDSGKGEDVLTGPLQAPVMMVNVDRASVSTTVVLPVIANPGDKYPVIHAMPYGQYICTIQYVWTGVFISVGMYRSNATVLA

Secondary structure (DSSP, 8-state):
-------S-B--S----HHHHHHHHHTT-EEE--TT----SS---BEEEE-STTSHHHHHHHHHHHHS-S---EEEEE----TTTTTSTTSPPHHHHHHHHHHHHHHHHHHTT--GGGGGGHHHH--S--SSPPSSEEPSSHHHIIIIIHHHHHS--TTSHHHHTSPTT-EEEEEEEEETTEEEEEEEE--------/-------S-B--S----HHHHHHHHHTT-EE---TT--S-SS---BEEEE-STTSHHHHHHHHHHHHS-S---EEEEE----TTTTTSTTSPPHHHHHHHHHHHHHHHHHHTT--GGGGGGHHHH--S--SSPPSSEE-SSHHHIIIIIHHHHHS--TTSHHHHTSPTT-EEEEEEEEETTEEEEEEEE--------

Radius of gyration: 19.73 Å; Cα contacts (8 Å, |Δi|>4): 872; chains: 2; bounding box: 46×57×44 Å

Nearest PDB structures (foldseek):
  6on3-assembly1_A  TM=6.145E-01  e=5.244E+00  Streptomyces sclerotialus
  6on3-assembly1_A  TM=6.164E-01  e=5.349E+00  Streptomyces sclerotialus

Foldseek 3Di:
DPPPVPFDQDAWADDDDPVLVVVLVVQPKDFPDDPPDDPDDPDFQTEIEAAADPGPSNVSVLVVLVVPPFTWWFKAWAADHDPVQPPDPLEDDPVLLVLLRQFLLQLCQQQQADDPVCLVCSLVSRQAGDPDRDHGGTRGGSNCVSQRSQLCSQDPPCSSPSNNVDDFNHWRTWMWTGHVRYIYIHTHTRHPDHRDD/DPPPVVFDQDAWQDDDDPVLVVVLVVQPKDQPDDPPDDPDDDQQATEIEAAADPGPSNVSVLVVLVVPPFTWWFKAWAADHDPVCPPPPLEDDPVLLVLLRQFLLLLCQQQQADDPVCLVCSLVSRQAGDPDRDHGGTRGGSNCVSQRSQLCSQDPPCSSVSNNVDDFNHWRTWMWTGHVRYIYIHTHTRHPDHRDD

Organism: Pythium oligandrum (NCBI:txid41045)

Solvent-accessible surface area (backbone atoms only — not comparable to full-atom values): 20317 Å² total; per-residue (Å²): 131,78,76,56,55,31,21,37,24,30,48,30,97,48,55,81,50,67,67,56,52,52,50,22,39,76,46,63,24,40,65,47,61,16,77,53,47,73,85,67,82,84,70,67,17,40,33,36,39,30,75,35,74,85,36,64,22,36,49,53,51,48,56,50,29,59,67,56,55,92,37,35,36,19,35,35,58,43,84,50,64,53,65,87,38,51,94,37,90,44,35,67,60,47,55,48,39,25,48,34,44,39,36,45,22,16,50,47,57,57,50,13,78,38,42,78,88,44,54,80,42,56,71,76,58,57,82,40,60,47,88,53,42,62,72,50,38,45,20,44,20,33,36,42,51,58,69,49,45,46,37,40,62,26,40,42,58,79,62,34,55,62,62,45,68,47,59,72,67,22,48,68,36,22,40,37,36,38,37,40,53,33,36,41,32,32,30,38,42,29,40,84,62,71,59,81,115,130,78,76,60,58,30,27,36,25,28,49,29,98,49,54,80,51,68,66,55,53,53,50,22,39,76,46,64,25,40,67,46,61,23,79,51,42,74,84,72,83,84,78,64,22,39,35,35,37,30,76,36,74,85,34,64,22,36,49,53,51,48,55,49,29,58,68,56,55,93,38,34,37,18,36,35,59,43,86,49,64,53,67,88,38,52,92,38,91,44,34,68,59,47,55,49,39,26,48,36,43,40,36,45,23,16,50,47,58,58,50,14,78,38,43,78,88,44,53,79,42,55,71,76,58,58,83,41,61,47,88,51,41,63,71,51,38,44,21,44,22,33,36,41,52,58,68,48,46,45,37,40,62,25,40,41,58,79,62,34,53,62,61,44,68,48,58,72,67,22,48,68,36,23,39,37,36,37,37,40,51,33,34,42,32,33,29,38,41,29,39,84,62,71,60,82,112